Protein AF-A0A081AC03-F1 (afdb_monomer)

Secondary structure (DSSP, 8-state):
-PPPPPGGGSPPHHHHHHHHHHHHHHT--S---B-GGG--S---GGGTTSPPEEE--GGGGSTTS-PPPSSTT--PPPEEEEEEEEEEE-SSSEEEEEEEEEE--STT--EEETTSHHHHTT-HHHHHH--EEE-SS-EEEHHHHHHHHHHHHSTTHHHHHHHHHHHHHHHHHHHHHHHHHHHHHHHHHH-TT--PPPPPPHHHHHHHTPPPPHHHH-HHHHHHTT--BSSEEEEEEEHHHHTTEEB--TTS---B--TT-SEEEEEE-TT--EEEEEEESSS-HHHHHHHHHHHGGGB-S--TT--EEEEETTHHHHHHHHHHHH-TTEEEEE-HHHHHHHHHTTB--HHHHHHHHHHHHHHHB-TTSPBPPHHHHHHHHHHHHHTS-GGGBSS-HHHHHHHHHHHHHHHHHTTT--S--EE--TTPPPEESS-SSHHHHHHHHHHHHTSS-EEHHHHHHHHHTTT-

Sequence (468 aa):
MEPTPASEERLPQQEVKRLVQEAMATKGFPPVMRYPETVRSDYLLSTLFSRPILVWSSECLQPSKKPFCTISGCTYTPRVKEYKQRVVEEVDTQCHLLYVKYQCTGANKIFFSTVSSAYLQREVRLLVHFPYILTKKFGLSKEVMELVQEGMLSPHGLTSTVDNMKRRREKRYYKLLSLFADRVRQNQLGNPTYMAPNPPIIAQYCSKQNPIGPDTLSVCEVMMRRLQVKKVLRIDHSVKFCKRLKVWPGGTGKRESTKDAKMLLLFQNEIGQIIGRRLTRSENNEETRALFEHVKSVVHTDTGGEEQFVVSDNANAVWSMVSDVFGAGVGVRQDPFHVVQRFTEKVKDKTEKTLLAKRLHDSIYDVDGCLRSPAQMSKRIKEAVGSVSSRHLNCSDHEWMGTLNNNLEQVKRGDLYVENNTYKEGGGPAIRVLSTSQLEGFHSALKKLMARSVSAEVGLRILDVFIL

Radius of gyration: 30.28 Å; Cα contacts (8 Å, |Δi|>4): 685; chains: 1; bounding box: 78×55×85 Å

Organism: NCBI:txid1317066

Structure (mmCIF, N/CA/C/O backbone):
data_AF-A0A081AC03-F1
#
_entry.id   AF-A0A081AC03-F1
#
loop_
_atom_site.group_PDB
_atom_site.id
_atom_site.type_symbol
_atom_site.label_atom_id
_atom_site.label_alt_id
_atom_site.label_comp_id
_atom_site.label_asym_id
_atom_site.label_entity_id
_atom_site.label_seq_id
_atom_site.pdbx_PDB_ins_code
_atom_site.Cartn_x
_atom_site.Cartn_y
_atom_site.Cartn_z
_atom_site.occupancy
_atom_site.B_iso_or_equiv
_atom_site.auth_seq_id
_atom_site.auth_comp_id
_atom_site.auth_asym_id
_atom_site.auth_atom_id
_atom_site.pdbx_PDB_model_num
ATOM 1 N N . MET A 1 1 ? -5.061 13.317 -26.119 1.00 27.97 1 MET A N 1
ATOM 2 C CA . MET A 1 1 ? -4.080 12.628 -26.983 1.00 27.97 1 MET A CA 1
ATOM 3 C C . MET A 1 1 ? -2.730 12.736 -26.296 1.00 27.97 1 MET A C 1
ATOM 5 O O . MET A 1 1 ? -2.196 13.831 -26.224 1.00 27.97 1 MET A O 1
ATOM 9 N N . GLU A 1 2 ? -2.256 11.657 -25.670 1.00 31.64 2 GLU A N 1
ATOM 10 C CA . GLU A 1 2 ? -0.925 11.618 -25.038 1.00 31.64 2 GLU A CA 1
ATOM 11 C C . GLU A 1 2 ? 0.157 11.483 -26.132 1.00 31.64 2 GLU A C 1
ATOM 13 O O . GLU A 1 2 ? -0.097 10.821 -27.144 1.00 31.64 2 GLU A O 1
ATOM 18 N N . PRO A 1 3 ? 1.346 12.090 -25.965 1.00 29.17 3 PRO A N 1
ATOM 19 C CA . PRO A 1 3 ? 2.416 11.994 -26.945 1.00 29.17 3 PRO A CA 1
ATOM 20 C C . PRO A 1 3 ? 2.996 10.577 -26.940 1.00 29.17 3 PRO A C 1
ATOM 22 O O . PRO A 1 3 ? 3.492 10.079 -25.928 1.00 29.17 3 PRO A O 1
ATOM 25 N N . THR A 1 4 ? 2.930 9.917 -28.091 1.00 28.36 4 THR A N 1
ATOM 26 C CA . THR A 1 4 ? 3.704 8.711 -28.391 1.00 28.36 4 THR A CA 1
ATOM 27 C C . THR A 1 4 ? 5.187 9.015 -28.132 1.00 28.36 4 THR A C 1
ATOM 29 O O . THR A 1 4 ? 5.661 10.039 -28.626 1.00 28.36 4 THR A O 1
ATOM 32 N N . PRO A 1 5 ? 5.946 8.177 -27.397 1.00 34.00 5 PRO A N 1
ATOM 33 C CA . PRO A 1 5 ? 7.387 8.372 -27.282 1.00 34.00 5 PRO A CA 1
ATOM 34 C C . PRO A 1 5 ? 7.983 8.372 -28.689 1.00 34.00 5 PRO A C 1
ATOM 36 O O . PRO A 1 5 ? 7.613 7.520 -29.505 1.00 34.00 5 PRO A O 1
ATOM 39 N N . ALA A 1 6 ? 8.847 9.347 -28.970 1.00 33.97 6 ALA A N 1
ATOM 40 C CA . ALA A 1 6 ? 9.454 9.562 -30.276 1.00 33.97 6 ALA A CA 1
ATOM 41 C C . ALA A 1 6 ? 9.986 8.250 -30.886 1.00 33.97 6 ALA A C 1
ATOM 43 O O . ALA A 1 6 ? 10.535 7.386 -30.196 1.00 33.97 6 ALA A O 1
ATOM 44 N N . SER A 1 7 ? 9.811 8.105 -32.199 1.00 42.09 7 SER A N 1
ATOM 45 C CA . SER A 1 7 ? 10.115 6.912 -32.999 1.00 42.09 7 SER A CA 1
ATOM 46 C C . SER A 1 7 ? 11.569 6.421 -32.930 1.00 42.09 7 SER A C 1
ATOM 48 O O . SER A 1 7 ? 11.838 5.305 -33.361 1.00 42.09 7 SER A O 1
ATOM 50 N N . GLU A 1 8 ? 12.492 7.209 -32.378 1.00 48.72 8 GLU A N 1
ATOM 51 C CA . GLU A 1 8 ? 13.934 6.929 -32.347 1.00 48.72 8 GLU A CA 1
ATOM 52 C C . GLU A 1 8 ? 14.386 5.979 -31.222 1.00 48.72 8 GLU A C 1
ATOM 54 O O . GLU A 1 8 ? 15.503 5.473 -31.267 1.00 48.72 8 GLU A O 1
ATOM 59 N N . GLU A 1 9 ? 13.546 5.684 -30.222 1.00 69.19 9 GLU A N 1
ATOM 60 C CA . GLU A 1 9 ? 13.961 4.897 -29.041 1.00 69.19 9 GLU A CA 1
ATOM 61 C C . GLU A 1 9 ? 13.463 3.443 -29.007 1.00 69.19 9 GLU A C 1
ATOM 63 O O . GLU A 1 9 ? 13.633 2.742 -28.005 1.00 69.19 9 GLU A O 1
ATOM 68 N N . ARG A 1 10 ? 12.814 2.967 -30.071 1.00 82.56 10 ARG A N 1
ATOM 69 C CA . ARG A 1 10 ? 12.344 1.577 -30.159 1.00 82.56 10 ARG A CA 1
ATOM 70 C C . ARG A 1 10 ? 13.292 0.760 -31.016 1.00 82.56 10 ARG A C 1
ATOM 72 O O . ARG A 1 10 ? 13.697 1.194 -32.088 1.00 82.56 10 ARG A O 1
ATOM 79 N N . LEU A 1 11 ? 13.560 -0.471 -30.592 1.00 89.06 11 LEU A N 1
ATOM 80 C CA . LEU A 1 11 ? 14.279 -1.418 -31.436 1.00 89.06 11 LEU A CA 1
ATOM 81 C C . LEU A 1 11 ? 13.469 -1.686 -32.717 1.00 89.06 11 LEU A C 1
ATOM 83 O O . LEU A 1 11 ? 12.242 -1.834 -32.634 1.00 89.06 11 LEU A O 1
ATOM 87 N N . PRO A 1 12 ? 14.108 -1.794 -33.893 1.00 91.50 12 PRO A N 1
ATOM 88 C CA . PRO A 1 12 ? 13.423 -2.211 -35.108 1.00 91.50 12 PRO 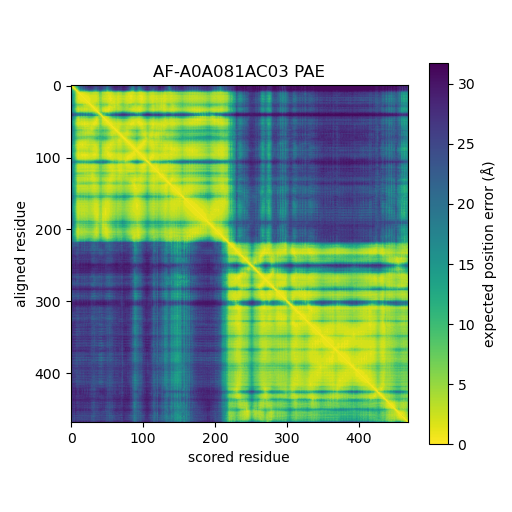A CA 1
ATOM 89 C C . PRO A 1 12 ? 12.703 -3.547 -34.897 1.00 91.50 12 PRO A C 1
ATOM 91 O O . PRO A 1 12 ? 13.228 -4.455 -34.256 1.00 91.50 12 PRO A O 1
ATOM 94 N N . GLN A 1 13 ? 11.500 -3.701 -35.452 1.00 92.25 13 GLN A N 1
ATOM 95 C CA . GLN A 1 13 ? 10.706 -4.927 -35.265 1.00 92.25 13 GLN A CA 1
ATOM 96 C C . GLN A 1 13 ? 11.431 -6.195 -35.738 1.00 92.25 13 GLN A C 1
ATOM 98 O O . GLN A 1 13 ? 11.288 -7.258 -35.133 1.00 92.25 13 GLN A O 1
ATOM 103 N N . GLN A 1 14 ? 12.245 -6.079 -36.789 1.00 93.19 14 GLN A N 1
ATOM 104 C CA . GLN A 1 14 ? 13.091 -7.172 -37.264 1.00 93.19 14 GLN A CA 1
ATOM 105 C C . GLN A 1 14 ? 14.120 -7.595 -36.208 1.00 93.19 14 GLN A C 1
ATOM 107 O O . GLN A 1 14 ? 14.307 -8.790 -35.993 1.00 93.19 14 GLN A O 1
ATOM 112 N N . GLU A 1 15 ? 14.708 -6.636 -35.490 1.00 92.62 15 GLU A N 1
ATOM 113 C CA . GLU A 1 15 ? 15.682 -6.904 -34.432 1.00 92.62 15 GLU A CA 1
ATOM 114 C C . GLU A 1 15 ? 15.024 -7.517 -33.192 1.00 92.62 15 GLU A C 1
ATOM 116 O O . GLU A 1 15 ? 15.523 -8.499 -32.645 1.00 92.62 15 GLU A O 1
ATOM 121 N N . VAL A 1 16 ? 13.841 -7.027 -32.797 1.00 95.00 16 VAL A N 1
ATOM 122 C CA . VAL A 1 16 ? 13.053 -7.646 -31.715 1.00 95.00 16 VAL A CA 1
ATOM 123 C C . VAL A 1 16 ? 12.751 -9.109 -32.043 1.00 95.00 16 VAL A C 1
ATOM 125 O O . VAL A 1 16 ? 12.949 -9.989 -31.205 1.00 95.00 16 VAL A O 1
ATOM 128 N N . LYS A 1 17 ? 12.299 -9.386 -33.273 1.00 95.81 17 LYS A N 1
ATOM 129 C CA . LYS A 1 17 ? 12.041 -10.751 -33.740 1.00 95.81 17 LYS A CA 1
ATOM 130 C C . LYS A 1 17 ? 13.311 -11.603 -33.701 1.00 95.81 17 LYS A C 1
ATOM 132 O O . LYS A 1 17 ? 13.254 -12.714 -33.177 1.00 95.81 17 LYS A O 1
ATOM 137 N N . ARG A 1 18 ? 14.435 -11.090 -34.217 1.00 95.62 18 ARG A N 1
ATOM 138 C CA . ARG A 1 18 ? 15.726 -11.794 -34.251 1.00 95.62 18 ARG A CA 1
ATOM 139 C C . ARG A 1 18 ? 16.177 -12.198 -32.846 1.00 95.62 18 ARG A C 1
ATOM 141 O O . ARG A 1 18 ? 16.438 -13.374 -32.616 1.00 95.62 18 ARG A O 1
ATOM 148 N N . LEU A 1 19 ? 16.185 -11.256 -31.901 1.00 94.06 19 LEU A N 1
ATOM 149 C CA . LEU A 1 19 ? 16.614 -11.484 -30.516 1.00 94.06 19 LEU A CA 1
ATOM 150 C C . LEU A 1 19 ? 15.720 -12.486 -29.774 1.00 94.06 19 LEU A C 1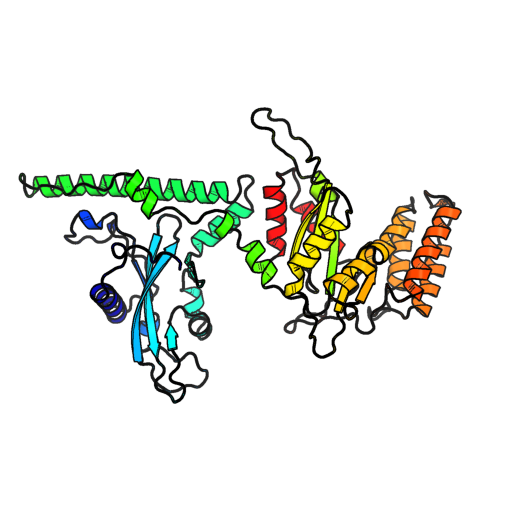
ATOM 152 O O . LEU A 1 19 ? 16.220 -13.354 -29.060 1.00 94.06 19 LEU A O 1
ATOM 156 N N . VAL A 1 20 ? 14.399 -12.408 -29.964 1.00 94.06 20 VAL A N 1
ATOM 157 C CA . VAL A 1 20 ? 13.463 -13.375 -29.368 1.00 94.06 20 VAL A CA 1
ATOM 158 C C . VAL A 1 20 ? 13.663 -14.773 -29.958 1.00 94.06 20 VAL A C 1
ATOM 160 O O . VAL A 1 20 ? 13.693 -15.758 -29.223 1.00 94.06 20 VAL A O 1
ATOM 163 N N . GLN A 1 21 ? 13.827 -14.888 -31.279 1.00 93.12 21 GLN A N 1
ATOM 164 C CA . GLN A 1 21 ? 14.074 -16.177 -31.931 1.00 93.12 21 GLN A CA 1
ATOM 165 C C . GLN A 1 21 ? 15.412 -16.794 -31.502 1.00 93.12 21 GLN A C 1
ATOM 167 O O . GLN A 1 21 ? 15.474 -17.997 -31.253 1.00 93.12 21 GLN A O 1
ATOM 172 N N . GLU A 1 22 ? 16.455 -15.979 -31.350 1.00 92.88 22 GLU A N 1
ATOM 173 C CA . GLU A 1 22 ? 17.763 -16.397 -30.838 1.00 92.88 22 GLU A CA 1
ATOM 174 C C . GLU A 1 22 ? 17.667 -16.930 -29.397 1.00 92.88 22 GLU A C 1
ATOM 176 O O . GLU A 1 22 ? 18.182 -18.011 -29.098 1.00 92.88 22 GLU A O 1
ATOM 181 N N . ALA A 1 23 ? 16.948 -16.232 -28.509 1.00 91.81 23 ALA A N 1
ATOM 182 C CA . ALA A 1 23 ? 16.721 -16.688 -27.134 1.00 91.81 23 ALA A CA 1
ATOM 183 C C . ALA A 1 23 ? 15.927 -18.007 -27.083 1.00 91.81 23 ALA A C 1
ATOM 185 O O . ALA A 1 23 ? 16.243 -18.908 -26.304 1.00 91.81 23 ALA A O 1
ATOM 186 N N . MET A 1 24 ? 14.935 -18.169 -27.963 1.00 90.31 24 MET A N 1
ATOM 187 C CA . MET A 1 24 ? 14.168 -19.412 -28.111 1.00 90.31 24 MET A CA 1
ATOM 188 C C . MET A 1 24 ? 15.006 -20.576 -28.671 1.00 90.31 24 MET A C 1
ATOM 190 O O . MET A 1 24 ? 14.782 -21.745 -28.327 1.00 90.31 24 MET A O 1
ATOM 194 N N . ALA A 1 25 ? 15.969 -20.289 -29.549 1.00 91.12 25 ALA A N 1
ATOM 195 C CA . ALA A 1 25 ? 16.876 -21.288 -30.104 1.00 91.12 25 ALA A CA 1
ATOM 196 C C . ALA A 1 25 ? 17.871 -21.784 -29.047 1.00 91.12 25 ALA A C 1
ATOM 198 O O . ALA A 1 25 ? 18.011 -22.994 -28.870 1.00 91.12 25 ALA A O 1
ATOM 199 N N . THR A 1 26 ? 18.469 -20.854 -28.299 1.00 90.12 26 THR A N 1
ATOM 200 C CA . THR A 1 26 ? 19.496 -21.119 -27.277 1.00 90.12 26 THR A CA 1
ATOM 201 C C . THR A 1 26 ? 18.938 -21.582 -25.930 1.00 90.12 26 THR A C 1
ATOM 203 O O . THR A 1 26 ? 19.715 -21.882 -25.030 1.00 90.12 26 THR A O 1
ATOM 206 N N . LYS A 1 27 ? 17.606 -21.681 -25.786 1.00 87.31 27 LYS A N 1
ATOM 207 C CA . LYS A 1 27 ? 16.922 -21.961 -24.510 1.00 87.31 27 LYS A CA 1
ATOM 208 C C . LYS A 1 27 ? 17.368 -20.990 -23.409 1.00 87.31 27 LYS A C 1
ATOM 210 O O . LYS A 1 27 ? 17.725 -21.410 -22.315 1.00 87.31 27 LYS A O 1
ATOM 215 N N . GLY A 1 28 ? 17.359 -19.692 -23.719 1.00 80.75 28 GLY A N 1
ATOM 216 C CA . GLY A 1 28 ? 17.788 -18.610 -22.828 1.00 80.75 28 GLY A CA 1
ATOM 217 C C . GLY A 1 28 ? 16.848 -18.374 -21.641 1.00 80.75 28 GLY A C 1
ATOM 218 O O . GLY A 1 28 ? 16.270 -17.296 -21.522 1.00 80.75 28 GLY A O 1
ATOM 219 N N . PHE A 1 29 ? 16.673 -19.386 -20.791 1.00 86.31 29 PHE A N 1
ATOM 220 C CA . PHE A 1 29 ? 15.920 -19.328 -19.545 1.00 86.31 29 PHE A CA 1
ATOM 221 C C . PHE A 1 29 ? 16.751 -19.940 -18.402 1.00 86.31 29 PHE A C 1
ATOM 223 O O . PHE A 1 29 ? 17.294 -21.031 -18.589 1.00 86.31 29 PHE A 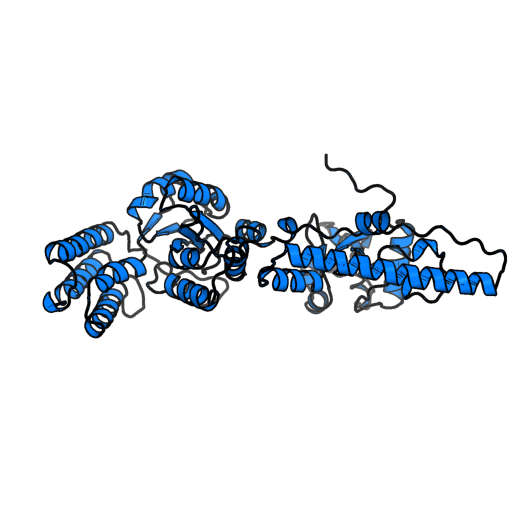O 1
ATOM 230 N N . PRO A 1 30 ? 16.833 -19.304 -17.216 1.00 87.25 30 PRO A N 1
ATOM 231 C CA . PRO A 1 30 ? 16.173 -18.054 -16.812 1.00 87.25 30 PRO A CA 1
ATOM 232 C C . PRO A 1 30 ? 16.635 -16.833 -17.628 1.00 87.25 30 PRO A C 1
ATOM 234 O O . PRO A 1 30 ? 17.727 -16.859 -18.198 1.00 87.25 30 PRO A O 1
ATOM 237 N N . PRO A 1 31 ? 15.797 -15.785 -17.755 1.00 90.44 31 PRO A N 1
ATOM 238 C CA . PRO A 1 31 ? 16.160 -14.607 -18.532 1.00 90.44 31 PRO A CA 1
ATOM 239 C C . PRO A 1 31 ? 17.334 -13.876 -17.871 1.00 90.44 31 PRO A C 1
ATOM 241 O O . PRO A 1 31 ? 17.329 -13.648 -16.663 1.00 90.44 31 PRO A O 1
ATOM 244 N N . VAL A 1 32 ? 18.318 -13.471 -18.673 1.00 90.31 32 VAL A N 1
ATOM 245 C CA . VAL A 1 32 ? 19.486 -12.706 -18.216 1.00 90.31 32 VAL A CA 1
ATOM 246 C C . VAL A 1 32 ? 19.516 -11.361 -18.932 1.00 90.31 32 VAL A C 1
ATOM 248 O O . VAL A 1 32 ? 19.309 -11.286 -20.146 1.00 90.31 32 VAL A O 1
ATOM 251 N N . MET A 1 33 ? 19.778 -10.300 -18.171 1.00 91.62 33 MET A N 1
ATOM 252 C CA . MET A 1 33 ? 19.956 -8.952 -18.701 1.00 91.62 33 MET A CA 1
ATOM 253 C C . MET A 1 33 ? 21.193 -8.892 -19.607 1.00 91.62 33 MET A C 1
ATOM 255 O O . MET A 1 33 ? 22.306 -9.185 -19.168 1.00 91.62 33 MET A O 1
ATOM 259 N N . ARG A 1 34 ? 21.013 -8.484 -20.866 1.00 91.75 34 ARG A N 1
ATOM 260 C CA . ARG A 1 34 ? 22.105 -8.268 -21.822 1.00 91.75 34 ARG A CA 1
ATOM 261 C C . ARG A 1 34 ? 22.491 -6.795 -21.832 1.00 91.75 34 ARG A C 1
ATOM 263 O O . ARG A 1 34 ? 21.779 -5.957 -22.385 1.00 91.75 34 ARG A O 1
ATOM 270 N N . TYR A 1 35 ? 23.626 -6.496 -21.216 1.00 91.12 35 TYR A N 1
ATOM 271 C CA . TYR A 1 35 ? 24.202 -5.157 -21.174 1.00 91.12 35 TYR A CA 1
ATOM 272 C C . TYR A 1 35 ? 25.069 -4.902 -22.416 1.00 91.12 35 TYR A C 1
ATOM 274 O O . TYR A 1 35 ? 25.870 -5.781 -22.755 1.00 91.12 35 TYR A O 1
ATOM 282 N N . PRO A 1 36 ? 24.985 -3.726 -23.069 1.00 88.62 36 PRO A N 1
ATOM 283 C CA . PRO A 1 36 ? 25.843 -3.395 -24.210 1.00 88.62 36 PRO A CA 1
ATOM 284 C C . PRO A 1 36 ? 27.335 -3.582 -23.916 1.00 88.62 36 PRO A C 1
ATOM 286 O O . PRO A 1 36 ? 28.074 -4.094 -24.747 1.00 88.62 36 PRO A O 1
ATOM 289 N N . GLU A 1 37 ? 27.762 -3.251 -22.697 1.00 88.12 37 GLU A N 1
ATOM 290 C CA . GLU A 1 37 ? 29.147 -3.371 -22.238 1.00 88.12 37 GLU A CA 1
ATOM 291 C C . GLU A 1 37 ? 29.633 -4.814 -21.997 1.00 88.12 37 GLU A C 1
ATOM 293 O O . GLU A 1 37 ? 30.825 -5.035 -21.803 1.00 88.12 37 GLU A O 1
ATOM 298 N N . THR A 1 38 ? 28.735 -5.806 -21.977 1.00 83.44 38 THR A N 1
ATOM 299 C CA . THR A 1 38 ? 29.094 -7.216 -21.708 1.00 83.44 38 THR A CA 1
ATOM 300 C C . THR A 1 38 ? 29.329 -8.042 -22.968 1.00 83.44 38 THR A C 1
ATOM 302 O O . THR A 1 38 ? 29.867 -9.148 -22.894 1.00 83.44 38 THR A O 1
ATOM 305 N N . VAL A 1 39 ? 28.945 -7.522 -24.133 1.00 70.25 39 VAL A N 1
ATOM 306 C CA . VAL A 1 39 ? 29.059 -8.237 -25.403 1.00 70.25 39 VAL A CA 1
ATOM 307 C C . VAL A 1 39 ? 30.462 -8.011 -25.970 1.00 70.25 39 VAL A C 1
ATOM 309 O O . VAL A 1 39 ? 30.829 -6.894 -26.309 1.00 70.25 39 VAL A O 1
ATOM 312 N N . ARG A 1 40 ? 31.271 -9.078 -26.028 1.00 56.59 40 ARG A N 1
ATOM 313 C CA . ARG A 1 40 ? 32.712 -9.027 -26.358 1.00 56.59 40 ARG A CA 1
ATOM 314 C C . ARG A 1 40 ? 33.049 -8.918 -27.858 1.00 56.59 40 ARG A C 1
ATOM 316 O O . ARG A 1 40 ? 34.231 -8.857 -28.179 1.00 56.59 40 ARG A O 1
ATOM 323 N N . SER A 1 41 ? 32.072 -8.936 -28.769 1.00 56.00 41 SER A N 1
ATOM 324 C CA . SER A 1 41 ? 32.311 -8.879 -30.224 1.00 56.00 41 SER A CA 1
ATOM 325 C C . SER A 1 41 ? 32.285 -7.451 -30.785 1.00 56.00 41 SER A C 1
ATOM 327 O O . SER A 1 41 ? 31.853 -6.527 -30.101 1.00 56.00 41 SER A O 1
ATOM 329 N N . ASP A 1 42 ? 32.769 -7.284 -32.023 1.00 53.09 42 ASP A N 1
ATOM 330 C CA . ASP A 1 42 ? 33.015 -6.029 -32.760 1.00 53.09 42 ASP A CA 1
ATOM 331 C C . ASP A 1 42 ? 31.784 -5.124 -32.973 1.00 53.09 42 ASP A C 1
ATOM 333 O O . ASP A 1 42 ? 31.326 -4.889 -34.091 1.00 53.09 42 ASP A O 1
ATOM 337 N N . TYR A 1 43 ? 31.225 -4.590 -31.891 1.00 62.03 43 TYR A N 1
ATOM 338 C CA . TYR A 1 43 ? 30.113 -3.654 -31.955 1.00 62.03 43 TYR A CA 1
ATOM 339 C C . TYR A 1 43 ? 30.571 -2.228 -32.258 1.00 62.03 43 TYR A C 1
ATOM 341 O O . TYR A 1 43 ? 31.630 -1.759 -31.832 1.00 62.03 43 TYR A O 1
ATOM 349 N N . LEU A 1 44 ? 29.693 -1.516 -32.964 1.00 72.62 44 LEU A N 1
ATOM 350 C CA . LEU A 1 44 ? 29.774 -0.078 -33.156 1.00 72.62 44 LEU A CA 1
ATOM 351 C C . LEU A 1 44 ? 29.793 0.609 -31.786 1.00 72.62 44 LEU A C 1
ATOM 353 O O . LEU A 1 44 ? 28.864 0.462 -30.996 1.00 72.62 44 LEU A O 1
ATOM 357 N N . LEU A 1 45 ? 30.819 1.420 -31.525 1.00 82.81 45 LEU A N 1
ATOM 358 C CA . LEU A 1 45 ? 30.941 2.205 -30.290 1.00 82.81 45 LEU A CA 1
ATOM 359 C C . LEU A 1 45 ? 29.696 3.058 -29.974 1.00 82.81 45 LEU A C 1
ATOM 361 O O . LEU A 1 45 ? 29.437 3.375 -28.813 1.00 82.81 45 LEU A O 1
ATOM 365 N N . SER A 1 46 ? 28.896 3.389 -30.990 1.00 77.25 46 SER A N 1
ATOM 366 C CA . SER A 1 46 ? 27.627 4.106 -30.855 1.00 77.25 46 SER A CA 1
ATOM 367 C C . SER A 1 46 ? 26.557 3.345 -30.059 1.00 77.25 46 SER A C 1
ATOM 369 O O . SER A 1 46 ? 25.669 3.981 -29.493 1.00 77.25 46 SER A O 1
ATOM 371 N N . THR A 1 47 ? 26.623 2.011 -29.955 1.00 84.81 47 THR A N 1
ATOM 372 C CA . THR A 1 47 ? 25.618 1.213 -29.230 1.00 84.81 47 THR A CA 1
ATOM 373 C C . THR A 1 47 ? 25.934 1.031 -27.748 1.00 84.81 47 THR A C 1
ATOM 375 O O . THR A 1 47 ? 25.070 0.569 -27.004 1.00 84.81 47 THR A O 1
ATOM 378 N N . LEU A 1 48 ? 27.130 1.410 -27.283 1.00 89.12 48 LEU A N 1
ATOM 379 C CA . LEU A 1 48 ? 27.559 1.203 -25.893 1.00 89.12 48 LEU A CA 1
ATOM 380 C C . LEU A 1 48 ? 26.649 1.911 -24.872 1.00 89.12 48 LEU A C 1
ATOM 382 O O . LEU A 1 48 ? 26.434 1.411 -23.773 1.00 89.12 48 LEU A O 1
ATOM 386 N N . PHE A 1 49 ? 26.066 3.048 -25.257 1.00 90.06 49 PHE A N 1
ATOM 387 C CA . PHE A 1 49 ? 25.164 3.843 -24.415 1.00 90.06 49 PHE A CA 1
ATOM 388 C C . PHE A 1 49 ? 23.678 3.490 -24.597 1.00 90.06 49 PHE A C 1
ATOM 390 O O . PHE A 1 49 ? 22.806 4.202 -24.094 1.00 90.06 49 PHE A O 1
ATOM 397 N N . SER A 1 50 ? 23.368 2.418 -25.332 1.00 89.31 50 SER A N 1
ATOM 398 C CA . SER A 1 50 ? 21.989 1.960 -25.528 1.00 89.31 50 SER A CA 1
ATOM 399 C C . SER A 1 50 ? 21.403 1.308 -24.265 1.00 89.31 50 SER A C 1
ATOM 401 O O . SER A 1 50 ? 22.109 0.966 -23.310 1.00 89.31 50 SER A O 1
ATOM 403 N N . ARG A 1 51 ? 20.073 1.167 -24.230 1.00 91.56 51 ARG A N 1
ATOM 404 C CA . ARG A 1 51 ? 19.377 0.477 -23.136 1.00 91.56 51 ARG A CA 1
ATOM 405 C C . ARG A 1 51 ? 19.728 -1.018 -23.160 1.00 91.56 51 ARG A C 1
ATOM 407 O O . ARG A 1 51 ? 19.678 -1.619 -24.235 1.00 91.56 51 ARG A O 1
ATOM 414 N N . PRO A 1 52 ? 20.012 -1.640 -22.003 1.00 93.69 52 PRO A N 1
ATOM 415 C CA . PRO A 1 52 ? 20.103 -3.092 -21.903 1.00 93.69 52 PRO A CA 1
ATOM 416 C C . PRO A 1 52 ? 18.824 -3.785 -22.363 1.00 93.69 52 PRO A C 1
ATOM 418 O O . PRO A 1 52 ? 17.746 -3.184 -22.401 1.00 93.69 52 PRO A O 1
ATOM 421 N N . ILE A 1 53 ? 18.955 -5.060 -22.714 1.00 94.75 53 ILE A N 1
ATOM 422 C CA . ILE A 1 53 ? 17.862 -5.857 -23.266 1.00 94.75 53 ILE A CA 1
ATOM 423 C C . ILE A 1 53 ? 17.652 -7.093 -22.400 1.00 94.75 53 ILE A C 1
ATOM 425 O O . ILE A 1 53 ? 18.581 -7.865 -22.169 1.00 94.75 53 ILE A O 1
ATOM 429 N N . LEU A 1 54 ? 16.407 -7.328 -21.995 1.00 95.44 54 LEU A N 1
ATOM 430 C CA . LEU A 1 54 ? 15.975 -8.578 -21.389 1.00 95.44 54 LEU A CA 1
ATOM 431 C C . LEU A 1 54 ? 14.951 -9.255 -22.298 1.00 95.44 54 LEU A C 1
ATOM 433 O O . LEU A 1 54 ? 13.902 -8.696 -22.622 1.00 95.44 54 LEU A O 1
ATOM 437 N N . VAL A 1 55 ? 15.256 -10.483 -22.709 1.00 96.19 55 VAL A N 1
ATOM 438 C CA . VAL A 1 55 ? 14.384 -11.275 -23.580 1.00 96.19 55 VAL A CA 1
ATOM 439 C C . VAL A 1 55 ? 13.592 -12.267 -22.736 1.00 96.19 55 VAL A C 1
ATOM 441 O O . VAL A 1 55 ? 14.153 -13.197 -22.165 1.00 96.19 55 VAL A O 1
ATOM 444 N N . TRP A 1 56 ? 12.276 -12.075 -22.655 1.00 95.44 56 TRP A N 1
ATOM 445 C CA . TRP A 1 56 ? 11.364 -13.012 -22.009 1.00 95.44 56 TRP A CA 1
ATOM 446 C C . TRP A 1 56 ? 10.867 -14.040 -23.025 1.00 95.44 56 TRP A C 1
ATOM 448 O O . TRP A 1 56 ? 10.133 -13.723 -23.963 1.00 95.44 56 TRP A O 1
ATOM 458 N N . SER A 1 57 ? 11.297 -15.286 -22.846 1.00 92.44 57 SER A N 1
ATOM 459 C CA . SER A 1 57 ? 11.011 -16.405 -23.751 1.00 92.44 57 SER A CA 1
ATOM 460 C C . SER A 1 57 ? 10.724 -17.681 -22.959 1.00 92.44 57 SER A C 1
ATOM 462 O O . SER A 1 57 ? 11.358 -18.714 -23.150 1.00 92.44 57 SER A O 1
ATOM 464 N N . SER A 1 58 ? 9.759 -17.596 -22.039 1.00 90.62 58 SER A N 1
ATOM 465 C CA . SER A 1 58 ? 9.271 -18.711 -21.206 1.00 90.62 58 SER A CA 1
ATOM 466 C C . SER A 1 58 ? 8.924 -19.983 -21.988 1.00 90.62 58 SER A C 1
ATOM 468 O O . SER A 1 58 ? 9.015 -21.094 -21.479 1.00 90.62 58 SER A O 1
ATOM 470 N N . GLU A 1 59 ? 8.542 -19.828 -23.249 1.00 90.00 59 GLU A N 1
ATOM 471 C CA . GLU A 1 59 ? 8.091 -20.882 -24.146 1.00 90.00 59 GLU A CA 1
ATOM 472 C C . GLU A 1 59 ? 9.211 -21.868 -24.486 1.00 90.00 59 GLU A C 1
ATOM 474 O O . GLU A 1 59 ? 8.923 -23.000 -24.863 1.00 90.00 59 GLU A O 1
ATOM 479 N N . CYS A 1 60 ? 10.482 -21.482 -24.319 1.00 88.62 60 CYS A N 1
ATOM 480 C CA . CYS A 1 60 ? 11.611 -22.392 -24.510 1.00 88.62 60 CYS A CA 1
ATOM 481 C C . CYS A 1 60 ? 11.672 -23.518 -23.463 1.00 88.62 60 CYS A C 1
ATOM 483 O O . CYS A 1 60 ? 12.350 -24.519 -23.697 1.00 88.62 60 CYS A O 1
ATOM 485 N N . LEU A 1 61 ? 10.937 -23.380 -22.351 1.00 86.12 61 LEU A N 1
ATOM 486 C CA . LEU A 1 61 ? 10.756 -24.429 -21.345 1.00 86.12 61 LEU A CA 1
ATOM 487 C C . LEU A 1 61 ? 9.824 -25.548 -21.822 1.00 86.12 61 LEU A C 1
ATOM 489 O O . LEU A 1 61 ? 9.856 -26.648 -21.277 1.00 86.12 61 LEU A O 1
ATOM 493 N N . GLN A 1 62 ? 8.989 -25.279 -22.827 1.00 85.31 62 GLN A N 1
ATOM 494 C CA . GLN A 1 62 ? 8.059 -26.262 -23.369 1.00 85.31 62 GLN A CA 1
ATOM 495 C C . GLN A 1 62 ? 8.760 -27.107 -24.444 1.00 85.31 62 GLN A C 1
ATOM 497 O O . GLN A 1 62 ? 9.418 -26.536 -25.319 1.00 85.31 62 GLN A O 1
ATOM 502 N N . PRO A 1 63 ? 8.580 -28.444 -24.471 1.00 83.62 63 PRO A N 1
ATOM 503 C CA . PRO A 1 63 ? 9.171 -29.302 -25.505 1.00 83.62 63 PRO A CA 1
ATOM 504 C C . PRO A 1 63 ? 8.806 -28.869 -26.930 1.00 83.62 63 PRO A C 1
ATOM 506 O O . PRO A 1 63 ? 9.632 -28.909 -27.837 1.00 83.62 63 PRO A O 1
ATOM 509 N N . SER A 1 64 ? 7.575 -28.384 -27.115 1.00 84.19 64 SER A N 1
ATOM 510 C CA . SER A 1 64 ? 7.069 -27.881 -28.395 1.00 84.19 64 SER A CA 1
ATOM 511 C C . SER A 1 64 ? 7.618 -26.503 -28.781 1.00 84.19 64 SER A C 1
ATOM 513 O O . SER A 1 64 ? 7.364 -26.050 -29.897 1.00 84.19 64 SER A O 1
ATOM 515 N N . LYS A 1 65 ? 8.326 -25.816 -27.871 1.00 85.38 65 LYS A N 1
ATOM 516 C CA . LYS A 1 65 ? 8.725 -24.402 -27.973 1.00 85.38 65 LYS A CA 1
ATOM 517 C C . LYS A 1 65 ? 7.555 -23.454 -28.261 1.00 85.38 65 LYS A C 1
ATOM 519 O O . LYS A 1 65 ? 7.727 -22.408 -28.889 1.00 85.38 65 LYS A O 1
ATOM 524 N N . LYS A 1 66 ? 6.349 -23.830 -27.832 1.00 87.44 66 LYS A N 1
ATOM 525 C CA . LYS A 1 66 ? 5.121 -23.047 -27.991 1.00 87.44 66 LYS A CA 1
ATOM 526 C C . LYS A 1 66 ? 4.502 -22.771 -26.621 1.00 87.44 66 LYS A C 1
ATOM 528 O O . LYS A 1 66 ? 4.609 -23.614 -25.733 1.00 87.44 66 LYS A O 1
ATOM 533 N N . PRO A 1 67 ? 3.851 -21.613 -26.433 1.00 90.19 67 PRO A N 1
ATOM 534 C CA . PRO A 1 67 ? 3.192 -21.291 -25.172 1.00 90.19 67 PRO A CA 1
ATOM 535 C C . PRO A 1 67 ? 1.931 -22.136 -24.982 1.00 90.19 67 PRO A C 1
ATOM 537 O O . PRO A 1 67 ? 1.305 -22.574 -25.949 1.00 90.19 67 PRO A O 1
ATOM 540 N N . PHE A 1 68 ? 1.489 -22.272 -23.737 1.00 89.06 68 PHE A N 1
ATOM 541 C CA . PHE A 1 68 ? 0.133 -22.729 -23.439 1.00 89.06 68 PHE A CA 1
ATOM 542 C C . PHE A 1 68 ? -0.882 -21.581 -23.581 1.00 89.06 68 PHE A C 1
ATOM 544 O O . PHE A 1 68 ? -0.549 -20.402 -23.473 1.00 89.06 68 PHE A O 1
ATOM 551 N N . CYS A 1 69 ? -2.149 -21.909 -23.829 1.00 88.25 69 CYS A N 1
ATOM 552 C CA . CYS A 1 69 ? -3.226 -20.915 -23.841 1.00 88.25 69 CYS A CA 1
ATOM 553 C C . CYS A 1 69 ? -3.554 -20.443 -22.412 1.00 88.25 69 CYS A C 1
ATOM 555 O O . CYS A 1 69 ? -3.445 -21.217 -21.468 1.00 88.25 69 CYS A O 1
ATOM 557 N N . THR A 1 70 ? -4.005 -19.203 -22.217 1.00 86.00 70 THR A N 1
ATOM 558 C CA . THR A 1 70 ? -4.448 -18.730 -20.889 1.00 86.00 70 THR A CA 1
ATOM 559 C C . THR A 1 70 ? -5.808 -19.291 -20.460 1.00 86.00 70 THR A C 1
ATOM 561 O O . THR A 1 70 ? -6.128 -19.246 -19.279 1.00 86.00 70 THR A O 1
ATOM 564 N N . ILE A 1 71 ? -6.606 -19.835 -21.386 1.00 84.12 71 ILE A N 1
ATOM 565 C CA . ILE A 1 71 ? -7.879 -20.501 -21.066 1.00 84.12 71 ILE A CA 1
ATOM 566 C C . ILE A 1 71 ? -7.586 -21.882 -20.470 1.00 84.12 71 ILE A C 1
ATOM 568 O O . ILE A 1 71 ? -6.897 -22.697 -21.090 1.00 84.12 71 ILE A O 1
ATOM 572 N N . SER A 1 72 ? -8.129 -22.145 -19.280 1.00 81.44 72 SER A N 1
ATOM 573 C CA . SER A 1 72 ? -8.027 -23.453 -18.628 1.00 81.44 72 SER A CA 1
ATOM 574 C C . SER A 1 72 ? -8.648 -24.551 -19.499 1.00 81.44 72 SER A C 1
ATOM 576 O O . SER A 1 72 ? -9.693 -24.342 -20.109 1.00 81.44 72 SER A O 1
ATOM 578 N N . GLY A 1 73 ? -7.981 -25.702 -19.611 1.00 82.00 73 GLY A N 1
ATOM 579 C CA . GLY A 1 73 ? -8.441 -26.831 -20.434 1.00 82.00 73 GLY A CA 1
ATOM 580 C C . GLY A 1 73 ? -8.318 -26.648 -21.955 1.00 82.00 73 GLY A C 1
ATOM 581 O O . GLY A 1 73 ? -8.655 -27.555 -22.708 1.00 82.00 73 GLY A O 1
ATOM 582 N N . CYS A 1 74 ? -7.815 -25.511 -22.445 1.00 85.44 74 CYS A N 1
ATOM 583 C CA . CYS A 1 74 ? -7.646 -25.294 -23.881 1.00 85.44 74 CYS A CA 1
ATOM 584 C C . CYS A 1 74 ? -6.496 -26.140 -24.457 1.00 85.44 74 CYS A C 1
ATOM 586 O O . CYS A 1 74 ? -5.337 -25.945 -24.092 1.00 85.44 74 CYS A O 1
ATOM 588 N N . THR A 1 75 ? -6.808 -27.002 -25.429 1.00 85.62 75 THR A N 1
ATOM 589 C CA . THR A 1 75 ? -5.848 -27.878 -26.136 1.00 85.62 75 THR A CA 1
ATOM 590 C C . THR A 1 75 ? -5.265 -27.257 -27.409 1.00 85.62 75 THR A C 1
ATOM 592 O O . THR A 1 75 ? -4.314 -27.777 -27.992 1.00 85.62 75 THR A O 1
ATOM 595 N N . TYR A 1 76 ? -5.809 -26.119 -27.847 1.00 87.56 76 TYR A N 1
ATOM 596 C CA . TYR A 1 76 ? -5.356 -25.427 -29.048 1.00 87.56 76 TYR A CA 1
ATOM 597 C C . TYR A 1 76 ? -3.965 -24.822 -28.874 1.00 87.56 76 TYR A C 1
ATOM 599 O O . TYR A 1 76 ? -3.667 -24.162 -27.877 1.00 87.56 76 TYR A O 1
ATOM 607 N N . THR A 1 77 ? -3.137 -24.984 -29.905 1.00 87.56 77 THR A N 1
ATOM 608 C CA . THR A 1 77 ? -1.788 -24.419 -29.955 1.00 87.56 77 THR A CA 1
ATOM 609 C C . THR A 1 77 ? -1.841 -22.943 -30.370 1.00 87.5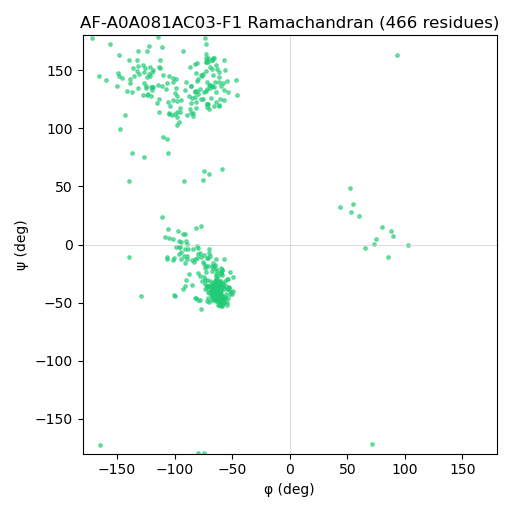6 77 THR A C 1
ATOM 611 O O . THR A 1 77 ? -2.271 -22.644 -31.493 1.00 87.56 77 THR A O 1
ATOM 614 N N . PRO A 1 78 ? -1.400 -21.999 -29.519 1.00 91.88 78 PRO A N 1
ATOM 615 C CA . PRO A 1 78 ? -1.387 -20.582 -29.857 1.00 91.88 78 PRO A CA 1
ATOM 616 C C . PRO A 1 78 ? -0.389 -20.267 -30.978 1.00 91.88 78 PRO A C 1
ATOM 618 O O . PRO A 1 78 ? 0.693 -20.852 -31.056 1.00 91.88 78 PRO A O 1
ATOM 621 N N . ARG A 1 79 ? -0.735 -19.297 -31.830 1.00 92.12 79 ARG A N 1
ATOM 622 C CA . ARG A 1 79 ? 0.139 -18.786 -32.898 1.00 92.12 79 ARG A CA 1
ATOM 623 C C . ARG A 1 79 ? 0.715 -17.425 -32.535 1.00 92.12 79 ARG A C 1
ATOM 625 O O . ARG A 1 79 ? 0.033 -16.614 -31.903 1.00 92.12 79 ARG A O 1
ATOM 632 N N . VAL A 1 80 ? 1.952 -17.166 -32.954 1.00 94.19 80 VAL A N 1
ATOM 633 C CA . VAL A 1 80 ? 2.582 -15.849 -32.792 1.00 94.19 80 VAL A CA 1
ATOM 634 C C . VAL A 1 80 ? 1.744 -14.819 -33.541 1.00 94.19 80 VAL A C 1
ATOM 636 O O . VAL A 1 80 ? 1.472 -14.980 -34.730 1.00 94.19 80 VAL A O 1
ATOM 639 N N . LYS A 1 81 ? 1.320 -13.765 -32.841 1.00 94.44 81 LYS A N 1
ATOM 640 C CA . LYS A 1 81 ? 0.640 -12.623 -33.456 1.00 94.44 81 LYS A CA 1
ATOM 641 C C . LYS A 1 81 ? 1.600 -11.465 -33.670 1.00 94.44 81 LYS A C 1
ATOM 643 O O . LYS A 1 81 ? 1.549 -10.831 -34.717 1.00 94.44 81 LYS A O 1
ATOM 648 N N . GLU A 1 82 ? 2.428 -11.170 -32.673 1.00 94.31 82 GLU A N 1
ATOM 649 C CA . GLU A 1 82 ? 3.325 -10.019 -32.712 1.00 94.31 82 GLU A CA 1
ATOM 650 C C . GLU A 1 82 ? 4.486 -10.191 -31.730 1.00 94.31 82 GLU A C 1
ATOM 652 O O . GLU A 1 82 ? 4.287 -10.650 -30.603 1.00 94.31 82 GLU A O 1
ATOM 657 N N . TYR A 1 83 ? 5.680 -9.766 -32.137 1.00 95.56 83 TYR A N 1
ATOM 658 C CA . TYR A 1 83 ? 6.809 -9.581 -31.234 1.00 95.56 83 TYR A CA 1
ATOM 659 C C . TYR A 1 83 ? 6.706 -8.192 -30.600 1.00 95.56 83 TYR A C 1
ATOM 661 O O . TYR A 1 83 ? 6.537 -7.177 -31.279 1.00 95.56 83 TYR A O 1
ATOM 669 N N . LYS A 1 84 ? 6.730 -8.144 -29.272 1.00 93.88 84 LYS A N 1
ATOM 670 C CA . LYS A 1 84 ? 6.518 -6.932 -28.489 1.00 93.88 84 LYS A CA 1
ATOM 671 C C . LYS A 1 84 ? 7.798 -6.541 -27.771 1.00 93.88 84 LYS A C 1
ATOM 673 O O . LYS A 1 84 ? 8.621 -7.370 -27.401 1.00 93.88 84 LYS A O 1
ATOM 678 N N . GLN A 1 85 ? 7.912 -5.243 -27.543 1.00 94.00 85 GLN A N 1
ATOM 679 C CA . GLN A 1 85 ? 8.938 -4.651 -26.704 1.00 94.00 85 GLN A CA 1
ATOM 680 C C . GLN A 1 85 ? 8.294 -3.599 -25.813 1.00 94.00 85 GLN A C 1
ATOM 682 O O . GLN A 1 85 ? 7.297 -2.975 -26.203 1.00 94.00 85 GLN A O 1
ATOM 687 N N . ARG A 1 86 ? 8.885 -3.377 -24.646 1.00 91.25 86 ARG A N 1
ATOM 688 C CA . ARG A 1 86 ? 8.509 -2.304 -23.734 1.00 91.25 86 ARG A CA 1
ATOM 689 C C . ARG A 1 86 ? 9.723 -1.837 -22.942 1.00 91.25 86 ARG A C 1
ATOM 691 O O . ARG A 1 86 ? 10.579 -2.651 -22.630 1.00 91.25 86 ARG A O 1
ATOM 698 N N . VAL A 1 87 ? 9.766 -0.553 -22.601 1.00 91.12 87 VAL A N 1
ATOM 699 C CA . VAL A 1 87 ? 10.749 -0.017 -21.655 1.00 91.12 87 VAL A CA 1
ATOM 700 C C . VAL A 1 87 ? 10.274 -0.255 -20.219 1.00 91.12 87 VAL A C 1
ATOM 702 O O . VAL A 1 87 ? 9.111 0.008 -19.900 1.00 91.12 87 VAL A O 1
ATOM 705 N N . VAL A 1 88 ? 11.159 -0.784 -19.380 1.00 90.25 88 VAL A N 1
ATOM 706 C CA . VAL A 1 88 ? 10.942 -1.052 -17.952 1.00 90.25 88 VAL A CA 1
ATOM 707 C C . VAL A 1 88 ? 12.055 -0.412 -17.122 1.00 90.25 88 VAL A C 1
ATOM 709 O O . VAL A 1 88 ? 13.156 -0.180 -17.626 1.00 90.25 88 VAL A O 1
ATOM 712 N N . GLU A 1 89 ? 11.757 -0.103 -15.864 1.00 90.00 89 GLU A N 1
ATOM 713 C CA . GLU A 1 89 ? 12.699 0.520 -14.938 1.00 90.00 89 GLU A CA 1
ATOM 714 C C . GLU A 1 89 ? 13.534 -0.524 -14.204 1.00 90.00 89 GLU A C 1
ATOM 716 O O . GLU A 1 89 ? 12.989 -1.422 -13.561 1.00 90.00 89 GLU A O 1
ATOM 721 N N . GLU A 1 90 ? 14.850 -0.330 -14.258 1.00 93.19 90 GLU A N 1
ATOM 722 C CA . GLU A 1 90 ? 15.828 -0.963 -13.382 1.00 93.19 90 GLU A CA 1
ATOM 723 C C . GLU A 1 90 ? 16.449 0.078 -12.451 1.00 93.19 90 GLU A C 1
ATOM 725 O O . GLU A 1 90 ? 16.295 1.290 -12.629 1.00 93.19 90 GLU A O 1
ATOM 730 N N . VAL A 1 91 ? 17.197 -0.382 -11.456 1.00 91.38 91 VAL A N 1
ATOM 731 C CA . VAL A 1 91 ? 17.881 0.514 -10.520 1.00 91.38 91 VAL A CA 1
ATOM 732 C C . VAL A 1 91 ? 18.890 1.408 -11.252 1.00 91.38 91 VAL A C 1
ATOM 734 O O . VAL A 1 91 ? 18.827 2.638 -11.174 1.00 91.38 91 VAL A O 1
ATOM 737 N N . ASP A 1 92 ? 19.772 0.786 -12.034 1.00 92.56 92 ASP A N 1
ATOM 738 C CA . ASP A 1 92 ? 20.933 1.445 -12.640 1.00 92.56 92 ASP A CA 1
ATOM 739 C C . ASP A 1 92 ? 20.690 1.918 -14.082 1.00 92.56 92 ASP A C 1
ATOM 741 O O . ASP A 1 92 ? 21.587 2.500 -14.702 1.00 92.56 92 ASP A O 1
ATOM 745 N N . THR A 1 93 ? 19.504 1.662 -14.653 1.00 92.94 93 THR A N 1
ATOM 746 C CA . THR A 1 93 ? 19.162 2.002 -16.046 1.00 92.94 93 THR A CA 1
ATOM 747 C C . THR A 1 93 ? 17.673 1.781 -16.357 1.00 92.94 93 THR A C 1
ATOM 749 O O . THR A 1 93 ? 16.909 1.309 -15.526 1.00 92.94 93 THR A O 1
ATOM 752 N N . GLN A 1 94 ? 17.247 2.106 -17.572 1.00 93.38 94 GLN A N 1
ATOM 753 C CA . GLN A 1 94 ? 16.045 1.584 -18.206 1.00 93.38 94 GLN A CA 1
ATOM 754 C C . GLN A 1 94 ? 16.406 0.446 -19.163 1.00 93.38 94 GLN A C 1
ATOM 756 O O . GLN A 1 94 ? 17.397 0.531 -19.890 1.00 93.38 94 GLN A O 1
ATOM 761 N N . CYS A 1 95 ? 15.564 -0.582 -19.218 1.00 92.81 95 CYS A N 1
ATOM 762 C CA . CYS A 1 95 ? 15.774 -1.784 -20.023 1.00 92.81 95 CYS A CA 1
ATOM 763 C C . CYS A 1 95 ? 14.655 -1.980 -21.059 1.00 92.81 95 CYS A C 1
ATOM 765 O O . CYS A 1 95 ? 13.498 -1.637 -20.815 1.00 92.81 95 CYS A O 1
ATOM 767 N N . HIS A 1 96 ? 14.983 -2.570 -22.211 1.00 95.00 96 HIS A N 1
ATOM 768 C CA . HIS A 1 96 ? 14.001 -3.143 -23.128 1.00 95.00 96 HIS A CA 1
ATOM 769 C C . HIS A 1 96 ? 13.620 -4.571 -22.718 1.00 95.00 96 HIS A C 1
ATOM 771 O O . HIS A 1 96 ? 14.388 -5.510 -22.912 1.00 95.00 96 HIS A O 1
ATOM 777 N N . LEU A 1 97 ? 12.383 -4.748 -22.258 1.00 95.44 97 LEU A N 1
ATOM 778 C CA . LEU A 1 97 ? 11.747 -6.052 -22.095 1.00 95.44 97 LEU A CA 1
ATOM 779 C C . LEU A 1 97 ? 11.129 -6.499 -23.426 1.00 95.44 97 LEU A C 1
ATOM 781 O O . LEU A 1 97 ? 10.152 -5.902 -23.893 1.00 95.44 97 LEU A O 1
ATOM 785 N N . LEU A 1 98 ? 11.670 -7.563 -24.018 1.00 96.69 98 LEU A N 1
ATOM 786 C CA . LEU A 1 98 ? 11.154 -8.184 -25.241 1.00 96.69 98 LEU A CA 1
ATOM 787 C C . LEU A 1 98 ? 10.312 -9.408 -24.890 1.00 96.69 98 LEU A C 1
ATOM 789 O O . LEU A 1 98 ? 10.714 -10.218 -24.063 1.00 96.69 98 LEU A O 1
ATOM 793 N N . TYR A 1 99 ? 9.142 -9.550 -25.505 1.00 95.00 99 TYR A N 1
ATOM 794 C CA . TYR A 1 99 ? 8.216 -10.653 -25.239 1.00 95.00 99 TYR A CA 1
ATOM 795 C C . TYR A 1 99 ? 7.295 -10.896 -26.435 1.00 95.00 99 TYR A C 1
ATOM 797 O O . TYR A 1 99 ? 7.272 -10.120 -27.390 1.00 95.00 99 TYR A O 1
ATOM 805 N N . VAL A 1 100 ? 6.501 -11.965 -26.396 1.00 95.00 100 VAL A N 1
ATOM 806 C CA . VAL A 1 100 ? 5.643 -12.352 -27.522 1.00 95.00 100 VAL A CA 1
ATOM 807 C C . VAL A 1 100 ? 4.166 -12.235 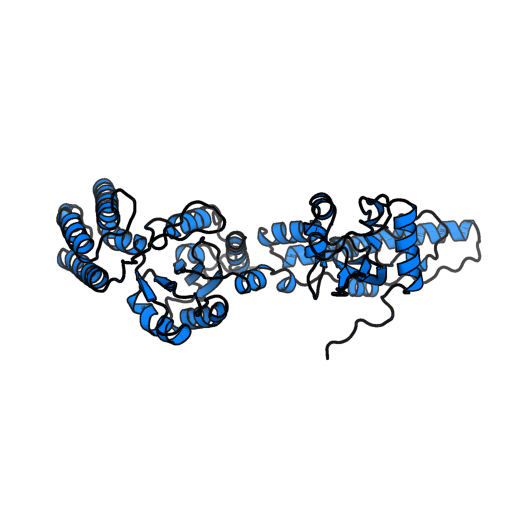-27.158 1.00 95.00 100 VAL A C 1
ATOM 809 O O . VAL A 1 100 ? 3.731 -12.606 -26.064 1.00 95.00 100 VAL A O 1
ATOM 812 N N . LYS A 1 101 ? 3.386 -11.701 -28.102 1.00 94.19 101 LYS A N 1
ATOM 813 C CA . LYS A 1 101 ? 1.924 -11.725 -28.086 1.00 94.19 101 LYS A CA 1
ATOM 814 C C . LYS A 1 101 ? 1.437 -12.872 -28.964 1.00 94.19 101 LYS A C 1
ATOM 816 O O . LYS A 1 101 ? 1.783 -12.955 -30.146 1.00 94.19 101 LYS A O 1
ATOM 821 N N . TYR A 1 102 ? 0.574 -13.704 -28.403 1.00 93.44 102 TYR A N 1
ATOM 822 C CA . TYR A 1 102 ? -0.018 -14.861 -29.057 1.00 93.44 102 TYR A CA 1
ATOM 823 C C . TYR A 1 102 ? -1.514 -14.683 -29.280 1.00 93.44 102 TYR A C 1
ATOM 825 O O . TYR A 1 102 ? -2.186 -13.886 -28.620 1.00 93.44 102 TYR A O 1
ATOM 833 N N . GLN A 1 103 ? -2.025 -15.458 -30.230 1.00 93.19 103 GLN A N 1
ATOM 834 C CA . GLN A 1 103 ? -3.445 -15.647 -30.460 1.00 93.19 103 GLN A CA 1
ATOM 835 C C . GLN A 1 103 ? -3.783 -17.131 -30.314 1.00 93.19 103 GLN A C 1
ATOM 837 O O . GLN A 1 103 ? -3.159 -17.974 -30.962 1.00 93.19 103 GLN A O 1
ATOM 842 N N . CYS A 1 104 ? -4.779 -17.449 -29.487 1.00 90.69 104 CYS A N 1
ATOM 843 C CA . CYS A 1 104 ? -5.342 -18.795 -29.432 1.00 90.69 104 CYS A CA 1
ATOM 844 C C . CYS A 1 104 ? -6.014 -19.138 -30.772 1.00 90.69 104 CYS A C 1
ATOM 846 O O . CYS A 1 104 ? -6.674 -18.292 -31.375 1.00 90.69 104 CYS A O 1
ATOM 848 N N . THR A 1 105 ? -5.847 -20.375 -31.238 1.00 85.75 105 THR A N 1
ATOM 849 C CA . THR A 1 105 ? -6.431 -20.868 -32.497 1.00 85.75 105 THR A CA 1
ATOM 850 C C . THR A 1 105 ? -7.812 -21.508 -32.321 1.00 85.75 105 THR A C 1
ATOM 852 O O . THR A 1 105 ? -8.442 -21.845 -33.317 1.00 85.75 105 THR A O 1
ATOM 855 N N . GLY A 1 106 ? -8.308 -21.621 -31.083 1.00 79.50 106 GLY A N 1
ATOM 856 C CA . GLY A 1 106 ? -9.666 -22.085 -30.785 1.00 79.50 106 GLY A CA 1
ATOM 857 C C . GLY A 1 106 ? -10.756 -21.054 -31.112 1.00 79.50 106 GLY A C 1
ATOM 858 O O . GLY A 1 106 ? -10.464 -19.916 -31.488 1.00 79.50 106 GLY A O 1
ATOM 859 N N . ALA A 1 107 ? -12.021 -21.441 -30.911 1.00 72.19 107 ALA A N 1
ATOM 860 C CA . ALA A 1 107 ? -13.208 -20.670 -31.310 1.00 72.19 107 ALA A CA 1
ATOM 861 C C . ALA A 1 107 ? -13.197 -19.203 -30.835 1.00 72.19 107 ALA A C 1
ATOM 863 O O . ALA A 1 107 ? -13.486 -18.296 -31.611 1.00 72.19 107 ALA A O 1
ATOM 864 N N . ASN A 1 108 ? -12.755 -18.955 -29.597 1.00 71.19 108 ASN A N 1
ATOM 865 C CA . ASN A 1 108 ? -12.782 -17.620 -28.990 1.00 71.19 108 ASN A CA 1
ATOM 866 C C . ASN A 1 108 ? -11.655 -16.684 -29.476 1.00 71.19 108 ASN A C 1
ATOM 868 O O . ASN A 1 108 ? -11.652 -15.511 -29.111 1.00 71.19 108 ASN A O 1
ATOM 872 N N . LYS A 1 109 ? -10.677 -17.178 -30.260 1.00 81.50 109 LYS A N 1
ATOM 873 C CA . LYS A 1 109 ? -9.573 -16.407 -30.883 1.00 81.50 109 LYS A CA 1
ATOM 874 C C . LYS A 1 109 ? -8.883 -15.366 -29.979 1.00 81.50 109 LYS A C 1
ATOM 876 O O . LYS A 1 109 ? -8.400 -14.341 -30.468 1.00 81.50 109 LYS A O 1
ATOM 881 N N . ILE A 1 110 ? -8.810 -15.632 -28.673 1.00 86.19 110 ILE A N 1
ATOM 882 C CA . ILE A 1 110 ? -8.320 -14.678 -27.671 1.00 86.19 110 ILE A CA 1
ATOM 883 C C . ILE A 1 110 ? -6.846 -14.311 -27.878 1.00 86.19 110 ILE A C 1
ATOM 885 O O . ILE A 1 110 ? -6.048 -15.121 -28.359 1.00 86.19 110 ILE A O 1
ATOM 889 N N . PHE A 1 111 ? -6.472 -13.101 -27.461 1.00 90.25 111 PHE A N 1
ATOM 890 C CA . PHE A 1 111 ? -5.089 -12.632 -27.469 1.00 90.25 111 PHE A CA 1
ATOM 891 C C . PHE A 1 111 ? -4.522 -12.582 -26.056 1.00 90.25 111 PHE A C 1
ATOM 893 O O . PHE A 1 111 ? -5.182 -12.099 -25.140 1.00 90.25 111 PHE A O 1
ATOM 900 N N . PHE A 1 112 ? -3.269 -12.992 -25.899 1.00 89.06 112 PHE A N 1
ATOM 901 C CA . PHE A 1 112 ? -2.550 -12.868 -24.635 1.00 89.06 112 PHE A CA 1
ATOM 902 C C . PHE A 1 112 ? -1.055 -12.661 -24.881 1.00 89.06 112 PHE A C 1
ATOM 904 O O . PHE A 1 112 ? -0.551 -12.910 -25.976 1.00 89.06 112 PHE A O 1
ATOM 911 N N . SER A 1 113 ? -0.348 -12.196 -23.857 1.00 89.94 113 SER A N 1
ATOM 912 C CA . SER A 1 113 ? 1.110 -12.055 -23.873 1.00 89.94 113 SER A CA 1
ATOM 913 C C . SER A 1 113 ? 1.714 -12.920 -22.779 1.00 89.94 113 SER A C 1
ATOM 915 O O . SER A 1 113 ? 1.103 -13.093 -21.722 1.00 89.94 113 SER A O 1
ATOM 917 N N . THR A 1 114 ? 2.935 -13.400 -22.985 1.00 90.44 114 THR A N 1
ATOM 918 C CA . THR A 1 114 ? 3.622 -14.268 -22.010 1.00 90.44 114 THR A CA 1
ATOM 919 C C . THR A 1 114 ? 4.059 -13.556 -20.731 1.00 90.44 114 THR A C 1
ATOM 921 O O . THR A 1 114 ? 4.470 -14.201 -19.776 1.00 90.44 114 THR A O 1
ATOM 924 N N . VAL A 1 115 ? 3.915 -12.231 -20.687 1.00 87.88 115 VAL A N 1
ATOM 925 C CA . VAL A 1 115 ? 4.126 -11.382 -19.501 1.00 87.88 115 VAL A CA 1
ATOM 926 C C . VAL A 1 115 ? 2.815 -10.969 -18.818 1.00 87.88 115 VAL A C 1
ATOM 928 O O . VAL A 1 115 ? 2.810 -10.128 -17.924 1.00 87.88 115 VAL A O 1
ATOM 931 N N . SER A 1 116 ? 1.671 -11.486 -19.281 1.00 83.94 116 SER A N 1
ATOM 932 C CA . SER A 1 116 ? 0.372 -11.182 -18.674 1.00 83.94 116 SER A CA 1
ATOM 933 C C . SER A 1 116 ? 0.181 -11.966 -17.378 1.00 83.94 116 SER A C 1
ATOM 935 O O . SER A 1 116 ? 0.601 -13.117 -17.281 1.00 83.94 116 SER A O 1
ATOM 937 N N . SER A 1 117 ? -0.510 -11.365 -16.406 1.00 80.00 117 SER A N 1
ATOM 938 C CA . SER A 1 117 ? -0.823 -12.012 -15.123 1.00 80.00 117 SER A CA 1
ATOM 939 C C . SER A 1 117 ? -1.508 -13.372 -15.313 1.00 80.00 117 SER A C 1
ATOM 941 O O . SER A 1 117 ? -1.044 -14.356 -14.748 1.00 80.00 117 SER A O 1
ATOM 943 N N . ALA A 1 118 ? -2.503 -13.461 -16.202 1.00 80.88 118 ALA A N 1
ATOM 944 C CA . ALA A 1 118 ? -3.200 -14.713 -16.507 1.00 80.88 118 ALA A CA 1
ATOM 945 C C . ALA A 1 118 ? -2.277 -15.814 -17.062 1.00 80.88 118 ALA A C 1
ATOM 947 O O . ALA A 1 118 ? -2.525 -16.993 -16.838 1.00 80.88 118 ALA A O 1
ATOM 948 N N . TYR A 1 119 ? -1.216 -15.452 -17.791 1.00 86.31 119 TYR A N 1
ATOM 949 C CA . TYR A 1 119 ? -0.241 -16.421 -18.294 1.00 86.31 119 TYR A CA 1
ATOM 950 C C . TYR A 1 119 ? 0.760 -16.832 -17.210 1.00 86.31 119 TYR A C 1
ATOM 952 O O . TYR A 1 119 ? 0.982 -18.021 -17.002 1.00 86.31 119 TYR A O 1
ATOM 960 N N . LEU A 1 120 ? 1.327 -15.861 -16.487 1.00 84.00 120 LEU A N 1
ATOM 961 C CA . LEU A 1 120 ? 2.321 -16.110 -15.437 1.00 84.00 120 LEU A CA 1
ATOM 962 C C . LEU A 1 120 ? 1.746 -16.921 -14.266 1.00 84.00 120 LEU A C 1
ATOM 964 O O . LEU A 1 120 ? 2.442 -17.758 -13.707 1.00 84.00 120 LEU A O 1
ATOM 968 N N . GLN A 1 121 ? 0.472 -16.714 -13.915 1.00 82.88 121 GLN A N 1
ATOM 969 C CA . GLN A 1 121 ? -0.193 -17.428 -12.818 1.00 82.88 121 GLN A CA 1
ATOM 970 C C . GLN A 1 121 ? -0.509 -18.894 -13.133 1.00 82.88 121 GLN A C 1
ATOM 972 O O . GLN A 1 121 ? -0.718 -19.674 -12.208 1.00 82.88 121 GLN A O 1
ATOM 977 N N . ARG A 1 122 ? -0.527 -19.299 -14.411 1.00 80.69 122 ARG A N 1
ATOM 978 C CA . ARG A 1 122 ? -0.756 -20.706 -14.775 1.00 80.69 122 ARG A CA 1
ATOM 979 C C . ARG A 1 122 ? 0.384 -21.626 -14.346 1.00 80.69 122 ARG A C 1
ATOM 981 O O . ARG A 1 122 ? 0.158 -22.825 -14.222 1.00 80.69 122 ARG A O 1
ATOM 988 N N . GLU A 1 123 ? 1.585 -21.089 -14.149 1.00 80.62 123 GLU A N 1
ATOM 989 C CA . GLU A 1 123 ? 2.750 -21.872 -13.760 1.00 80.62 123 GLU A CA 1
ATOM 990 C C . GLU A 1 123 ? 3.629 -21.094 -12.775 1.00 80.62 123 GLU A C 1
ATOM 992 O O . GLU A 1 123 ? 4.302 -20.132 -13.139 1.00 80.62 123 GLU A O 1
ATOM 997 N N . VAL A 1 124 ? 3.677 -21.563 -11.525 1.00 76.62 124 VAL A N 1
ATOM 998 C CA . VAL A 1 124 ? 4.403 -20.915 -10.415 1.00 76.62 124 VAL A CA 1
ATOM 999 C C . VAL A 1 124 ? 5.870 -20.629 -10.759 1.00 76.62 124 VAL A C 1
ATOM 1001 O O . VAL A 1 124 ? 6.389 -19.570 -10.412 1.00 76.62 124 VAL A O 1
ATOM 1004 N N . ARG A 1 125 ? 6.532 -21.522 -11.508 1.00 81.88 125 ARG A N 1
ATOM 1005 C CA . ARG A 1 125 ? 7.928 -21.337 -11.947 1.00 81.88 125 ARG A CA 1
ATOM 1006 C C . ARG A 1 125 ? 8.121 -20.056 -12.763 1.00 81.88 125 ARG A C 1
ATOM 1008 O O . ARG A 1 125 ? 9.134 -19.379 -12.608 1.00 81.88 125 ARG A O 1
ATOM 1015 N N . LEU A 1 126 ? 7.147 -19.689 -13.597 1.00 82.88 126 LEU A N 1
ATOM 1016 C CA . LEU A 1 126 ? 7.216 -18.463 -14.392 1.00 82.88 126 LEU A CA 1
ATOM 1017 C C . LEU A 1 126 ? 7.124 -17.218 -13.510 1.00 82.88 126 LEU A C 1
ATOM 1019 O O . LEU A 1 126 ? 7.850 -16.258 -13.745 1.00 82.88 126 LEU A O 1
ATOM 1023 N N . LEU A 1 127 ? 6.280 -17.247 -12.477 1.00 79.31 127 LEU A N 1
ATOM 1024 C CA . LEU A 1 127 ? 6.128 -16.143 -11.529 1.00 79.31 127 LEU A CA 1
ATOM 1025 C C . LEU A 1 127 ? 7.423 -15.875 -10.740 1.00 79.31 127 LEU A C 1
ATOM 1027 O O . LEU A 1 127 ? 7.799 -14.720 -10.525 1.00 79.31 127 LEU A O 1
ATOM 1031 N N . VAL A 1 128 ? 8.120 -16.942 -10.341 1.00 79.94 128 VAL A N 1
ATOM 1032 C CA . VAL A 1 128 ? 9.394 -16.851 -9.611 1.00 79.94 128 VAL A CA 1
ATOM 1033 C C . VAL A 1 128 ? 10.455 -16.157 -10.467 1.00 79.94 128 VAL A C 1
ATOM 1035 O O . VAL A 1 128 ? 11.075 -15.194 -10.017 1.00 79.94 128 VAL A O 1
ATOM 1038 N N . HIS A 1 129 ? 10.610 -16.591 -11.719 1.00 85.06 129 HIS A N 1
ATOM 1039 C CA . HIS A 1 129 ? 11.653 -16.088 -12.616 1.00 85.06 129 HIS A CA 1
ATOM 1040 C C . HIS A 1 129 ? 11.306 -14.787 -13.340 1.00 85.06 129 HIS A C 1
ATOM 1042 O O . HIS A 1 129 ? 12.202 -14.161 -13.900 1.00 85.06 129 HIS A O 1
ATOM 1048 N N . PHE A 1 130 ? 10.039 -14.369 -13.368 1.00 87.38 130 PHE A N 1
ATOM 1049 C CA . PHE A 1 130 ? 9.674 -13.096 -13.977 1.00 87.38 130 PHE A CA 1
ATOM 1050 C C . PHE A 1 130 ? 10.160 -11.933 -13.089 1.00 87.38 130 PHE A C 1
ATOM 1052 O O . PHE A 1 130 ? 9.727 -11.834 -11.937 1.00 87.38 130 PHE A O 1
ATOM 1059 N N . PRO A 1 131 ? 11.055 -11.049 -13.576 1.00 87.44 131 PRO A N 1
ATOM 1060 C CA . PRO A 1 131 ? 11.739 -10.084 -12.712 1.00 87.44 131 PRO A CA 1
ATOM 1061 C C . PRO A 1 131 ? 10.987 -8.755 -12.548 1.00 87.44 131 PRO A C 1
ATOM 1063 O O . PRO A 1 131 ? 11.455 -7.878 -11.827 1.00 87.44 131 PRO A O 1
ATOM 1066 N N . TYR A 1 132 ? 9.819 -8.599 -13.181 1.00 85.19 132 TYR A N 1
ATOM 1067 C CA . TYR A 1 132 ? 9.103 -7.324 -13.246 1.00 85.19 132 TYR A CA 1
ATOM 1068 C C . TYR A 1 132 ? 7.695 -7.375 -12.651 1.00 85.19 132 TYR A C 1
ATOM 1070 O O . TYR A 1 132 ? 6.992 -8.379 -12.731 1.00 85.19 132 TYR A O 1
ATOM 1078 N N . ILE A 1 133 ? 7.234 -6.226 -12.166 1.00 79.44 133 ILE A N 1
ATOM 1079 C CA . ILE A 1 133 ? 5.823 -5.913 -11.947 1.00 79.44 133 ILE A CA 1
ATOM 1080 C C . ILE A 1 133 ? 5.381 -4.979 -13.073 1.00 79.44 133 ILE A C 1
ATOM 1082 O O . ILE A 1 133 ? 5.919 -3.884 -13.239 1.00 79.44 133 ILE A O 1
ATOM 1086 N N . LEU A 1 134 ? 4.403 -5.409 -13.873 1.00 74.50 134 LEU A N 1
ATOM 1087 C CA . LEU A 1 134 ? 3.926 -4.652 -15.032 1.00 74.50 134 LEU A CA 1
ATOM 1088 C C . LEU A 1 134 ? 2.540 -4.049 -14.790 1.00 74.50 134 LEU A C 1
ATOM 1090 O O . LEU A 1 134 ? 1.602 -4.736 -14.395 1.00 74.50 134 LEU A O 1
ATOM 1094 N N . THR A 1 135 ? 2.378 -2.776 -15.144 1.00 67.94 135 THR A N 1
ATOM 1095 C CA . THR A 1 135 ? 1.080 -2.088 -15.245 1.00 67.94 135 THR A CA 1
ATOM 1096 C C . THR A 1 135 ? 0.794 -1.697 -16.695 1.00 67.94 135 THR A C 1
ATOM 1098 O O . THR A 1 135 ? 1.626 -1.909 -17.576 1.00 67.94 135 THR A O 1
ATOM 1101 N N . LYS A 1 136 ? -0.356 -1.076 -16.992 1.00 64.50 136 LYS A N 1
ATOM 1102 C CA . LYS A 1 136 ? -0.617 -0.538 -18.343 1.00 64.50 136 LYS A CA 1
ATOM 1103 C C . LYS A 1 136 ? 0.379 0.560 -18.747 1.00 64.50 136 LYS A C 1
ATOM 1105 O O . LYS A 1 136 ? 0.719 0.635 -19.921 1.00 64.50 136 LYS A O 1
ATOM 1110 N N . LYS A 1 137 ? 0.865 1.365 -17.789 1.00 64.81 137 LYS A N 1
ATOM 1111 C CA . LYS A 1 137 ? 1.733 2.532 -18.048 1.00 64.81 137 LYS A CA 1
ATOM 1112 C C . LYS A 1 137 ? 3.218 2.253 -17.798 1.00 64.81 137 LYS A C 1
ATOM 1114 O O . LYS A 1 137 ? 4.024 2.472 -18.693 1.00 64.81 137 LYS A O 1
ATOM 1119 N N . PHE A 1 138 ? 3.564 1.570 -16.707 1.00 73.31 138 PHE A N 1
ATOM 1120 C CA . PHE A 1 138 ? 4.960 1.309 -16.310 1.00 73.31 138 PHE A CA 1
ATOM 1121 C C . PHE A 1 138 ? 5.290 -0.178 -16.117 1.00 73.31 138 PHE A C 1
ATOM 1123 O O . PHE A 1 138 ? 4.388 -1.016 -16.038 1.00 73.31 138 PHE A O 1
ATOM 1130 N N . GLY A 1 139 ? 6.580 -0.495 -16.029 1.00 79.81 139 GLY A N 1
ATOM 1131 C CA . GLY A 1 139 ? 7.087 -1.770 -15.526 1.00 79.81 139 GLY A CA 1
ATOM 1132 C C . GLY A 1 139 ? 8.271 -1.516 -14.602 1.00 79.81 139 GLY A C 1
ATOM 1133 O O . GLY A 1 139 ? 9.143 -0.736 -14.972 1.00 79.81 139 GLY A O 1
ATOM 1134 N N . LEU A 1 140 ? 8.270 -2.126 -13.420 1.00 83.88 140 LEU A N 1
ATOM 1135 C CA . LEU A 1 140 ? 9.285 -1.940 -12.379 1.00 83.88 140 LEU A CA 1
ATOM 1136 C C . LEU A 1 140 ? 9.948 -3.281 -12.087 1.00 83.88 140 LEU A C 1
ATOM 1138 O O . LEU A 1 140 ? 9.234 -4.282 -11.983 1.00 83.88 140 LEU A O 1
ATOM 1142 N N . SER A 1 141 ? 11.271 -3.329 -11.961 1.00 88.50 141 SER A N 1
ATOM 1143 C CA . SER A 1 141 ? 11.930 -4.545 -11.484 1.00 88.50 141 SER A CA 1
ATOM 1144 C C . SER A 1 141 ? 11.666 -4.785 -10.000 1.00 88.50 141 SER A C 1
ATOM 1146 O O . SER A 1 141 ? 11.329 -3.864 -9.250 1.00 88.50 141 SER A O 1
ATOM 1148 N N . LYS A 1 142 ? 11.796 -6.042 -9.569 1.00 82.94 142 LYS A N 1
ATOM 1149 C CA . LYS A 1 142 ? 11.697 -6.413 -8.149 1.00 82.94 142 LYS A CA 1
ATOM 1150 C C . LYS A 1 142 ? 12.716 -5.642 -7.299 1.00 82.94 142 LYS A C 1
ATOM 1152 O O . LYS A 1 142 ? 12.355 -5.145 -6.245 1.00 82.94 142 LYS A O 1
ATOM 1157 N N . GLU A 1 143 ? 13.921 -5.424 -7.816 1.00 86.69 143 GLU A N 1
ATOM 1158 C CA . GLU A 1 143 ? 14.983 -4.646 -7.158 1.00 86.69 143 GLU A CA 1
ATOM 1159 C C . GLU A 1 143 ? 14.606 -3.163 -6.996 1.00 86.69 143 GLU A C 1
ATOM 1161 O O . GLU A 1 143 ? 14.867 -2.550 -5.961 1.00 86.69 143 GLU A O 1
ATOM 1166 N N . VAL A 1 144 ? 13.932 -2.569 -7.992 1.00 84.50 144 VAL A N 1
ATOM 1167 C CA . VAL A 1 144 ? 13.360 -1.221 -7.843 1.00 84.50 144 VAL A CA 1
ATOM 1168 C C . VAL A 1 144 ? 12.293 -1.213 -6.751 1.00 84.50 144 VAL A C 1
ATOM 1170 O O . VAL A 1 144 ? 12.257 -0.281 -5.955 1.00 84.50 144 VAL A O 1
ATOM 1173 N N . MET A 1 145 ? 11.447 -2.242 -6.671 1.00 77.94 145 MET A N 1
ATOM 1174 C CA . MET A 1 145 ? 10.427 -2.342 -5.621 1.00 77.94 145 MET A CA 1
ATOM 1175 C C . MET A 1 145 ? 11.031 -2.503 -4.223 1.00 77.94 145 MET A C 1
ATOM 1177 O O . MET A 1 145 ? 10.529 -1.893 -3.284 1.00 77.94 145 MET A O 1
ATOM 1181 N N . GLU A 1 146 ? 12.121 -3.254 -4.088 1.00 81.19 146 GLU A N 1
ATOM 1182 C CA . GLU A 1 146 ? 12.878 -3.373 -2.837 1.00 81.19 146 GLU A CA 1
ATOM 1183 C C . GLU A 1 146 ? 13.450 -2.013 -2.413 1.00 81.19 146 GLU A C 1
ATOM 1185 O O . GLU A 1 146 ? 13.246 -1.580 -1.282 1.00 81.19 146 GLU A O 1
ATOM 1190 N N . LEU A 1 147 ? 14.055 -1.262 -3.340 1.00 79.94 147 LEU A N 1
ATOM 1191 C CA . LEU A 1 147 ? 14.542 0.097 -3.067 1.00 79.94 147 LEU A CA 1
ATOM 1192 C C . LEU A 1 147 ? 13.427 1.101 -2.757 1.00 79.94 147 LEU A C 1
ATOM 1194 O O . LEU A 1 147 ? 13.628 2.038 -1.978 1.00 79.94 147 LEU A O 1
ATOM 1198 N N . VAL A 1 148 ? 12.259 0.944 -3.380 1.00 72.75 148 VAL A N 1
ATOM 1199 C CA . VAL A 1 148 ? 11.061 1.728 -3.059 1.00 72.75 148 VAL A CA 1
ATOM 1200 C C . VAL A 1 148 ? 10.618 1.408 -1.639 1.00 72.75 148 VAL A C 1
ATOM 1202 O O . VAL A 1 148 ? 10.407 2.334 -0.864 1.00 72.75 148 VAL A O 1
ATOM 1205 N N . GLN A 1 149 ? 10.556 0.130 -1.266 1.00 68.25 149 GLN A N 1
ATOM 1206 C CA . GLN A 1 149 ? 10.216 -0.301 0.086 1.00 68.25 149 GLN A CA 1
ATOM 1207 C C . GLN A 1 149 ? 11.217 0.242 1.120 1.00 68.25 149 GLN A C 1
ATOM 1209 O O . GLN A 1 149 ? 10.805 0.835 2.115 1.00 68.25 149 GLN A O 1
ATOM 1214 N N . GLU A 1 150 ? 12.523 0.127 0.878 1.00 66.06 150 GLU A N 1
ATOM 1215 C CA . GLU A 1 150 ? 13.558 0.715 1.741 1.00 66.06 150 GLU A CA 1
ATOM 1216 C C . GLU A 1 150 ? 13.429 2.242 1.832 1.00 66.06 150 GLU A C 1
ATOM 1218 O O . GLU A 1 150 ? 13.507 2.828 2.913 1.00 66.06 150 GLU A O 1
ATOM 1223 N N . GLY A 1 151 ? 13.171 2.896 0.699 1.00 62.47 151 GLY A N 1
ATOM 1224 C CA . GLY A 1 151 ? 12.921 4.331 0.607 1.00 62.47 151 GLY A CA 1
ATOM 1225 C C . GLY A 1 151 ? 11.703 4.793 1.390 1.00 62.47 151 GLY A C 1
ATOM 1226 O O . GLY A 1 151 ? 11.737 5.846 2.026 1.00 62.47 151 GLY A O 1
ATOM 1227 N N . MET A 1 152 ? 10.632 4.000 1.373 1.00 56.19 152 MET A N 1
ATOM 1228 C CA . MET A 1 152 ? 9.422 4.252 2.153 1.00 56.19 152 MET A CA 1
ATOM 1229 C C . MET A 1 152 ? 9.692 4.187 3.656 1.00 56.19 152 MET A C 1
ATOM 1231 O O . MET A 1 152 ? 9.103 4.958 4.411 1.00 56.19 152 MET A O 1
ATOM 1235 N N . LEU A 1 153 ? 10.605 3.312 4.083 1.00 52.41 153 LEU A N 1
ATOM 1236 C CA . LEU A 1 153 ? 11.007 3.151 5.482 1.00 52.41 153 LEU A CA 1
ATOM 1237 C C . LEU A 1 153 ? 12.106 4.145 5.917 1.00 52.41 153 LEU A C 1
ATOM 1239 O O . LEU A 1 153 ? 12.359 4.307 7.112 1.00 52.41 153 LEU A O 1
ATOM 1243 N N . SER A 1 154 ? 12.759 4.826 4.970 1.00 51.81 154 SER A N 1
ATOM 1244 C CA . SER A 1 154 ? 13.864 5.759 5.216 1.00 51.81 154 SER A CA 1
ATOM 1245 C C . SER A 1 154 ? 13.388 7.146 5.691 1.00 51.81 154 SER A C 1
ATOM 1247 O O . SER A 1 154 ? 12.428 7.693 5.140 1.00 51.81 154 SER A O 1
ATOM 1249 N N . PRO A 1 155 ? 14.108 7.814 6.622 1.00 43.31 155 PRO A N 1
ATOM 1250 C CA . PRO A 1 155 ? 13.831 9.198 7.029 1.00 43.31 155 PRO A CA 1
ATOM 1251 C C . PRO A 1 155 ? 13.896 10.225 5.888 1.00 43.31 155 PRO A C 1
ATOM 1253 O O . PRO A 1 155 ? 13.337 11.314 6.009 1.00 43.31 155 PRO A O 1
ATOM 1256 N N . HIS A 1 156 ? 14.607 9.899 4.806 1.00 52.66 156 HIS A N 1
ATOM 1257 C CA . HIS A 1 156 ? 14.776 10.758 3.630 1.00 52.66 156 HIS A CA 1
ATOM 1258 C C . HIS A 1 156 ? 13.837 10.388 2.476 1.00 52.66 156 HIS A C 1
ATOM 1260 O O . HIS A 1 156 ? 13.820 11.067 1.446 1.00 52.66 156 HIS A O 1
ATOM 1266 N N . GLY A 1 157 ? 13.039 9.331 2.649 1.00 57.06 157 GLY A N 1
ATOM 1267 C CA . GLY A 1 157 ? 11.914 9.059 1.780 1.00 57.06 157 GLY A CA 1
ATOM 1268 C C . GLY A 1 157 ? 12.238 8.574 0.370 1.00 57.06 157 GLY A C 1
ATOM 1269 O O . GLY A 1 157 ? 13.395 8.355 0.005 1.00 57.06 157 GLY A O 1
ATOM 1270 N N . LEU A 1 158 ? 11.194 8.496 -0.463 1.00 66.00 158 LEU A N 1
ATOM 1271 C CA . LEU A 1 158 ? 11.305 8.124 -1.878 1.00 66.00 158 LEU A CA 1
ATOM 1272 C C . LEU A 1 158 ? 12.113 9.132 -2.698 1.00 66.00 158 LEU A C 1
ATOM 1274 O O . LEU A 1 158 ? 12.737 8.739 -3.677 1.00 66.00 158 LEU A O 1
ATOM 1278 N N . THR A 1 159 ? 12.163 10.404 -2.292 1.00 72.00 159 THR A N 1
ATOM 1279 C CA . THR A 1 159 ? 13.038 11.404 -2.924 1.00 72.00 159 THR A CA 1
ATOM 1280 C C . THR A 1 159 ? 14.493 10.954 -2.867 1.00 72.00 159 THR A C 1
ATOM 1282 O O . THR A 1 159 ? 15.174 10.951 -3.888 1.00 72.00 159 THR A O 1
ATOM 1285 N N . SER A 1 160 ? 14.946 10.461 -1.709 1.00 71.81 160 SER A N 1
ATOM 1286 C CA . SER A 1 160 ? 16.301 9.921 -1.575 1.00 71.81 160 SER A CA 1
ATOM 1287 C C . SER A 1 160 ? 16.527 8.650 -2.393 1.00 71.81 160 SER A C 1
ATOM 1289 O O . SER A 1 160 ? 17.618 8.472 -2.930 1.00 71.81 160 SER A O 1
ATOM 1291 N N . THR A 1 161 ? 15.507 7.801 -2.552 1.00 78.31 161 THR A N 1
ATOM 1292 C CA . THR A 1 161 ? 15.565 6.622 -3.432 1.00 78.31 161 THR A CA 1
ATOM 1293 C C . THR A 1 161 ? 15.708 7.028 -4.892 1.00 78.31 161 THR A C 1
ATOM 1295 O O . THR A 1 161 ? 16.579 6.513 -5.589 1.00 78.31 161 THR A O 1
ATOM 1298 N N . VAL A 1 162 ? 14.908 7.991 -5.348 1.00 84.50 162 VAL A N 1
ATOM 1299 C CA . VAL A 1 162 ? 14.976 8.522 -6.713 1.00 84.50 162 VAL A CA 1
ATOM 1300 C C . VAL A 1 162 ? 16.329 9.192 -6.960 1.00 84.50 162 VAL A C 1
ATOM 1302 O O . VAL A 1 162 ? 16.949 8.949 -7.994 1.00 84.50 162 VAL A O 1
ATOM 1305 N N . ASP A 1 163 ? 16.840 9.969 -6.005 1.00 84.12 163 ASP A N 1
ATOM 1306 C CA . ASP A 1 163 ? 18.170 10.577 -6.099 1.00 84.12 163 ASP A CA 1
ATOM 1307 C C . ASP A 1 163 ? 19.287 9.528 -6.090 1.00 84.12 163 ASP A C 1
ATOM 1309 O O . ASP A 1 163 ? 20.266 9.662 -6.823 1.00 84.12 163 ASP A O 1
ATOM 1313 N N . ASN A 1 164 ? 19.141 8.452 -5.313 1.00 88.12 164 ASN A N 1
ATOM 1314 C CA . ASN A 1 164 ? 20.059 7.316 -5.330 1.00 88.12 164 ASN A CA 1
ATOM 1315 C C . ASN A 1 164 ? 20.070 6.651 -6.714 1.00 88.12 164 ASN A C 1
ATOM 1317 O O . ASN A 1 164 ? 21.139 6.485 -7.296 1.00 88.12 164 ASN A O 1
ATOM 1321 N N . MET A 1 165 ? 18.899 6.372 -7.294 1.00 92.50 165 MET A N 1
ATOM 1322 C CA . MET A 1 165 ? 18.790 5.837 -8.656 1.00 92.50 165 MET A CA 1
ATOM 1323 C C . MET A 1 165 ? 19.421 6.778 -9.689 1.00 92.50 165 MET A C 1
ATOM 1325 O O . MET A 1 165 ? 20.200 6.322 -10.524 1.00 92.50 165 MET A O 1
ATOM 1329 N N . LYS A 1 166 ? 19.169 8.094 -9.613 1.00 92.88 166 LYS A N 1
ATOM 1330 C CA . LYS A 1 166 ? 19.819 9.088 -10.490 1.00 92.88 166 LYS A CA 1
ATOM 1331 C C . LYS A 1 166 ? 21.341 9.017 -10.384 1.00 92.88 166 LYS A C 1
ATOM 1333 O O . LYS A 1 166 ? 22.011 8.888 -11.406 1.00 92.88 166 LYS A O 1
ATOM 1338 N N . ARG A 1 167 ? 21.885 9.014 -9.161 1.00 93.31 167 ARG A N 1
ATOM 1339 C CA . ARG A 1 167 ? 23.334 8.902 -8.918 1.00 93.31 167 ARG A CA 1
ATOM 1340 C C . ARG A 1 167 ? 23.908 7.586 -9.435 1.00 93.31 167 ARG A C 1
ATOM 1342 O O . ARG A 1 167 ? 25.006 7.577 -9.982 1.00 93.31 167 ARG A O 1
ATOM 1349 N N . ARG A 1 168 ? 23.194 6.467 -9.287 1.00 94.56 168 ARG A N 1
ATOM 1350 C CA . ARG A 1 168 ? 23.631 5.165 -9.818 1.00 94.56 168 ARG A CA 1
ATOM 1351 C C . ARG A 1 168 ? 23.651 5.148 -11.346 1.00 94.56 168 ARG A C 1
ATOM 1353 O O . ARG A 1 168 ? 24.633 4.699 -11.935 1.00 94.56 168 ARG A O 1
ATOM 1360 N N . ARG A 1 169 ? 22.624 5.710 -11.989 1.00 94.62 169 ARG A N 1
ATOM 1361 C CA . ARG A 1 169 ? 22.548 5.861 -13.452 1.00 94.62 169 ARG A CA 1
ATOM 1362 C C . ARG A 1 169 ? 23.656 6.769 -13.987 1.00 94.62 169 ARG A C 1
ATOM 1364 O O . ARG A 1 169 ? 24.305 6.423 -14.972 1.00 94.62 169 ARG A O 1
ATOM 1371 N N . GLU A 1 170 ? 23.936 7.869 -13.297 1.00 95.06 170 GLU A N 1
ATOM 1372 C CA . GLU A 1 170 ? 25.068 8.753 -13.586 1.00 95.06 170 GLU A CA 1
ATOM 1373 C C . GLU A 1 170 ? 26.417 8.033 -13.414 1.00 95.06 170 GLU A C 1
ATOM 1375 O O . GLU A 1 170 ? 27.284 8.084 -14.286 1.00 95.06 170 GLU A O 1
ATOM 1380 N N . LYS A 1 171 ? 26.592 7.271 -12.331 1.00 95.50 171 LYS A N 1
ATOM 1381 C CA . LYS A 1 171 ? 27.794 6.455 -12.120 1.00 95.50 171 LYS A CA 1
ATOM 1382 C C . LYS A 1 171 ? 27.987 5.428 -13.240 1.00 95.50 171 LYS A C 1
ATOM 1384 O O . LYS A 1 171 ? 29.118 5.211 -13.681 1.00 95.50 171 LYS A O 1
ATOM 1389 N N . ARG A 1 172 ? 26.903 4.816 -13.735 1.00 94.12 172 ARG A N 1
ATOM 1390 C CA . ARG A 1 172 ? 26.953 3.917 -14.898 1.00 94.12 172 ARG A CA 1
ATOM 1391 C C . ARG A 1 172 ? 27.412 4.655 -16.156 1.00 94.12 172 ARG A C 1
ATOM 1393 O O . ARG A 1 172 ? 28.252 4.112 -16.863 1.00 94.12 172 ARG A O 1
ATOM 1400 N N . TYR A 1 173 ? 26.947 5.882 -16.405 1.00 94.94 173 TYR A N 1
ATOM 1401 C CA . TYR A 1 173 ? 27.426 6.695 -17.531 1.00 94.94 173 TYR A CA 1
ATOM 1402 C C . TYR A 1 173 ? 28.950 6.849 -17.523 1.00 94.94 173 TYR A C 1
ATOM 1404 O O . TYR A 1 173 ? 29.593 6.552 -18.527 1.00 94.94 173 TYR A O 1
ATOM 1412 N N . TYR A 1 174 ? 29.544 7.228 -16.388 1.00 95.44 174 TYR A N 1
ATOM 1413 C CA . TYR A 1 174 ? 31.001 7.371 -16.303 1.00 95.44 174 TYR A CA 1
ATOM 1414 C C . TYR A 1 174 ? 31.736 6.042 -16.504 1.00 95.44 174 TYR A C 1
ATOM 1416 O O . TYR A 1 174 ? 32.776 6.010 -17.156 1.00 95.44 174 TYR A O 1
ATOM 1424 N N . LYS A 1 175 ? 31.175 4.925 -16.022 1.00 94.12 175 LYS A N 1
ATOM 1425 C CA . LYS A 1 175 ? 31.721 3.589 -16.306 1.00 94.12 175 LYS A CA 1
ATOM 1426 C C . LYS A 1 175 ? 31.706 3.278 -17.809 1.00 94.12 175 LYS A C 1
ATOM 1428 O O . LYS A 1 175 ? 32.705 2.791 -18.332 1.00 94.12 175 LYS A O 1
ATOM 1433 N N . LEU A 1 176 ? 30.602 3.572 -18.499 1.00 92.81 176 LEU A N 1
ATOM 1434 C CA . LEU A 1 176 ? 30.486 3.389 -19.949 1.00 92.81 176 LEU A CA 1
ATOM 1435 C C . LEU A 1 176 ? 31.442 4.308 -20.715 1.00 92.81 176 LEU A C 1
ATOM 1437 O O . LEU A 1 176 ? 32.057 3.869 -21.679 1.00 92.81 176 LEU A O 1
ATOM 1441 N N . LEU A 1 177 ? 31.621 5.550 -20.262 1.00 93.38 177 LEU A N 1
ATOM 1442 C CA . LEU A 1 177 ? 32.551 6.499 -20.870 1.00 93.38 177 LEU A CA 1
ATOM 1443 C C . LEU A 1 177 ? 34.010 6.033 -20.754 1.00 93.38 177 LEU A C 1
ATOM 1445 O O . LEU A 1 177 ? 34.765 6.146 -21.717 1.00 93.38 177 LEU A O 1
ATOM 1449 N N . SER A 1 178 ? 34.398 5.444 -19.620 1.00 93.00 178 SER A N 1
ATOM 1450 C CA . SER A 1 178 ? 35.727 4.842 -19.466 1.00 93.00 178 SER A CA 1
ATOM 1451 C C . SER A 1 178 ? 35.939 3.660 -20.416 1.00 93.00 178 SER A C 1
ATOM 1453 O O . SER A 1 178 ? 36.987 3.570 -21.051 1.00 93.00 178 SER A O 1
ATOM 1455 N N . LEU A 1 179 ? 34.938 2.782 -20.560 1.00 91.50 179 LEU A N 1
ATOM 1456 C CA . LEU A 1 179 ? 34.988 1.666 -21.515 1.00 91.50 179 LEU A CA 1
ATOM 1457 C C . LEU A 1 179 ? 35.045 2.156 -22.967 1.00 91.50 179 LEU A C 1
ATOM 1459 O O . LEU A 1 179 ? 35.779 1.601 -23.781 1.00 91.50 179 LEU A O 1
ATOM 1463 N N . PHE A 1 180 ? 34.302 3.218 -23.281 1.00 91.44 180 PHE A N 1
ATOM 1464 C CA . PHE A 1 180 ? 34.343 3.874 -24.580 1.00 91.44 180 PHE A CA 1
ATOM 1465 C C . PHE A 1 180 ? 35.759 4.365 -24.897 1.00 91.44 180 PHE A C 1
ATOM 1467 O O . PHE A 1 180 ? 36.304 4.034 -25.946 1.00 91.44 180 PHE A O 1
ATOM 1474 N N . ALA A 1 181 ? 36.374 5.111 -23.974 1.00 91.31 181 ALA A N 1
ATOM 1475 C CA . ALA A 1 181 ? 37.716 5.657 -24.148 1.00 91.31 181 ALA A CA 1
ATOM 1476 C C . ALA A 1 181 ? 38.781 4.560 -24.312 1.00 91.31 181 ALA A C 1
ATOM 1478 O O . ALA A 1 181 ? 39.649 4.674 -25.179 1.00 91.31 181 ALA A O 1
ATOM 1479 N N . ASP A 1 182 ? 38.697 3.484 -23.523 1.00 90.25 182 ASP A N 1
ATOM 1480 C CA . ASP A 1 182 ? 39.595 2.331 -23.649 1.00 90.25 182 ASP A CA 1
ATOM 1481 C C . ASP A 1 182 ? 39.467 1.663 -25.026 1.00 90.25 182 ASP A C 1
ATOM 1483 O O . ASP A 1 182 ? 40.465 1.417 -25.705 1.00 90.25 182 ASP A O 1
ATOM 1487 N N . ARG A 1 183 ? 38.237 1.458 -25.508 1.00 88.69 183 ARG A N 1
ATOM 1488 C CA . ARG A 1 183 ? 38.006 0.835 -26.816 1.00 88.69 183 ARG A CA 1
ATOM 1489 C C . ARG A 1 183 ? 38.418 1.734 -27.985 1.00 88.69 183 ARG A C 1
ATOM 1491 O O . ARG A 1 183 ? 38.961 1.225 -28.962 1.00 88.69 183 ARG A O 1
ATOM 1498 N N . VAL A 1 184 ? 38.232 3.054 -27.887 1.00 89.88 184 VAL A N 1
ATOM 1499 C CA . VAL A 1 184 ? 38.778 4.011 -28.870 1.00 89.88 184 VAL A CA 1
ATOM 1500 C C . VAL A 1 184 ? 40.297 3.891 -28.945 1.00 89.88 184 VAL A C 1
ATOM 1502 O O . VAL A 1 184 ? 40.838 3.771 -30.042 1.00 89.88 184 VAL A O 1
ATOM 1505 N N . ARG A 1 185 ? 40.976 3.852 -27.791 1.00 90.12 185 ARG A N 1
ATOM 1506 C CA . ARG A 1 185 ? 42.432 3.687 -27.726 1.00 90.12 185 ARG A CA 1
ATOM 1507 C C . ARG A 1 185 ? 42.877 2.381 -28.384 1.00 90.12 185 ARG A C 1
ATOM 1509 O O . ARG A 1 185 ? 43.791 2.399 -29.200 1.00 90.12 185 ARG A O 1
ATOM 1516 N N . GLN A 1 186 ? 42.222 1.261 -28.074 1.00 89.19 186 GLN A N 1
ATOM 1517 C CA . GLN A 1 186 ? 42.525 -0.037 -28.692 1.00 89.19 186 GLN A CA 1
ATOM 1518 C C . GLN A 1 186 ? 42.340 -0.012 -30.216 1.00 89.19 186 GLN A C 1
ATOM 1520 O O . GLN A 1 186 ? 43.202 -0.494 -30.949 1.00 89.19 186 GLN A O 1
ATOM 1525 N N . ASN A 1 187 ? 41.254 0.593 -30.703 1.00 88.75 187 ASN A N 1
ATOM 1526 C CA . ASN A 1 187 ? 40.996 0.712 -32.138 1.00 88.75 187 ASN A CA 1
ATOM 1527 C C . ASN A 1 187 ? 42.039 1.595 -32.836 1.00 88.75 187 ASN A C 1
ATOM 1529 O O . ASN A 1 187 ? 42.445 1.277 -33.948 1.00 88.75 187 ASN A O 1
ATOM 1533 N N . GLN A 1 188 ? 42.506 2.663 -32.183 1.00 90.56 188 GLN A N 1
ATOM 1534 C CA . GLN A 1 188 ? 43.567 3.529 -32.707 1.00 90.56 188 GLN A CA 1
ATOM 1535 C C . GLN A 1 188 ? 44.937 2.842 -32.744 1.00 90.56 188 GLN A C 1
ATOM 1537 O O . GLN A 1 188 ? 45.720 3.106 -33.651 1.00 90.56 188 GLN A O 1
ATOM 1542 N N . LEU A 1 189 ? 45.218 1.927 -31.807 1.00 91.19 189 LEU A N 1
ATOM 1543 C CA . LEU A 1 189 ? 46.427 1.095 -31.856 1.00 91.19 189 LEU A CA 1
ATOM 1544 C C . LEU A 1 189 ? 46.411 0.138 -33.058 1.00 91.19 189 LEU A C 1
ATOM 1546 O O . LEU A 1 189 ? 47.443 -0.053 -33.693 1.00 91.19 189 LEU A O 1
ATOM 1550 N N . GLY A 1 190 ? 45.252 -0.449 -33.378 1.00 88.50 190 GLY A N 1
ATOM 1551 C CA . GLY A 1 190 ? 45.086 -1.313 -34.555 1.00 88.50 190 GLY A CA 1
ATOM 1552 C C . GLY A 1 190 ? 44.942 -0.550 -35.879 1.00 88.50 190 GLY A C 1
ATOM 1553 O O . GLY A 1 190 ? 45.293 -1.074 -36.933 1.00 88.50 190 GLY A O 1
ATOM 1554 N N . ASN A 1 191 ? 44.432 0.683 -35.836 1.00 90.38 191 ASN A N 1
ATOM 1555 C CA . ASN A 1 191 ? 44.255 1.572 -36.980 1.00 90.38 191 ASN A CA 1
ATOM 1556 C C . ASN A 1 191 ? 44.441 3.046 -36.549 1.00 90.38 191 ASN A C 1
ATOM 1558 O O . ASN A 1 191 ? 43.481 3.665 -36.083 1.00 90.38 191 ASN A O 1
ATOM 1562 N N . PRO A 1 192 ? 45.622 3.653 -36.776 1.00 90.88 192 PRO A N 1
ATOM 1563 C CA . PRO A 1 192 ? 45.910 5.037 -36.375 1.00 90.88 192 PRO A CA 1
ATOM 1564 C C . PRO A 1 192 ? 44.982 6.096 -36.983 1.00 90.88 192 PRO A C 1
ATOM 1566 O O . PRO A 1 192 ? 44.862 7.193 -36.445 1.00 90.88 192 PRO A O 1
ATOM 1569 N N . THR A 1 193 ? 44.305 5.780 -38.092 1.00 91.69 193 THR A N 1
ATOM 1570 C CA . THR A 1 193 ? 43.354 6.688 -38.759 1.00 91.69 193 THR A CA 1
ATOM 1571 C C . THR A 1 193 ? 41.917 6.544 -38.247 1.00 91.69 193 THR A C 1
ATOM 1573 O O . THR A 1 193 ? 41.008 7.198 -38.756 1.00 91.69 193 THR A O 1
ATOM 1576 N N . TYR A 1 194 ? 41.685 5.696 -37.239 1.00 89.06 194 TYR A N 1
ATOM 1577 C CA . TYR A 1 194 ? 40.360 5.462 -36.679 1.00 89.06 194 TYR A CA 1
ATOM 1578 C C . TYR A 1 194 ? 39.754 6.738 -36.077 1.00 89.06 194 TYR A C 1
ATOM 1580 O O . TYR A 1 194 ? 40.262 7.294 -35.100 1.00 89.06 194 TYR A O 1
ATOM 1588 N N . MET A 1 195 ? 38.613 7.152 -36.631 1.00 86.94 195 MET A N 1
ATOM 1589 C CA . MET A 1 195 ? 37.797 8.250 -36.118 1.00 86.94 195 MET A CA 1
ATOM 1590 C C . MET A 1 195 ? 36.656 7.692 -35.267 1.00 86.94 195 MET A C 1
ATOM 1592 O O . MET A 1 195 ? 35.766 6.999 -35.765 1.00 86.94 195 MET A O 1
ATOM 1596 N N . ALA A 1 196 ? 36.687 7.988 -33.970 1.00 86.56 196 ALA A N 1
ATOM 1597 C CA . ALA A 1 196 ? 35.649 7.563 -33.042 1.00 86.56 196 ALA A CA 1
ATOM 1598 C C . ALA A 1 196 ? 34.369 8.407 -33.203 1.00 86.56 196 ALA A C 1
ATOM 1600 O O . ALA A 1 196 ? 34.457 9.607 -33.471 1.00 86.56 196 ALA A O 1
ATOM 1601 N N . PRO A 1 197 ? 33.173 7.824 -32.994 1.00 89.00 197 PRO A N 1
ATOM 1602 C CA . PRO A 1 197 ? 31.950 8.611 -32.874 1.00 89.00 197 PRO A CA 1
ATOM 1603 C C . PRO A 1 197 ? 31.989 9.492 -31.615 1.00 89.00 197 PRO A C 1
ATOM 1605 O O . PRO A 1 197 ? 32.712 9.204 -30.666 1.00 89.00 197 PRO A O 1
ATOM 1608 N N . ASN A 1 198 ? 31.165 10.539 -31.559 1.00 88.81 198 ASN A N 1
ATOM 1609 C CA . ASN A 1 198 ? 31.024 11.323 -30.332 1.00 88.81 198 ASN A CA 1
ATOM 1610 C C . ASN A 1 198 ? 30.143 10.567 -29.321 1.00 88.81 198 ASN A C 1
ATOM 1612 O O . ASN A 1 198 ? 29.009 10.215 -29.665 1.00 88.81 198 ASN A O 1
ATOM 1616 N N . PRO A 1 199 ? 30.615 10.316 -28.084 1.00 90.12 199 PRO A N 1
ATOM 1617 C CA . PRO A 1 199 ? 29.753 9.777 -27.044 1.00 90.12 199 PRO A CA 1
ATOM 1618 C C . PRO A 1 199 ? 28.692 10.822 -26.647 1.00 90.12 199 PRO A C 1
ATOM 1620 O O . PRO A 1 199 ? 28.947 12.027 -26.740 1.00 90.12 199 PRO A O 1
ATOM 1623 N N . PRO A 1 200 ? 27.501 10.396 -26.190 1.00 90.88 200 PRO A N 1
ATOM 1624 C CA . PRO A 1 200 ? 26.511 11.321 -25.655 1.00 90.88 200 PRO A CA 1
ATOM 1625 C C . PRO A 1 200 ? 27.081 12.034 -24.429 1.00 90.88 200 PRO A C 1
ATOM 1627 O O . PRO A 1 200 ? 27.775 11.420 -23.623 1.00 90.88 200 PRO A O 1
ATOM 1630 N N . ILE A 1 201 ? 26.747 13.310 -24.247 1.00 92.88 201 ILE A N 1
ATOM 1631 C CA . ILE A 1 201 ? 27.099 14.019 -23.011 1.00 92.88 201 ILE A CA 1
ATOM 1632 C C . ILE A 1 201 ? 26.225 13.532 -21.847 1.00 92.88 201 ILE A C 1
ATOM 1634 O O . ILE A 1 201 ? 25.097 13.074 -22.050 1.00 92.88 201 ILE A O 1
ATOM 1638 N N . ILE A 1 202 ? 26.700 13.706 -20.610 1.00 92.75 202 ILE A N 1
ATOM 1639 C CA . ILE A 1 202 ? 25.992 13.271 -19.394 1.00 92.75 202 ILE A CA 1
ATOM 1640 C C . ILE A 1 202 ? 24.533 13.745 -19.348 1.00 92.75 202 ILE A C 1
ATOM 1642 O O . ILE A 1 202 ? 23.643 12.958 -19.046 1.00 92.75 202 ILE A O 1
ATOM 1646 N N . ALA A 1 203 ? 24.262 14.999 -19.724 1.00 91.31 203 ALA A N 1
ATOM 1647 C CA . ALA A 1 203 ? 22.908 15.547 -19.731 1.00 91.31 203 ALA A CA 1
ATOM 1648 C C . ALA A 1 203 ? 21.978 14.806 -20.711 1.00 91.31 203 ALA A C 1
ATOM 1650 O O . ALA A 1 203 ? 20.824 14.540 -20.381 1.00 91.31 203 ALA A O 1
ATOM 1651 N N . GLN A 1 204 ? 22.487 14.422 -21.888 1.00 90.50 204 GLN A N 1
ATOM 1652 C CA . GLN A 1 204 ? 21.737 13.655 -22.889 1.00 90.50 204 GLN A CA 1
ATOM 1653 C C . GLN A 1 204 ? 21.510 12.205 -22.450 1.00 90.50 204 GLN A C 1
ATOM 1655 O O . GLN A 1 204 ? 20.461 11.632 -22.735 1.00 90.50 204 GLN A O 1
ATOM 1660 N N . TYR A 1 205 ? 22.479 11.597 -21.764 1.00 90.62 205 TYR A N 1
ATOM 1661 C CA . TYR A 1 205 ? 22.314 10.249 -21.226 1.00 90.62 205 TYR A CA 1
ATOM 1662 C C . TYR A 1 205 ? 21.317 10.234 -20.059 1.00 90.62 205 TYR A C 1
ATOM 1664 O O . TYR A 1 205 ? 20.374 9.443 -20.054 1.00 90.62 205 TYR A O 1
ATOM 1672 N N . CYS A 1 206 ? 21.484 11.136 -19.088 1.00 88.75 206 CYS A N 1
ATOM 1673 C CA . CYS A 1 206 ? 20.640 11.208 -17.898 1.00 88.75 206 CYS A CA 1
ATOM 1674 C C . CYS A 1 206 ? 19.193 11.600 -18.222 1.00 88.75 206 CYS A C 1
ATOM 1676 O O . CYS A 1 206 ? 18.287 11.100 -17.561 1.00 88.75 206 CYS A O 1
ATOM 1678 N N . SER A 1 207 ? 18.943 12.421 -19.249 1.00 89.06 207 SER A N 1
ATOM 1679 C CA . SER A 1 207 ? 17.571 12.730 -19.677 1.00 89.06 207 SER A CA 1
ATOM 1680 C C . SER A 1 207 ? 16.838 11.492 -20.208 1.00 89.06 207 SER A C 1
ATOM 1682 O O . SER A 1 207 ? 15.680 11.270 -19.856 1.00 89.06 207 SER A O 1
ATOM 1684 N N . LYS A 1 208 ? 17.528 10.634 -20.972 1.00 86.75 208 LYS A N 1
ATOM 1685 C CA . LYS A 1 208 ? 16.994 9.355 -21.482 1.00 86.75 208 LYS A CA 1
ATOM 1686 C C . LYS A 1 208 ? 16.853 8.280 -20.412 1.00 86.75 208 LYS A C 1
ATOM 1688 O O . LYS A 1 208 ? 16.093 7.336 -20.590 1.00 86.75 208 LYS A O 1
ATOM 1693 N N . GLN A 1 209 ? 17.619 8.397 -19.334 1.00 89.06 209 GLN A N 1
ATOM 1694 C CA . GLN A 1 209 ? 17.687 7.438 -18.236 1.00 89.06 209 GLN A CA 1
ATOM 1695 C C . GLN A 1 209 ? 17.082 8.025 -16.957 1.00 89.06 209 GLN A C 1
ATOM 1697 O O . GLN A 1 209 ? 17.429 7.596 -15.862 1.00 89.06 209 GLN A O 1
ATOM 1702 N N . ASN A 1 210 ? 16.189 9.009 -17.041 1.00 87.38 210 ASN A N 1
ATOM 1703 C CA . ASN A 1 210 ? 15.612 9.603 -15.840 1.00 87.38 210 ASN A CA 1
ATOM 1704 C C . ASN A 1 210 ? 14.691 8.578 -15.142 1.00 87.38 210 ASN A C 1
ATOM 1706 O O . ASN A 1 210 ? 13.827 8.004 -15.810 1.00 87.38 210 ASN A O 1
ATOM 1710 N N . PRO A 1 211 ? 14.876 8.284 -13.842 1.00 86.25 211 PRO A N 1
ATOM 1711 C CA . PRO A 1 211 ? 13.995 7.361 -13.137 1.00 86.25 211 PRO A CA 1
ATOM 1712 C C . PRO A 1 211 ? 12.591 7.939 -12.975 1.00 86.25 211 PRO A C 1
ATOM 1714 O O . PRO A 1 211 ? 12.376 9.154 -13.014 1.00 86.25 211 PRO A O 1
ATOM 1717 N N . ILE A 1 212 ? 11.634 7.042 -12.751 1.00 81.00 212 ILE A N 1
ATOM 1718 C CA . ILE A 1 212 ? 10.266 7.405 -12.390 1.00 81.00 212 ILE A CA 1
ATOM 1719 C C . ILE A 1 212 ? 10.271 8.252 -11.104 1.00 81.00 212 ILE A C 1
ATOM 1721 O O . ILE A 1 212 ? 11.016 7.981 -10.163 1.00 81.00 212 ILE A O 1
ATOM 1725 N N . GLY A 1 213 ? 9.437 9.295 -11.081 1.00 77.12 213 GLY A N 1
ATOM 1726 C CA . GLY A 1 213 ? 9.348 10.232 -9.962 1.00 77.12 213 GLY A CA 1
ATOM 1727 C C . GLY A 1 213 ? 8.691 9.642 -8.703 1.00 77.12 213 GLY A C 1
ATOM 1728 O O . GLY A 1 213 ? 7.941 8.664 -8.795 1.00 77.12 213 GLY A O 1
ATOM 1729 N N . PRO A 1 214 ? 8.914 10.264 -7.530 1.00 64.94 214 PRO A N 1
ATOM 1730 C CA . PRO A 1 214 ? 8.439 9.755 -6.240 1.00 64.94 214 PRO A CA 1
ATOM 1731 C C . PRO A 1 214 ? 6.911 9.606 -6.180 1.00 64.94 214 PRO A C 1
ATOM 1733 O O . PRO A 1 214 ? 6.424 8.638 -5.605 1.00 64.94 214 PRO A O 1
ATOM 1736 N N . ASP A 1 215 ? 6.156 10.483 -6.846 1.00 63.53 215 ASP A N 1
ATOM 1737 C CA . ASP A 1 215 ? 4.687 10.423 -6.872 1.00 63.53 215 ASP A CA 1
ATOM 1738 C C . ASP A 1 215 ? 4.162 9.168 -7.576 1.00 63.53 215 ASP A C 1
ATOM 1740 O O . ASP A 1 215 ? 3.168 8.577 -7.169 1.00 63.53 215 ASP A O 1
ATOM 1744 N N . THR A 1 216 ? 4.853 8.717 -8.624 1.00 62.44 216 THR A N 1
ATOM 1745 C CA . THR A 1 216 ? 4.479 7.494 -9.352 1.00 62.44 216 THR A CA 1
ATOM 1746 C C . THR A 1 216 ? 4.940 6.234 -8.610 1.00 62.44 216 THR A C 1
ATOM 1748 O O . THR A 1 216 ? 4.335 5.175 -8.770 1.00 62.44 216 THR A O 1
ATOM 1751 N N . LEU A 1 217 ? 5.978 6.348 -7.773 1.00 60.84 217 LEU A N 1
ATOM 1752 C CA . LEU A 1 217 ? 6.429 5.293 -6.860 1.00 60.84 217 LEU A CA 1
ATOM 1753 C C . LEU A 1 217 ? 5.583 5.218 -5.574 1.00 60.84 217 LEU A C 1
ATOM 1755 O O . LEU A 1 217 ? 5.669 4.225 -4.855 1.00 60.84 217 LEU A O 1
ATOM 1759 N N . SER A 1 218 ? 4.725 6.211 -5.307 1.00 60.91 218 SER A N 1
ATOM 1760 C CA . SER A 1 218 ? 3.714 6.192 -4.239 1.00 60.91 218 SER A CA 1
ATOM 1761 C C . SER A 1 218 ? 2.540 5.272 -4.610 1.00 60.91 218 SER A C 1
ATOM 1763 O O . SER A 1 218 ? 1.395 5.684 -4.799 1.00 60.91 218 SER A O 1
ATOM 1765 N N . VAL A 1 219 ? 2.837 3.979 -4.756 1.00 57.50 219 VAL A N 1
ATOM 1766 C CA . VAL A 1 219 ? 1.888 2.916 -5.133 1.00 57.50 219 VAL A CA 1
ATOM 1767 C C . VAL A 1 219 ? 0.723 2.810 -4.130 1.00 57.50 219 VAL A C 1
ATOM 1769 O O . VAL A 1 219 ? -0.367 2.362 -4.483 1.00 57.50 219 VAL A O 1
ATOM 1772 N N . CYS A 1 220 ? 0.919 3.299 -2.908 1.00 63.41 220 CYS A N 1
ATOM 1773 C CA . CYS A 1 220 ? 0.016 3.200 -1.767 1.00 63.41 220 CYS A CA 1
ATOM 1774 C C . CYS A 1 220 ? -1.352 3.848 -1.992 1.00 63.41 220 CYS A C 1
ATOM 1776 O O . CYS A 1 220 ? -2.366 3.203 -1.747 1.00 63.41 220 CYS A O 1
ATOM 1778 N N . GLU A 1 221 ? -1.425 5.073 -2.523 1.00 62.78 221 GLU A N 1
ATOM 1779 C CA . GLU A 1 221 ? -2.724 5.713 -2.803 1.00 62.78 221 GLU A CA 1
ATOM 1780 C C . GLU A 1 221 ? -3.489 4.998 -3.925 1.00 62.78 221 GLU A C 1
ATOM 1782 O O . GLU A 1 221 ? -4.713 4.869 -3.885 1.00 62.78 221 GLU A O 1
ATOM 1787 N N . VAL A 1 222 ? -2.769 4.482 -4.925 1.00 64.94 222 VAL A N 1
ATOM 1788 C CA . VAL A 1 222 ? -3.368 3.696 -6.012 1.00 64.94 222 VAL A CA 1
ATOM 1789 C C . VAL A 1 222 ? -3.863 2.342 -5.500 1.00 64.94 222 VAL A C 1
ATOM 1791 O O . VAL A 1 222 ? -4.899 1.868 -5.969 1.00 64.94 222 VAL A O 1
ATOM 1794 N N . MET A 1 223 ? -3.157 1.725 -4.547 1.00 66.38 223 MET A N 1
ATOM 1795 C CA . MET A 1 223 ? -3.592 0.495 -3.883 1.00 66.38 223 MET A CA 1
ATOM 1796 C C . MET A 1 223 ? -4.823 0.734 -3.016 1.00 66.38 223 MET A C 1
ATOM 1798 O O . MET A 1 223 ? -5.796 0.010 -3.190 1.00 66.38 223 MET A O 1
ATOM 1802 N N . MET A 1 224 ? -4.831 1.784 -2.186 1.00 74.88 224 MET A N 1
ATOM 1803 C CA . MET A 1 224 ? -5.982 2.163 -1.355 1.00 74.88 224 MET A CA 1
ATOM 1804 C C . MET A 1 224 ? -7.273 2.283 -2.178 1.00 74.88 224 MET A C 1
ATOM 1806 O O . MET A 1 224 ? -8.297 1.727 -1.798 1.00 74.88 224 MET A O 1
ATOM 1810 N N . ARG A 1 225 ? -7.212 2.892 -3.373 1.00 73.31 225 ARG A N 1
ATOM 1811 C CA . ARG A 1 225 ? -8.363 3.019 -4.296 1.00 73.31 225 ARG A CA 1
ATOM 1812 C C . ARG A 1 225 ? -8.840 1.712 -4.938 1.00 73.31 225 ARG A C 1
ATOM 1814 O O . ARG A 1 225 ? -9.841 1.716 -5.649 1.00 73.31 225 ARG A O 1
ATOM 1821 N N . ARG A 1 226 ? -8.090 0.622 -4.788 1.00 76.31 226 ARG A N 1
ATOM 1822 C CA . ARG A 1 226 ? -8.454 -0.712 -5.290 1.00 76.31 226 ARG A CA 1
ATOM 1823 C C . ARG A 1 226 ? -8.883 -1.666 -4.188 1.00 76.31 226 ARG A C 1
ATOM 1825 O O . ARG A 1 226 ? -9.360 -2.752 -4.510 1.00 76.31 226 ARG A O 1
ATOM 1832 N N . LEU A 1 227 ? -8.682 -1.287 -2.929 1.00 79.69 227 LEU A N 1
ATOM 1833 C CA . LEU A 1 227 ? -9.238 -2.017 -1.802 1.00 79.69 227 LEU A CA 1
ATOM 1834 C C . LEU A 1 227 ? -10.760 -1.893 -1.827 1.00 79.69 227 LEU A C 1
ATOM 1836 O O . LEU A 1 227 ? -11.314 -1.023 -2.495 1.00 79.69 227 LEU A O 1
ATOM 1840 N N . GLN A 1 228 ? -11.429 -2.802 -1.132 1.00 83.81 228 GLN A N 1
ATOM 1841 C CA . GLN A 1 228 ? -12.880 -2.809 -1.016 1.00 83.81 228 GLN A CA 1
ATOM 1842 C C . GLN A 1 228 ? -13.266 -2.838 0.455 1.00 83.81 228 GLN A C 1
ATOM 1844 O O . GLN A 1 228 ? -12.561 -3.420 1.285 1.00 83.81 228 GLN A O 1
ATOM 1849 N N . VAL A 1 229 ? -14.399 -2.210 0.742 1.00 87.81 229 VAL A N 1
ATOM 1850 C CA . VAL A 1 229 ? -15.161 -2.399 1.970 1.00 87.81 229 VAL A CA 1
ATOM 1851 C C . VAL A 1 229 ? -16.369 -3.233 1.602 1.00 87.81 229 VAL A C 1
ATOM 1853 O O . VAL A 1 229 ? -17.229 -2.777 0.845 1.00 87.81 229 VAL A O 1
ATOM 1856 N N . LYS A 1 230 ? -16.423 -4.461 2.114 1.00 86.69 230 LYS A N 1
ATOM 1857 C CA . LYS A 1 230 ? -17.575 -5.337 1.894 1.00 86.69 230 LYS A CA 1
ATOM 1858 C C . LYS A 1 230 ? -18.587 -5.204 3.013 1.00 86.69 230 LYS A C 1
ATOM 1860 O O . LYS A 1 230 ? -19.780 -5.188 2.732 1.00 86.69 230 LYS A O 1
ATOM 1865 N N . LYS A 1 231 ? -18.113 -5.064 4.257 1.00 88.50 231 LYS A N 1
ATOM 1866 C CA . LYS A 1 231 ? -18.979 -5.081 5.440 1.00 88.50 231 LYS A CA 1
ATOM 1867 C C . LYS A 1 231 ? -18.759 -3.902 6.374 1.00 88.50 231 LYS A C 1
ATOM 1869 O O . LYS A 1 231 ? -19.741 -3.333 6.844 1.00 88.50 231 LYS A O 1
ATOM 1874 N N . VAL A 1 232 ? -17.509 -3.524 6.667 1.00 90.25 232 VAL A N 1
ATOM 1875 C CA . VAL A 1 232 ? -17.262 -2.447 7.636 1.00 90.25 232 VAL A CA 1
ATOM 1876 C C . VAL A 1 232 ? -16.122 -1.518 7.283 1.00 90.25 232 VAL A C 1
ATOM 1878 O O . VAL A 1 232 ? -14.996 -1.938 7.035 1.00 90.25 232 VAL A O 1
ATOM 1881 N N . LEU A 1 233 ? -16.432 -0.228 7.386 1.00 92.25 233 LEU A N 1
ATOM 1882 C CA . LEU A 1 233 ? -15.490 0.874 7.367 1.00 92.25 233 LEU A CA 1
ATOM 1883 C C . LEU A 1 233 ? -15.272 1.379 8.796 1.00 92.25 233 LEU A C 1
ATOM 1885 O O . LEU A 1 233 ? -16.165 1.967 9.399 1.00 92.25 233 LEU A O 1
ATOM 1889 N N . ARG A 1 234 ? -14.084 1.173 9.355 1.00 90.38 234 ARG A N 1
ATOM 1890 C CA . ARG A 1 234 ? -13.711 1.717 10.667 1.00 90.38 234 ARG A CA 1
ATOM 1891 C C . ARG A 1 234 ? -13.051 3.067 10.489 1.00 90.38 234 ARG A C 1
ATOM 1893 O O . ARG A 1 234 ? -12.157 3.190 9.652 1.00 90.38 234 ARG A O 1
ATOM 1900 N N . ILE A 1 235 ? -13.470 4.042 11.283 1.00 90.38 235 ILE A N 1
ATOM 1901 C CA . ILE A 1 235 ? -12.894 5.382 11.298 1.00 90.38 235 ILE A CA 1
ATOM 1902 C C . ILE A 1 235 ? -12.342 5.686 12.684 1.00 90.38 235 ILE A C 1
ATOM 1904 O O . ILE A 1 235 ? -13.005 5.444 13.692 1.00 90.38 235 ILE A O 1
ATOM 1908 N N . ASP A 1 236 ? -11.126 6.214 12.725 1.00 84.94 236 ASP A N 1
ATOM 1909 C CA . ASP A 1 236 ? -10.453 6.534 13.979 1.00 84.94 236 ASP A CA 1
ATOM 1910 C C . ASP A 1 236 ? -9.583 7.784 13.847 1.00 84.94 236 ASP A C 1
ATOM 1912 O O . ASP A 1 236 ? -8.939 8.007 12.815 1.00 84.94 236 ASP A O 1
ATOM 1916 N N . HIS A 1 237 ? -9.551 8.583 14.913 1.00 82.19 237 HIS A N 1
ATOM 1917 C CA . HIS A 1 237 ? -8.690 9.752 15.027 1.00 82.19 237 HIS A CA 1
ATOM 1918 C C . HIS A 1 237 ? -7.509 9.468 15.967 1.00 82.19 237 HIS A C 1
ATOM 1920 O O . HIS A 1 237 ? -7.642 9.387 17.188 1.00 82.19 237 HIS A O 1
ATOM 1926 N N . SER A 1 238 ? -6.292 9.424 15.420 1.00 77.00 238 SER A N 1
ATOM 1927 C CA . SER A 1 238 ? -5.067 9.263 16.205 1.00 77.00 238 SER A CA 1
ATOM 1928 C C . SER A 1 238 ? -4.377 10.599 16.482 1.00 77.00 238 SER A C 1
ATOM 1930 O O . SER A 1 238 ? -3.632 11.135 15.658 1.00 77.00 238 SER A O 1
ATOM 1932 N N . VAL A 1 239 ? -4.531 11.116 17.703 1.00 77.56 239 VAL A N 1
ATOM 1933 C CA . VAL A 1 239 ? -3.734 12.258 18.203 1.00 77.56 239 VAL A CA 1
ATOM 1934 C C . VAL A 1 239 ? -2.286 11.833 18.493 1.00 77.56 239 VAL A C 1
ATOM 1936 O O . VAL A 1 239 ? -1.330 12.597 18.326 1.00 77.56 239 VAL A O 1
ATOM 1939 N N . LYS A 1 240 ? -2.100 10.597 18.979 1.00 76.06 240 LYS A N 1
ATOM 1940 C CA . LYS A 1 240 ? -0.802 10.088 19.461 1.00 76.06 240 LYS A CA 1
ATOM 1941 C C . LYS A 1 240 ? 0.233 10.021 18.341 1.00 76.06 240 LYS A C 1
ATOM 1943 O O . LYS A 1 240 ? 1.396 10.342 18.585 1.00 76.06 240 LYS A O 1
ATOM 1948 N N . PHE A 1 241 ? -0.203 9.655 17.138 1.00 75.75 241 PHE A N 1
ATOM 1949 C CA . PHE A 1 241 ? 0.619 9.669 15.935 1.00 75.75 241 PHE A CA 1
ATOM 1950 C C . PHE A 1 241 ? 1.145 11.077 15.631 1.00 75.75 241 PHE A C 1
ATOM 1952 O O . PHE A 1 241 ? 2.354 11.298 15.571 1.00 75.75 241 PHE A O 1
ATOM 1959 N N . CYS A 1 242 ? 0.249 12.064 15.560 1.00 79.19 242 CYS A N 1
ATOM 1960 C CA . CYS A 1 242 ? 0.600 13.441 15.217 1.00 79.19 242 CYS A CA 1
ATOM 1961 C C . CYS A 1 242 ? 1.536 14.113 16.226 1.00 79.19 242 CYS A C 1
ATOM 1963 O O . CYS A 1 242 ? 2.407 14.884 15.834 1.00 79.19 242 CYS A O 1
ATOM 1965 N N . LYS A 1 243 ? 1.471 13.749 17.516 1.00 81.44 243 LYS A N 1
ATOM 1966 C CA . LYS A 1 243 ? 2.445 14.214 18.527 1.00 81.44 243 LYS A CA 1
ATOM 1967 C C . LYS A 1 243 ? 3.897 13.838 18.195 1.00 81.44 243 LYS A C 1
ATOM 1969 O O . LYS A 1 243 ? 4.827 14.512 18.653 1.00 81.44 243 LYS A O 1
ATOM 1974 N N . ARG A 1 244 ? 4.103 12.757 17.435 1.00 7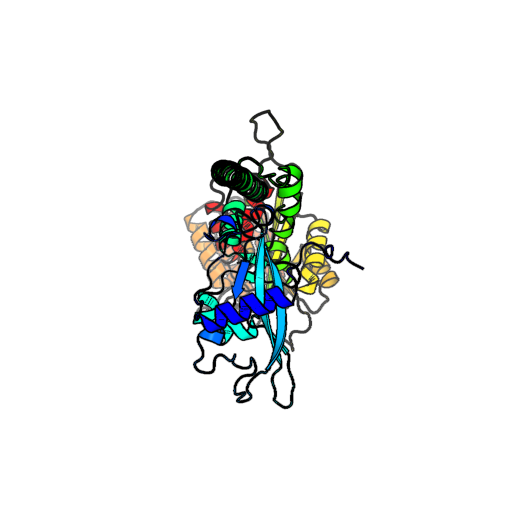8.12 244 ARG A N 1
ATOM 1975 C CA . ARG A 1 244 ? 5.421 12.291 16.979 1.00 78.12 244 ARG A CA 1
ATOM 1976 C C . ARG A 1 244 ? 5.841 12.913 15.648 1.00 78.12 244 ARG A C 1
ATOM 1978 O O . ARG A 1 244 ? 7.022 12.831 15.318 1.00 78.12 244 ARG A O 1
ATOM 1985 N N . LEU A 1 245 ? 4.932 13.567 14.930 1.00 77.56 245 LEU A N 1
ATOM 1986 C CA . LEU A 1 245 ? 5.267 14.292 13.711 1.00 77.56 245 LEU A CA 1
ATOM 1987 C C . LEU A 1 245 ? 5.911 15.634 14.056 1.00 77.56 245 LEU A C 1
ATOM 1989 O O . LEU A 1 245 ? 5.451 16.360 14.943 1.00 77.56 245 LEU A O 1
ATOM 1993 N N . LYS A 1 246 ? 7.009 15.949 13.373 1.00 77.69 246 LYS A N 1
ATOM 1994 C CA . LYS A 1 246 ? 7.741 17.204 13.530 1.00 77.69 246 LYS A CA 1
ATOM 1995 C C . LYS A 1 246 ? 8.034 17.838 12.177 1.00 77.69 246 LYS A C 1
ATOM 1997 O O . LYS A 1 246 ? 8.140 17.156 11.161 1.00 77.69 246 LYS A O 1
ATOM 2002 N N . VAL A 1 247 ? 8.172 19.154 12.183 1.00 71.81 247 VAL A N 1
ATOM 2003 C CA . VAL A 1 247 ? 8.689 19.944 11.069 1.00 71.81 247 VAL A CA 1
ATOM 2004 C C . VAL A 1 247 ? 10.140 20.289 11.381 1.00 71.81 247 VAL A C 1
ATOM 2006 O O . VAL A 1 247 ? 10.495 20.523 12.540 1.00 71.81 247 VAL A O 1
ATOM 2009 N N . TRP A 1 248 ? 10.970 20.294 10.341 1.00 69.75 248 TRP A N 1
ATOM 2010 C CA . TRP A 1 248 ? 12.350 20.766 10.383 1.00 69.75 248 TRP A CA 1
ATOM 2011 C C . TRP A 1 248 ? 12.425 22.060 9.573 1.00 69.75 248 TRP A C 1
ATOM 2013 O O . TRP A 1 248 ? 12.596 21.995 8.354 1.00 69.75 248 TRP A O 1
ATOM 2023 N N . PRO A 1 249 ? 12.266 23.233 10.210 1.00 58.16 249 PRO A N 1
ATOM 2024 C CA . PRO A 1 249 ? 12.498 24.504 9.543 1.00 58.16 249 PRO A CA 1
ATOM 2025 C C . PRO A 1 249 ? 13.967 24.541 9.117 1.00 58.16 249 PRO A C 1
ATOM 2027 O O . PRO A 1 249 ? 14.863 24.380 9.957 1.00 58.16 249 PRO A O 1
ATOM 2030 N N . GLY A 1 250 ? 14.205 24.673 7.810 1.00 48.84 250 GLY A N 1
ATOM 2031 C CA . GLY A 1 250 ? 15.529 24.541 7.203 1.00 48.84 250 GLY A CA 1
ATOM 2032 C C . GLY A 1 250 ? 16.617 25.297 7.973 1.00 48.84 250 GLY A C 1
ATOM 2033 O O . GLY A 1 250 ? 16.465 26.473 8.287 1.00 48.84 250 GLY A O 1
ATOM 2034 N N . GLY A 1 251 ? 17.709 24.600 8.300 1.00 52.06 251 GLY A N 1
ATOM 2035 C CA . GLY A 1 251 ? 18.938 25.192 8.845 1.00 52.06 251 GLY A CA 1
ATOM 2036 C C . GLY A 1 251 ? 19.002 25.418 10.361 1.00 52.06 251 GLY A C 1
ATOM 2037 O O . GLY A 1 251 ? 20.086 25.675 10.871 1.00 52.06 251 GLY A O 1
ATOM 2038 N N . THR A 1 252 ? 17.907 25.282 11.116 1.00 57.66 252 THR A N 1
ATOM 2039 C CA . THR A 1 252 ? 17.912 25.619 12.561 1.00 57.66 252 THR A CA 1
ATOM 2040 C C . THR A 1 252 ? 18.259 24.452 13.492 1.00 57.66 252 THR A C 1
ATOM 2042 O O . THR A 1 252 ? 18.509 24.659 14.679 1.00 57.66 252 THR A O 1
ATOM 2045 N N . GLY A 1 253 ? 18.200 23.208 12.996 1.00 57.94 253 GLY A N 1
ATOM 2046 C CA . GLY A 1 253 ? 18.357 21.989 13.804 1.00 57.94 253 GLY A CA 1
ATOM 2047 C C . GLY A 1 253 ? 17.246 21.753 14.844 1.00 57.94 253 GLY A C 1
ATOM 2048 O O . GLY A 1 253 ? 17.243 20.716 15.511 1.00 57.94 253 GLY A O 1
ATOM 2049 N N . LYS A 1 254 ? 16.283 22.676 14.980 1.00 58.69 254 LYS A N 1
ATOM 2050 C CA . LYS A 1 254 ? 15.182 22.598 15.945 1.00 58.69 254 LYS A CA 1
ATOM 2051 C C . LYS A 1 254 ? 13.978 21.882 15.338 1.00 58.69 254 LYS A C 1
ATOM 2053 O O . LYS A 1 254 ? 13.644 22.057 14.171 1.00 58.69 254 LYS A O 1
ATOM 2058 N N . ARG A 1 255 ? 13.337 21.041 16.153 1.00 71.56 255 ARG A N 1
ATOM 2059 C CA . ARG A 1 255 ? 12.142 20.273 15.780 1.00 71.56 255 ARG A CA 1
ATOM 2060 C C . ARG A 1 255 ? 10.907 20.990 16.293 1.00 71.56 255 ARG A C 1
ATOM 2062 O O . ARG A 1 255 ? 10.772 21.172 17.502 1.00 71.56 255 ARG A O 1
ATOM 2069 N N . GLU A 1 256 ? 9.981 21.301 15.402 1.00 75.38 256 GLU A N 1
ATOM 2070 C CA . GLU A 1 256 ? 8.733 21.978 15.756 1.00 75.38 256 GLU A CA 1
ATOM 2071 C C . GLU A 1 256 ? 7.530 21.062 15.538 1.00 75.38 256 GLU A C 1
ATOM 2073 O O . GLU A 1 256 ? 7.580 20.134 14.734 1.00 75.38 256 GLU A O 1
ATOM 2078 N N . SER A 1 257 ? 6.446 21.267 16.287 1.00 73.38 257 SER A N 1
ATOM 2079 C CA . SER A 1 257 ? 5.187 20.547 16.049 1.00 73.38 257 SER A CA 1
ATOM 2080 C C . SER A 1 257 ? 4.423 21.192 14.895 1.00 73.38 257 SER A C 1
ATOM 2082 O O . SER A 1 257 ? 4.339 22.417 14.817 1.00 73.38 257 SER A O 1
ATOM 2084 N N . THR A 1 258 ? 3.803 20.380 14.042 1.00 70.44 258 THR A N 1
ATOM 2085 C CA . THR A 1 258 ? 2.969 20.875 12.943 1.00 70.44 258 THR A CA 1
ATOM 2086 C C . THR A 1 258 ? 1.683 21.496 13.492 1.00 70.44 258 THR A C 1
ATOM 2088 O O . THR A 1 258 ? 0.867 20.797 14.092 1.00 70.44 258 THR A O 1
ATOM 2091 N N . LYS A 1 259 ? 1.476 22.803 13.287 1.00 69.44 259 LYS A N 1
ATOM 2092 C CA . LYS A 1 259 ? 0.258 23.501 13.746 1.00 69.44 259 LYS A CA 1
ATOM 2093 C C . LYS A 1 259 ? -1.010 22.980 13.057 1.00 69.44 259 LYS A C 1
ATOM 2095 O O . LYS A 1 259 ? -2.066 22.950 13.686 1.00 69.44 259 LYS A O 1
ATOM 2100 N N . ASP A 1 260 ? -0.868 22.523 11.813 1.00 70.12 260 ASP A N 1
ATOM 2101 C CA . ASP A 1 260 ? -1.968 22.089 10.948 1.00 70.12 260 ASP A CA 1
ATOM 2102 C C . ASP A 1 260 ? -2.262 20.579 10.966 1.00 70.12 260 ASP A C 1
ATOM 2104 O O . ASP A 1 260 ? -3.246 20.145 10.382 1.00 70.12 260 ASP A O 1
ATOM 2108 N N . ALA A 1 261 ? -1.438 19.768 11.634 1.00 73.62 261 ALA A N 1
ATOM 2109 C CA . ALA A 1 261 ? -1.593 18.313 11.678 1.00 73.62 261 ALA A CA 1
ATOM 2110 C C . ALA A 1 261 ? -1.625 17.839 13.131 1.00 73.62 261 ALA A C 1
ATOM 2112 O O . ALA A 1 261 ? -0.636 17.328 13.660 1.00 73.62 261 ALA A O 1
ATOM 2113 N N . LYS A 1 262 ? -2.760 18.063 13.800 1.00 82.25 262 LYS A N 1
ATOM 2114 C CA . LYS A 1 262 ? -2.943 17.696 15.212 1.00 82.25 262 LYS A CA 1
ATOM 2115 C C . LYS A 1 262 ? -3.447 16.271 15.381 1.00 82.25 262 LYS A C 1
ATOM 2117 O O . LYS A 1 262 ? -3.179 15.668 16.420 1.00 82.25 262 LYS A O 1
ATOM 2122 N N . MET A 1 263 ? -4.133 15.730 14.377 1.00 85.19 263 MET A N 1
ATOM 2123 C CA . MET A 1 263 ? -4.662 14.369 14.389 1.00 85.19 263 MET A CA 1
ATOM 2124 C C . MET A 1 263 ? -4.497 13.691 13.038 1.00 85.19 263 MET A C 1
ATOM 2126 O O . MET A 1 263 ? -4.277 14.343 12.020 1.00 85.19 263 MET A O 1
ATOM 2130 N N . LEU A 1 264 ? -4.529 12.368 13.063 1.00 85.19 264 LEU A N 1
ATOM 2131 C CA . LEU A 1 264 ? -4.538 11.524 11.885 1.00 85.19 264 LEU A CA 1
ATOM 2132 C C . LEU A 1 264 ? -5.884 10.811 11.848 1.00 85.19 264 LEU A C 1
ATOM 2134 O O . LEU A 1 264 ? -6.145 9.979 12.709 1.00 85.19 264 LEU A O 1
ATOM 2138 N N . LEU A 1 265 ? -6.699 11.124 10.851 1.00 87.25 265 LEU A N 1
ATOM 2139 C CA . LEU A 1 265 ? -7.902 10.377 10.529 1.00 87.25 265 LEU A CA 1
ATOM 2140 C C . LEU A 1 265 ? -7.527 9.161 9.676 1.00 87.25 265 LEU A C 1
ATOM 2142 O O . LEU A 1 265 ? -6.857 9.307 8.648 1.00 87.25 265 LEU A O 1
ATOM 2146 N N . LEU A 1 266 ? -7.954 7.977 10.105 1.00 87.38 266 LEU A N 1
ATOM 2147 C CA . LEU A 1 266 ? -7.690 6.698 9.450 1.00 87.38 266 LEU A CA 1
ATOM 2148 C C . LEU A 1 266 ? -8.971 5.952 9.151 1.00 87.38 266 LEU A C 1
ATOM 2150 O O . LEU A 1 266 ? -9.821 5.817 10.026 1.00 87.38 266 LEU A O 1
ATOM 2154 N N . PHE A 1 267 ? -9.048 5.422 7.935 1.00 89.12 267 PHE A N 1
ATOM 2155 C CA . PHE A 1 267 ? -10.121 4.566 7.460 1.00 89.12 267 PHE A CA 1
ATOM 2156 C C . PHE A 1 267 ? -9.573 3.166 7.198 1.00 89.12 267 PHE A C 1
ATOM 2158 O O . PHE A 1 267 ? -8.622 3.007 6.428 1.00 89.12 267 PHE A O 1
ATOM 2165 N N . GLN A 1 268 ? -10.180 2.157 7.820 1.00 86.19 268 GLN A N 1
ATOM 2166 C CA . GLN A 1 268 ? -9.810 0.752 7.653 1.00 86.19 268 GLN A CA 1
ATOM 2167 C C . GLN A 1 268 ? -11.002 -0.092 7.207 1.00 86.19 268 GLN A C 1
ATOM 2169 O O . GLN A 1 268 ? -12.119 0.136 7.666 1.00 86.19 268 GLN A O 1
ATOM 2174 N N . ASN A 1 269 ? -10.769 -1.092 6.358 1.00 85.75 269 ASN A N 1
ATOM 2175 C CA . ASN A 1 269 ? -11.803 -2.072 6.010 1.00 85.75 269 ASN A CA 1
ATOM 2176 C C . ASN A 1 269 ? -11.973 -3.148 7.102 1.00 85.75 269 ASN A C 1
ATOM 2178 O O . ASN A 1 269 ? -11.286 -3.143 8.133 1.00 85.75 269 ASN A O 1
ATOM 2182 N N . GLU A 1 270 ? -12.881 -4.099 6.874 1.00 83.94 270 GLU A N 1
ATOM 2183 C CA . GLU A 1 270 ? -13.207 -5.169 7.818 1.00 83.94 270 GLU A CA 1
ATOM 2184 C C . GLU A 1 270 ? -11.998 -5.997 8.279 1.00 83.94 270 GLU A C 1
ATOM 2186 O O . GLU A 1 270 ? -11.990 -6.415 9.441 1.00 83.94 270 GLU A O 1
ATOM 2191 N N . ILE A 1 271 ? -10.963 -6.146 7.444 1.00 78.38 271 ILE A N 1
ATOM 2192 C CA . ILE A 1 271 ? -9.740 -6.906 7.749 1.00 78.38 271 ILE A CA 1
ATOM 2193 C C . ILE A 1 271 ? -8.574 -6.052 8.271 1.00 78.38 271 ILE A C 1
ATOM 2195 O O . ILE A 1 271 ? -7.501 -6.580 8.549 1.00 78.38 271 ILE A O 1
ATOM 2199 N N . GLY A 1 272 ? -8.782 -4.745 8.453 1.00 76.88 272 GLY A N 1
ATOM 2200 C CA . GLY A 1 272 ? -7.801 -3.841 9.058 1.00 76.88 272 GLY A CA 1
ATOM 2201 C C . GLY A 1 272 ? -6.820 -3.187 8.082 1.00 76.88 272 GLY A C 1
ATOM 2202 O O . GLY A 1 272 ? -5.914 -2.485 8.536 1.00 76.88 272 GLY A O 1
ATOM 2203 N N . GLN A 1 273 ? -7.002 -3.355 6.769 1.00 77.94 273 GLN A N 1
ATOM 2204 C CA . GLN A 1 273 ? -6.208 -2.634 5.772 1.00 77.94 273 GLN A CA 1
ATOM 2205 C C . GLN A 1 273 ? -6.592 -1.159 5.761 1.00 77.94 273 GLN A C 1
ATOM 2207 O O . GLN A 1 273 ? -7.779 -0.827 5.788 1.00 77.94 273 GLN A O 1
ATOM 2212 N N . ILE A 1 274 ? -5.600 -0.273 5.675 1.00 82.69 274 ILE A N 1
ATOM 2213 C CA . ILE A 1 274 ? -5.853 1.162 5.509 1.00 82.69 274 ILE A CA 1
ATOM 2214 C C . ILE A 1 274 ? -6.357 1.417 4.086 1.00 82.69 274 ILE A C 1
ATOM 2216 O O . ILE A 1 274 ? -5.649 1.153 3.119 1.00 82.69 274 ILE A O 1
ATOM 2220 N N . ILE A 1 275 ? -7.561 1.975 3.968 1.00 84.00 275 ILE A N 1
ATOM 2221 C CA . ILE A 1 275 ? -8.175 2.364 2.687 1.00 84.00 275 ILE A CA 1
ATOM 2222 C C . ILE A 1 275 ? -8.184 3.882 2.472 1.00 84.00 275 ILE A C 1
ATOM 2224 O O . ILE A 1 275 ? -8.473 4.363 1.379 1.00 84.00 275 ILE A O 1
ATOM 2228 N N . GLY A 1 276 ? -7.896 4.650 3.522 1.00 86.19 276 GLY A N 1
ATOM 2229 C CA . GLY A 1 276 ? -7.846 6.103 3.477 1.00 86.19 276 GLY A CA 1
ATOM 2230 C C . GLY A 1 276 ? -7.165 6.669 4.715 1.00 86.19 276 GLY A C 1
ATOM 2231 O O . GLY A 1 276 ? -7.287 6.129 5.815 1.00 86.19 276 GLY A O 1
ATOM 2232 N N . ARG A 1 277 ? -6.428 7.767 4.541 1.00 86.69 277 ARG A N 1
ATOM 2233 C CA . ARG A 1 277 ? -5.769 8.477 5.641 1.00 86.69 277 ARG A CA 1
ATOM 2234 C C . ARG A 1 277 ? -5.687 9.971 5.369 1.00 86.69 277 ARG A C 1
ATOM 2236 O O . ARG A 1 277 ? -5.464 10.377 4.230 1.00 86.69 277 ARG A O 1
ATOM 2243 N N . ARG A 1 278 ? -5.810 10.794 6.412 1.00 84.62 278 ARG A N 1
ATOM 2244 C CA . ARG A 1 278 ? -5.685 12.255 6.309 1.00 84.62 278 ARG A CA 1
ATOM 2245 C C . ARG A 1 278 ? -5.147 12.862 7.603 1.00 84.62 278 ARG A C 1
ATOM 2247 O O . ARG A 1 278 ? -5.583 12.490 8.685 1.00 84.62 278 ARG A O 1
ATOM 2254 N N . LEU A 1 279 ? -4.210 13.805 7.501 1.00 84.06 279 LEU A N 1
ATOM 2255 C CA . LEU A 1 279 ? -3.837 14.653 8.638 1.00 84.06 279 LEU A CA 1
ATOM 2256 C C . LEU A 1 279 ? -4.868 15.772 8.776 1.00 84.06 279 LEU A C 1
ATOM 2258 O O . LEU A 1 279 ? -5.187 16.417 7.781 1.00 84.06 279 LEU A O 1
ATOM 2262 N N . THR A 1 280 ? -5.361 15.986 9.990 1.00 82.06 280 THR A N 1
ATOM 2263 C CA . THR A 1 280 ? -6.419 16.952 10.291 1.00 82.06 280 THR A CA 1
ATOM 2264 C C . THR A 1 280 ? -5.996 17.920 11.391 1.00 82.06 280 THR A C 1
ATOM 2266 O O . THR A 1 280 ? -5.164 17.616 12.263 1.00 82.06 280 THR A O 1
ATOM 2269 N N . ARG A 1 281 ? -6.569 19.125 11.351 1.00 81.06 281 ARG A N 1
ATOM 2270 C CA . ARG A 1 281 ? -6.320 20.181 12.350 1.00 81.06 281 ARG A CA 1
ATOM 2271 C C . ARG A 1 281 ? -7.052 19.919 13.660 1.00 81.06 281 ARG A C 1
ATOM 2273 O O . ARG A 1 281 ? -6.583 20.326 14.723 1.00 81.06 281 ARG A O 1
ATOM 2280 N N . SER A 1 282 ? -8.203 19.271 13.569 1.00 77.44 282 SER A N 1
ATOM 2281 C CA . SER A 1 282 ? -9.106 18.922 14.664 1.00 77.44 282 SER A CA 1
ATOM 2282 C C . SER A 1 282 ? -10.107 17.876 14.164 1.00 77.44 282 SER A C 1
ATOM 2284 O O . SER A 1 282 ? -9.966 17.372 13.051 1.00 77.44 282 SER A O 1
ATOM 2286 N N . GLU A 1 283 ? -11.111 17.534 14.976 1.00 72.75 283 GLU A N 1
ATOM 2287 C CA . GLU A 1 283 ? -12.242 16.683 14.582 1.00 72.75 283 GLU A CA 1
ATOM 2288 C C . GLU A 1 283 ? -13.178 17.530 13.699 1.00 72.75 283 GLU A C 1
ATOM 2290 O O . GLU A 1 283 ? -14.326 17.791 14.037 1.00 72.75 283 GLU A O 1
ATOM 2295 N N . ASN A 1 284 ? -12.633 18.108 12.622 1.00 70.81 284 ASN A N 1
ATOM 2296 C CA . ASN A 1 284 ? -13.369 18.974 11.714 1.00 70.81 284 ASN A CA 1
ATOM 2297 C C . ASN A 1 284 ? -14.163 18.113 10.729 1.00 70.81 284 ASN A C 1
ATOM 2299 O O . ASN A 1 284 ? -13.592 17.338 9.956 1.00 70.81 284 ASN A O 1
ATOM 2303 N N . ASN A 1 285 ? -15.476 18.322 10.717 1.00 75.69 285 ASN A N 1
ATOM 2304 C CA . ASN A 1 285 ? -16.410 17.629 9.844 1.00 75.69 285 ASN A CA 1
ATOM 2305 C C . ASN A 1 285 ? -16.073 17.774 8.350 1.00 75.69 285 ASN A C 1
ATOM 2307 O O . ASN A 1 285 ? -16.310 16.841 7.588 1.00 75.69 285 ASN A O 1
ATOM 2311 N N . GLU A 1 286 ? -15.483 18.889 7.914 1.00 85.50 286 GLU A N 1
ATOM 2312 C CA . GLU A 1 286 ? -15.119 19.083 6.503 1.00 85.50 286 GLU A CA 1
ATOM 2313 C C . GLU A 1 286 ? -13.999 18.138 6.046 1.00 85.50 286 GLU A C 1
ATOM 2315 O O . GLU A 1 286 ? -14.067 17.564 4.958 1.00 85.50 286 GLU A O 1
ATOM 2320 N N . GLU A 1 287 ? -12.972 17.935 6.878 1.00 85.88 287 GLU A N 1
ATOM 2321 C CA . GLU A 1 287 ? -11.833 17.071 6.543 1.00 85.88 287 GLU A CA 1
ATOM 2322 C C . GLU A 1 287 ? -12.239 15.592 6.554 1.00 85.88 287 GLU A C 1
ATOM 2324 O O . GLU A 1 287 ? -11.813 14.828 5.681 1.00 85.88 287 GLU A O 1
ATOM 2329 N N . THR A 1 288 ? -13.111 15.214 7.494 1.00 88.25 288 THR A N 1
ATOM 2330 C CA . THR A 1 288 ? -13.737 13.889 7.554 1.00 88.25 288 THR A CA 1
ATOM 2331 C C . THR A 1 288 ? 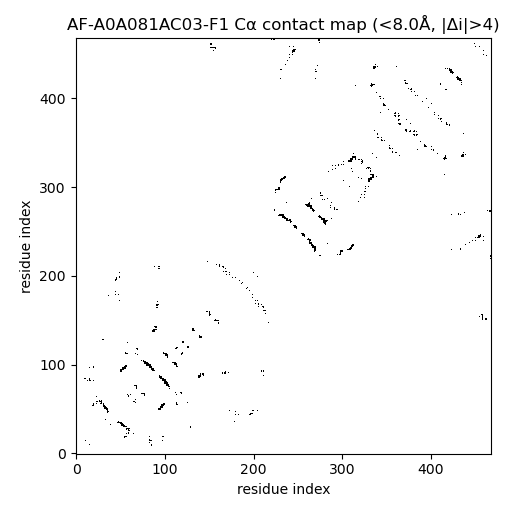-14.615 13.641 6.331 1.00 88.25 288 THR A C 1
ATOM 2333 O O . THR A 1 288 ? -14.472 12.606 5.675 1.00 88.25 288 THR A O 1
ATOM 2336 N N . ARG A 1 289 ? -15.449 14.618 5.946 1.00 90.81 289 ARG A N 1
ATOM 2337 C CA . ARG A 1 289 ? -16.299 14.530 4.750 1.00 90.81 289 ARG A CA 1
ATOM 2338 C C . ARG A 1 289 ? -15.470 14.372 3.485 1.00 90.81 289 ARG A C 1
ATOM 2340 O O . ARG A 1 289 ? -15.761 13.504 2.669 1.00 90.81 289 ARG A O 1
ATOM 2347 N N . ALA A 1 290 ? -14.407 15.162 3.340 1.00 90.12 290 ALA A N 1
ATOM 2348 C CA . ALA A 1 290 ? -13.518 15.072 2.189 1.00 90.12 290 ALA A CA 1
ATOM 2349 C C . ALA A 1 290 ? -12.876 13.681 2.056 1.00 90.12 290 ALA A C 1
ATOM 2351 O O . ALA A 1 290 ? -12.686 13.201 0.938 1.00 90.12 290 ALA A O 1
ATOM 2352 N N . LEU A 1 291 ? -12.545 13.022 3.175 1.00 90.06 291 LEU A N 1
ATOM 2353 C CA . LEU A 1 291 ? -12.023 11.657 3.136 1.00 90.06 291 LEU A CA 1
ATOM 2354 C C . LEU A 1 291 ? -13.117 10.628 2.812 1.00 90.06 291 LEU A C 1
ATOM 2356 O O . LEU A 1 291 ? -12.846 9.719 2.032 1.00 90.06 291 LEU A O 1
ATOM 2360 N N . PHE A 1 292 ? -14.344 10.783 3.325 1.00 91.94 292 PHE A N 1
ATOM 2361 C CA . PHE A 1 292 ? -15.476 9.932 2.929 1.00 91.94 292 PHE A CA 1
ATOM 2362 C C . PHE A 1 292 ? -15.753 9.999 1.426 1.00 91.94 292 PHE A C 1
ATOM 2364 O O . PHE A 1 292 ? -15.831 8.956 0.781 1.00 91.94 292 PHE A O 1
ATOM 2371 N N . GLU A 1 293 ? -15.810 11.200 0.849 1.00 91.69 293 GLU A N 1
ATOM 2372 C CA . GLU A 1 293 ? -15.989 11.375 -0.599 1.00 91.69 293 GLU A CA 1
ATOM 2373 C C . GLU A 1 293 ? -14.843 10.727 -1.392 1.00 91.69 293 GLU A C 1
ATOM 2375 O O . GLU A 1 293 ? -15.064 10.126 -2.443 1.00 91.69 293 GLU A O 1
ATOM 2380 N N . HIS A 1 294 ? -13.614 10.781 -0.866 1.00 87.75 294 HIS A N 1
ATOM 2381 C CA . HIS A 1 294 ? -12.458 10.150 -1.502 1.00 87.75 294 HIS A CA 1
ATOM 2382 C C . HIS A 1 294 ? -12.560 8.620 -1.562 1.00 87.75 294 HIS A C 1
ATOM 2384 O O . HIS A 1 294 ? -12.148 8.021 -2.555 1.00 87.75 294 HIS A O 1
ATOM 2390 N N . VAL A 1 295 ? -13.092 7.988 -0.511 1.00 89.31 295 VAL A N 1
ATOM 2391 C CA . VAL A 1 295 ? -13.221 6.522 -0.422 1.00 89.31 295 VAL A CA 1
ATOM 2392 C C . VAL A 1 295 ? -14.583 6.007 -0.891 1.00 89.31 295 VAL A C 1
ATOM 2394 O O . VAL A 1 295 ? -14.835 4.807 -0.859 1.00 89.31 295 VAL A O 1
ATOM 2397 N N . LYS A 1 296 ? -15.477 6.883 -1.355 1.00 89.56 296 LYS A N 1
ATOM 2398 C CA . LYS A 1 296 ? -16.834 6.507 -1.766 1.00 89.56 296 LYS A CA 1
ATOM 2399 C C . LYS A 1 296 ? -16.865 5.374 -2.789 1.00 89.56 296 LYS A C 1
ATOM 2401 O O . LYS A 1 296 ? -17.714 4.500 -2.706 1.00 89.56 296 LYS A O 1
ATOM 2406 N N . SER A 1 297 ? -15.918 5.353 -3.724 1.00 85.88 297 SER A N 1
ATOM 2407 C CA . SER A 1 297 ? -15.847 4.325 -4.769 1.00 85.88 297 SER A CA 1
ATOM 2408 C C . SER A 1 297 ? -15.433 2.936 -4.272 1.00 85.88 297 SER A C 1
ATOM 2410 O O . SER A 1 297 ? -15.663 1.963 -4.989 1.00 85.88 297 SER A O 1
ATOM 2412 N N . VAL A 1 298 ? -14.823 2.834 -3.085 1.00 85.06 298 VAL A N 1
ATOM 2413 C CA . VAL A 1 298 ? -14.396 1.554 -2.494 1.00 85.06 298 VAL A CA 1
ATOM 2414 C C . VAL A 1 298 ? -15.417 0.978 -1.511 1.00 85.06 298 VAL A C 1
ATOM 2416 O O . VAL A 1 298 ? -15.270 -0.165 -1.081 1.00 85.06 298 VAL A O 1
ATOM 2419 N N . VAL A 1 299 ? -16.459 1.745 -1.175 1.00 84.31 299 VAL A N 1
ATOM 2420 C CA . VAL A 1 299 ? -17.602 1.304 -0.367 1.00 84.31 299 VAL A CA 1
ATOM 2421 C C . VAL A 1 299 ? -18.739 0.934 -1.317 1.00 84.31 299 VAL A C 1
ATOM 2423 O O . VAL A 1 299 ? -19.306 1.793 -1.990 1.00 84.31 299 VAL A O 1
ATOM 2426 N N . HIS A 1 300 ? -19.044 -0.357 -1.429 1.00 70.75 300 HIS A N 1
ATOM 2427 C CA . HIS A 1 300 ? -20.063 -0.838 -2.363 1.00 70.75 300 HIS A CA 1
ATOM 2428 C C . HIS A 1 300 ? -21.453 -0.794 -1.744 1.00 70.75 300 HIS A C 1
ATOM 2430 O O . HIS A 1 300 ? -21.720 -1.567 -0.844 1.00 70.75 300 HIS A O 1
ATOM 2436 N N . THR A 1 301 ? -22.370 0.006 -2.281 1.00 60.66 301 THR A N 1
ATOM 2437 C CA . THR A 1 301 ? -23.775 0.009 -1.834 1.00 60.66 301 THR A CA 1
ATOM 2438 C C . THR A 1 301 ? -24.615 -1.137 -2.415 1.00 60.66 301 THR A C 1
ATOM 2440 O O . THR A 1 301 ? -25.750 -1.327 -1.991 1.00 60.66 301 THR A O 1
ATOM 2443 N N . ASP A 1 302 ? -24.078 -1.903 -3.372 1.00 59.34 302 ASP A N 1
ATOM 2444 C CA . ASP A 1 302 ? -24.730 -3.068 -3.983 1.00 59.34 302 ASP A CA 1
ATOM 2445 C C . ASP A 1 302 ? -24.093 -4.363 -3.459 1.00 59.34 302 ASP A C 1
ATOM 2447 O O . ASP A 1 302 ? -23.198 -4.950 -4.069 1.00 59.34 302 ASP A O 1
ATOM 2451 N N . THR A 1 303 ? -24.483 -4.754 -2.248 1.00 59.44 303 THR A N 1
ATOM 2452 C CA . THR A 1 303 ? -23.917 -5.893 -1.505 1.00 59.44 303 THR A CA 1
ATOM 2453 C C . THR A 1 303 ? -24.725 -7.182 -1.640 1.00 59.44 303 THR A C 1
ATOM 2455 O O . THR A 1 303 ? -24.508 -8.123 -0.878 1.00 59.44 303 THR A O 1
ATOM 2458 N N . GLY A 1 304 ? -25.694 -7.254 -2.559 1.00 58.22 304 GLY A N 1
ATOM 2459 C CA . GLY A 1 304 ? -26.574 -8.425 -2.659 1.00 58.22 304 GLY A CA 1
ATOM 2460 C C . GLY A 1 304 ? -27.383 -8.698 -1.380 1.00 58.22 304 GLY A C 1
ATOM 2461 O O . GLY A 1 304 ? -27.777 -9.838 -1.145 1.00 58.22 304 GLY A O 1
ATOM 2462 N N . GLY A 1 305 ? -27.612 -7.668 -0.554 1.00 63.75 305 GLY A N 1
ATOM 2463 C CA . GLY A 1 305 ? -28.390 -7.743 0.685 1.00 63.75 305 GLY A CA 1
ATOM 2464 C C . GLY A 1 305 ? -27.579 -7.776 1.985 1.00 63.75 305 GLY A C 1
ATOM 2465 O O . GLY A 1 305 ? -28.189 -7.819 3.050 1.00 63.75 305 GLY A O 1
ATOM 2466 N N . GLU A 1 306 ? -26.240 -7.737 1.950 1.00 71.88 306 GLU A N 1
ATOM 2467 C CA . GLU A 1 306 ? -25.446 -7.635 3.187 1.00 71.88 306 GLU A CA 1
ATOM 2468 C C . GLU A 1 306 ? -25.394 -6.198 3.732 1.00 71.88 306 GLU A C 1
ATOM 2470 O O . GLU A 1 306 ? -25.044 -5.255 3.021 1.00 71.88 306 GLU A O 1
ATOM 2475 N N . GLU A 1 307 ? -25.701 -6.023 5.019 1.00 83.38 307 GLU A N 1
ATOM 2476 C CA . GLU A 1 307 ? -25.620 -4.719 5.682 1.00 83.38 307 GLU A CA 1
ATOM 2477 C C . GLU A 1 307 ? -24.169 -4.224 5.802 1.00 83.38 307 GLU A C 1
ATOM 2479 O O . GLU A 1 307 ? -23.266 -4.968 6.202 1.00 83.38 307 GLU A O 1
ATOM 2484 N N . GLN A 1 308 ? -23.965 -2.936 5.516 1.00 90.25 308 GLN A N 1
ATOM 2485 C CA . GLN A 1 308 ? -22.687 -2.251 5.690 1.00 90.25 308 GLN A CA 1
ATOM 2486 C C . GLN A 1 308 ? -22.738 -1.243 6.820 1.00 90.25 308 GLN A C 1
ATOM 2488 O O . GLN A 1 308 ? -23.750 -0.566 7.017 1.00 90.25 308 GLN A O 1
ATOM 2493 N N . PHE A 1 309 ? -21.612 -1.091 7.519 1.00 91.62 309 PHE A N 1
ATOM 2494 C CA . PHE A 1 309 ? -21.526 -0.146 8.625 1.00 91.62 309 PHE A CA 1
ATOM 2495 C C . PHE A 1 309 ? -20.258 0.698 8.610 1.00 91.62 309 PHE A C 1
ATOM 2497 O O . PHE A 1 309 ? -19.162 0.220 8.311 1.00 91.62 309 PHE A O 1
ATOM 2504 N N . VAL A 1 310 ? -20.407 1.946 9.043 1.00 93.44 310 VAL A N 1
ATOM 2505 C CA . VAL A 1 310 ? -19.305 2.789 9.496 1.00 93.44 310 VAL A CA 1
ATOM 2506 C C . VAL A 1 310 ? -19.192 2.674 11.012 1.00 93.44 310 VAL A C 1
ATOM 2508 O O . VAL A 1 310 ? -20.159 2.929 11.726 1.00 93.44 310 VAL A O 1
ATOM 2511 N N . VAL A 1 311 ? -18.018 2.304 11.519 1.00 93.00 311 VAL A N 1
ATOM 2512 C CA . VAL A 1 311 ? -17.745 2.190 12.959 1.00 93.00 311 VAL A CA 1
ATOM 2513 C C . VAL A 1 311 ? -16.883 3.363 13.396 1.00 93.00 311 VAL A C 1
ATOM 2515 O O . VAL A 1 311 ? -15.791 3.538 12.863 1.00 93.00 311 VAL A O 1
ATOM 2518 N N . SER A 1 312 ? -17.362 4.145 14.364 1.00 91.31 312 SER A N 1
ATOM 2519 C CA . SER A 1 312 ? -16.701 5.362 14.848 1.00 91.31 312 SER A CA 1
ATOM 2520 C C . SER A 1 312 ? -16.647 5.419 16.370 1.00 91.31 312 SER A C 1
ATOM 2522 O O . SER A 1 312 ? -17.556 4.965 17.068 1.00 91.31 312 SER A O 1
ATOM 2524 N N . ASP A 1 313 ? -15.603 6.056 16.888 1.00 87.31 313 ASP A N 1
ATOM 2525 C CA . ASP A 1 313 ? -15.499 6.506 18.272 1.00 87.31 313 ASP A CA 1
ATOM 2526 C C . ASP A 1 313 ? -16.605 7.497 18.679 1.00 87.31 313 ASP A C 1
ATOM 2528 O O . ASP A 1 313 ? -16.954 7.543 19.859 1.00 87.31 313 ASP A O 1
ATOM 2532 N N . ASN A 1 314 ? -17.209 8.231 17.737 1.00 87.62 314 ASN A N 1
ATOM 2533 C CA . ASN A 1 314 ? -18.363 9.103 17.952 1.00 87.62 314 ASN A CA 1
ATOM 2534 C C . ASN A 1 314 ? -19.402 8.957 16.826 1.00 87.62 314 ASN A C 1
ATOM 2536 O O . ASN A 1 314 ? -19.536 9.810 15.946 1.00 87.62 314 ASN A O 1
ATOM 2540 N N . ALA A 1 315 ? -20.193 7.882 16.900 1.00 89.75 315 ALA A N 1
ATOM 2541 C CA . ALA A 1 315 ? -21.236 7.569 15.919 1.00 89.75 315 ALA A CA 1
ATOM 2542 C C . ALA A 1 315 ? -22.214 8.735 15.671 1.00 89.75 315 ALA A C 1
ATOM 2544 O O . ALA A 1 315 ? -22.582 9.006 14.529 1.00 89.75 315 ALA A O 1
ATOM 2545 N N . ASN A 1 316 ? -22.588 9.470 16.724 1.00 88.19 316 ASN A N 1
ATOM 2546 C CA . ASN A 1 316 ? -23.516 10.600 16.625 1.00 88.19 316 ASN A CA 1
ATOM 2547 C C . ASN A 1 316 ? -22.971 11.742 15.756 1.00 88.19 316 ASN A C 1
ATOM 2549 O O . ASN A 1 316 ? -23.739 12.378 15.040 1.00 88.19 316 ASN A O 1
ATOM 2553 N N . ALA A 1 317 ? -21.664 12.013 15.818 1.00 87.62 317 ALA A N 1
ATOM 2554 C CA . ALA A 1 317 ? -21.056 13.121 15.085 1.00 87.62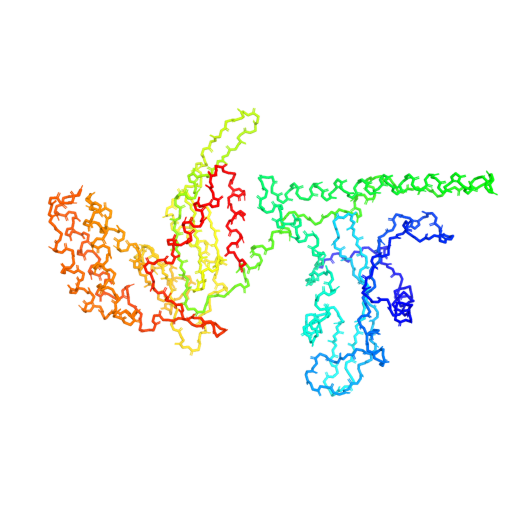 317 ALA A CA 1
ATOM 2555 C C . ALA A 1 317 ? -20.979 12.858 13.576 1.00 87.62 317 ALA A C 1
ATOM 2557 O O . ALA A 1 317 ? -21.061 13.792 12.780 1.00 87.62 317 ALA A O 1
ATOM 2558 N N . VAL A 1 318 ? -20.842 11.592 13.178 1.00 90.12 318 VAL A N 1
ATOM 2559 C CA . VAL A 1 318 ? -20.644 11.216 11.771 1.00 90.12 318 VAL A CA 1
ATOM 2560 C C . VAL A 1 318 ? -21.910 10.710 11.090 1.00 90.12 318 VAL A C 1
ATOM 2562 O O . VAL A 1 318 ? -21.922 10.611 9.868 1.00 90.12 318 VAL A O 1
ATOM 2565 N N . TRP A 1 319 ? -22.982 10.430 11.840 1.00 89.94 319 TRP A N 1
ATOM 2566 C CA . TRP A 1 319 ? -24.174 9.764 11.309 1.00 89.94 319 TRP A CA 1
ATOM 2567 C C . TRP A 1 319 ? -24.788 10.462 10.089 1.00 89.94 319 TRP A C 1
ATOM 2569 O O . TRP A 1 319 ? -24.952 9.839 9.041 1.00 89.94 319 TRP A O 1
ATOM 2579 N N . SER A 1 320 ? -25.046 11.768 10.199 1.00 91.56 320 SER A N 1
ATOM 2580 C CA . SER A 1 320 ? -25.618 12.563 9.101 1.00 91.56 320 SER A CA 1
ATOM 2581 C C . SER A 1 320 ? -24.693 12.579 7.876 1.00 91.56 320 SER A C 1
ATOM 2583 O O . SER A 1 320 ? -25.116 12.344 6.750 1.00 91.56 320 SER A O 1
ATOM 2585 N N . MET A 1 321 ? -23.388 12.735 8.107 1.00 92.31 321 MET A N 1
ATOM 2586 C CA . MET A 1 321 ? -22.383 12.774 7.045 1.00 92.31 321 MET A CA 1
ATOM 2587 C C . MET A 1 321 ? -22.245 11.435 6.310 1.00 92.31 321 MET A C 1
ATOM 2589 O O . MET A 1 321 ? -22.091 11.420 5.092 1.00 92.31 321 MET A O 1
ATOM 2593 N N . VAL A 1 322 ? -22.309 10.314 7.031 1.00 92.12 322 VAL A N 1
ATOM 2594 C CA . VAL A 1 322 ? -22.285 8.972 6.432 1.00 92.12 322 VAL A CA 1
ATOM 2595 C C . VAL A 1 322 ? -23.527 8.759 5.570 1.00 92.12 322 VAL A C 1
ATOM 2597 O O . VAL A 1 322 ? -23.392 8.333 4.423 1.00 92.12 322 VAL A O 1
ATOM 2600 N N . SER A 1 323 ? -24.707 9.123 6.085 1.00 91.56 323 SER A N 1
ATOM 2601 C CA . SER A 1 323 ? -25.965 9.041 5.336 1.0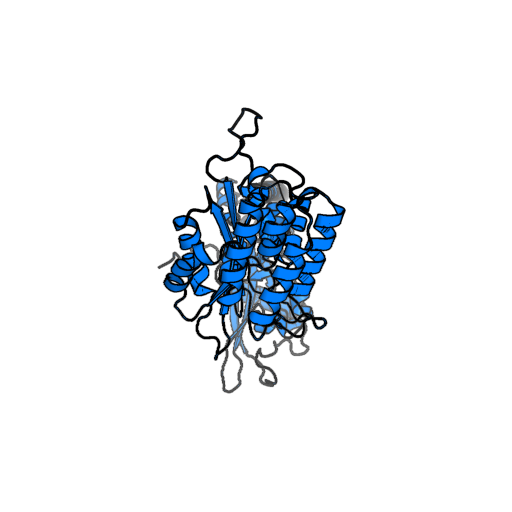0 91.56 323 SER A CA 1
ATOM 2602 C C . SER A 1 323 ? -25.932 9.896 4.065 1.00 91.56 323 SER A C 1
ATOM 2604 O O . SER A 1 323 ? -26.370 9.437 3.012 1.00 91.56 323 SER A O 1
ATOM 2606 N N . ASP A 1 324 ? -25.375 11.107 4.127 1.00 92.69 324 ASP A N 1
ATOM 2607 C CA . ASP A 1 324 ? -25.233 11.988 2.963 1.00 92.69 324 ASP A CA 1
ATOM 2608 C C . ASP A 1 324 ? -24.286 11.419 1.893 1.00 92.69 324 ASP A C 1
ATOM 2610 O O . ASP A 1 324 ? -24.561 11.515 0.696 1.00 92.69 324 ASP A O 1
ATOM 2614 N N . VAL A 1 325 ? -23.131 10.881 2.304 1.00 92.38 325 VAL A N 1
ATOM 2615 C CA . VAL A 1 325 ? -22.067 10.483 1.367 1.00 92.38 325 VAL A CA 1
ATOM 2616 C C . VAL A 1 325 ? -22.328 9.100 0.775 1.00 92.38 325 VAL A C 1
ATOM 2618 O O . VAL A 1 325 ? -22.205 8.928 -0.442 1.00 92.38 325 VAL A O 1
ATOM 2621 N N . PHE A 1 326 ? -22.689 8.122 1.607 1.00 90.94 326 PHE A N 1
ATOM 2622 C CA . PHE A 1 326 ? -22.856 6.723 1.198 1.00 90.94 326 PHE A CA 1
ATOM 2623 C C . PHE A 1 326 ? -24.320 6.312 0.998 1.00 90.94 326 PHE A C 1
ATOM 2625 O O . PHE A 1 326 ? -24.582 5.283 0.380 1.00 90.94 326 PHE A O 1
ATOM 2632 N N . GLY A 1 327 ? -25.270 7.126 1.462 1.00 88.19 327 GLY A N 1
ATOM 2633 C CA . GLY A 1 327 ? -26.699 6.834 1.414 1.00 88.19 327 GLY A CA 1
ATOM 2634 C C . GLY A 1 327 ? -27.220 6.170 2.690 1.00 88.19 327 GLY A C 1
ATOM 2635 O O . GLY A 1 327 ? -26.469 5.608 3.486 1.00 88.19 327 GLY A O 1
ATOM 2636 N N . ALA A 1 328 ? -28.545 6.191 2.857 1.00 84.50 328 ALA A N 1
ATOM 2637 C CA . ALA A 1 328 ? -29.233 5.679 4.047 1.00 84.50 328 ALA A CA 1
ATOM 2638 C C . ALA A 1 328 ? -29.087 4.157 4.272 1.00 84.50 328 ALA A C 1
ATOM 2640 O O . ALA A 1 328 ? -29.428 3.664 5.343 1.00 84.50 328 ALA A O 1
ATOM 2641 N N . GLY A 1 329 ? -28.591 3.411 3.276 1.00 84.94 329 GLY A N 1
ATOM 2642 C CA . GLY A 1 329 ? -28.335 1.971 3.382 1.00 84.94 329 GLY A CA 1
ATOM 2643 C C . GLY A 1 329 ? -27.084 1.607 4.190 1.00 84.94 329 GLY A C 1
ATOM 2644 O O . GLY A 1 329 ? -26.938 0.453 4.581 1.00 84.94 329 GLY A O 1
ATOM 2645 N N . VAL A 1 330 ? -26.190 2.566 4.462 1.00 90.50 330 VAL A N 1
ATOM 2646 C CA . VAL A 1 330 ? -24.997 2.336 5.288 1.00 90.50 330 VAL A CA 1
ATOM 2647 C C . VAL A 1 330 ? -25.287 2.741 6.729 1.00 90.50 330 VAL A C 1
ATOM 2649 O O . VAL A 1 330 ? -25.488 3.915 7.043 1.00 90.50 330 VAL A O 1
ATOM 2652 N N . GLY A 1 331 ? -25.293 1.758 7.627 1.00 91.69 331 GLY A N 1
ATOM 2653 C CA . GLY A 1 331 ? -25.493 1.987 9.050 1.00 91.69 331 GLY A CA 1
ATOM 2654 C C . GLY A 1 331 ? -24.275 2.631 9.711 1.00 91.69 331 GLY A C 1
ATOM 2655 O O . GLY A 1 331 ? -23.150 2.552 9.226 1.00 91.69 331 GLY A O 1
ATOM 2656 N N . VAL A 1 332 ? -24.477 3.246 10.871 1.00 93.75 332 VAL A N 1
ATOM 2657 C CA . VAL A 1 332 ? -23.386 3.800 11.686 1.00 93.75 332 VAL A CA 1
ATOM 2658 C C . VAL A 1 332 ? -23.429 3.120 13.041 1.00 93.75 332 VAL A C 1
ATOM 2660 O O . VAL A 1 332 ? -24.509 2.904 13.596 1.00 93.75 332 VAL A O 1
ATOM 2663 N N . ARG A 1 333 ? -22.266 2.722 13.548 1.00 94.25 333 ARG A N 1
ATOM 2664 C CA . ARG A 1 333 ? -22.114 2.015 14.815 1.00 94.25 333 ARG A CA 1
ATOM 2665 C C . ARG A 1 333 ? -21.039 2.671 15.667 1.00 94.25 333 ARG A C 1
ATOM 2667 O O . ARG A 1 333 ? -20.052 3.214 15.173 1.00 94.25 333 ARG A O 1
ATOM 2674 N N . GLN A 1 334 ? -21.257 2.620 16.968 1.00 92.81 334 GLN A N 1
ATOM 2675 C CA . GLN A 1 334 ? -20.340 3.096 17.983 1.00 92.81 334 GLN A CA 1
ATOM 2676 C C . GLN A 1 334 ? -19.281 2.025 18.244 1.00 92.81 334 GLN A C 1
ATOM 2678 O O . GLN A 1 334 ? -19.609 0.860 18.467 1.00 92.81 334 GLN A O 1
ATOM 2683 N N . ASP A 1 335 ? -18.011 2.423 18.261 1.00 90.62 335 ASP A N 1
ATOM 2684 C CA . ASP A 1 335 ? -16.911 1.521 18.585 1.00 90.62 335 ASP A CA 1
ATOM 2685 C C . ASP A 1 335 ? -16.999 1.047 20.054 1.00 90.62 335 ASP A C 1
ATOM 2687 O O . ASP A 1 335 ? -16.912 1.879 20.972 1.00 90.62 335 ASP A O 1
ATOM 2691 N N . PRO A 1 336 ? -17.129 -0.275 20.302 1.00 91.81 336 PRO A N 1
ATOM 2692 C CA . PRO A 1 336 ? -17.134 -0.843 21.645 1.00 91.81 336 PRO A CA 1
ATOM 2693 C C . PRO A 1 336 ? -15.880 -0.533 22.468 1.00 91.81 336 PRO A C 1
ATOM 2695 O O . PRO A 1 336 ? -15.986 -0.374 23.686 1.00 91.81 336 PRO A O 1
ATOM 2698 N N . PHE A 1 337 ? -14.696 -0.454 21.845 1.00 88.94 337 PHE A N 1
ATOM 2699 C CA . PHE A 1 337 ? -13.454 -0.147 22.565 1.00 88.94 337 PHE A CA 1
ATOM 2700 C C . PHE A 1 337 ? -13.542 1.226 23.230 1.00 88.94 337 PHE A C 1
ATOM 2702 O O . PHE A 1 337 ? -13.305 1.354 24.432 1.00 88.94 337 PHE A O 1
ATOM 2709 N N . HIS A 1 338 ? -13.976 2.232 22.472 1.00 88.44 338 HIS A N 1
ATOM 2710 C CA . HIS A 1 338 ? -14.129 3.593 22.972 1.00 88.44 338 HIS A CA 1
ATOM 2711 C C . HIS A 1 338 ? -15.204 3.698 24.061 1.00 88.44 338 HIS A C 1
ATOM 2713 O O . HIS A 1 338 ? -15.044 4.478 24.998 1.00 88.44 338 HIS A O 1
ATOM 2719 N N . VAL A 1 339 ? -16.260 2.876 24.024 1.00 91.44 339 VAL A N 1
ATOM 2720 C CA . VAL A 1 339 ? -17.231 2.801 25.132 1.00 91.44 339 VAL A CA 1
ATOM 2721 C C . VAL A 1 339 ? -16.572 2.295 26.415 1.00 91.44 339 VAL A C 1
ATOM 2723 O O . VAL A 1 339 ? -16.714 2.927 27.462 1.00 91.44 339 VAL A O 1
ATOM 2726 N N . VAL A 1 340 ? -15.795 1.209 26.348 1.00 93.00 340 VAL A N 1
ATOM 2727 C CA . VAL A 1 340 ? -15.035 0.701 27.506 1.00 93.00 340 VAL A CA 1
ATOM 2728 C C . VAL A 1 340 ? -14.022 1.744 27.996 1.00 93.00 340 VAL A C 1
ATOM 2730 O O . VAL A 1 340 ? -13.880 1.966 29.203 1.00 93.00 340 VAL A O 1
ATOM 2733 N N . GLN A 1 341 ? -13.350 2.431 27.074 1.00 90.81 341 GLN A N 1
ATOM 2734 C CA . GLN A 1 341 ? -12.379 3.476 27.385 1.00 90.81 341 GLN A CA 1
ATOM 2735 C C . GLN A 1 341 ? -13.017 4.652 28.143 1.00 90.81 341 GLN A C 1
ATOM 2737 O O . GLN A 1 341 ? -12.503 5.031 29.194 1.00 90.81 341 GLN A O 1
ATOM 2742 N N . ARG A 1 342 ? -14.176 5.165 27.698 1.00 91.56 342 ARG A N 1
ATOM 2743 C CA . ARG A 1 342 ? -14.894 6.284 28.350 1.00 91.56 342 ARG A CA 1
ATOM 2744 C C . ARG A 1 342 ? -15.184 6.032 29.831 1.00 91.56 342 ARG A C 1
ATOM 2746 O O . ARG A 1 342 ? -15.119 6.960 30.633 1.00 91.56 342 ARG A O 1
ATOM 2753 N N . PHE A 1 343 ? -15.522 4.795 30.200 1.00 94.94 343 PHE A N 1
ATOM 2754 C CA . PHE A 1 343 ? -15.740 4.432 31.602 1.00 94.94 343 PHE A CA 1
ATOM 2755 C C . PHE A 1 343 ? -14.423 4.236 32.345 1.00 94.94 343 PHE A C 1
ATOM 2757 O O . PHE A 1 343 ? -14.231 4.769 33.435 1.00 94.94 343 PHE A O 1
ATOM 2764 N N . THR A 1 344 ? -13.498 3.477 31.762 1.00 94.31 344 THR A N 1
ATOM 2765 C CA . THR A 1 344 ? -12.245 3.132 32.437 1.00 94.31 344 THR A CA 1
ATOM 2766 C C . THR A 1 344 ? -11.361 4.352 32.686 1.00 94.31 344 THR A C 1
ATOM 2768 O O . THR A 1 344 ? -10.737 4.430 33.740 1.00 94.31 344 THR A O 1
ATOM 2771 N N . GLU A 1 345 ? -11.332 5.350 31.803 1.00 94.06 345 GLU A N 1
ATOM 2772 C CA . GLU A 1 345 ? -10.583 6.600 32.013 1.00 94.06 345 GLU A CA 1
ATOM 2773 C C . GLU A 1 345 ? -11.032 7.382 33.257 1.00 94.06 345 GLU A C 1
ATOM 2775 O O . GLU A 1 345 ? -10.213 8.075 33.867 1.00 94.06 345 GLU A O 1
ATOM 2780 N N . LYS A 1 346 ? -12.282 7.187 33.696 1.00 95.25 346 LYS A N 1
ATOM 2781 C CA . LYS A 1 346 ? -12.846 7.814 34.900 1.00 95.25 346 LYS A CA 1
ATOM 2782 C C . LYS A 1 346 ? -12.520 7.071 36.204 1.00 95.25 346 LYS A C 1
ATOM 2784 O O . LYS A 1 346 ? -12.846 7.529 37.299 1.00 95.25 346 LYS A O 1
ATOM 2789 N N . VAL A 1 347 ? -11.852 5.920 36.104 1.00 95.81 347 VAL A N 1
ATOM 2790 C CA . VAL A 1 347 ? -11.414 5.106 37.245 1.00 95.81 347 VAL A CA 1
ATOM 2791 C C . VAL A 1 347 ? -9.925 5.341 37.503 1.00 95.81 347 VAL A C 1
ATOM 2793 O O . VAL A 1 347 ? -9.083 5.147 36.615 1.00 95.81 347 VAL A O 1
ATOM 2796 N N . LYS A 1 348 ? -9.585 5.748 38.733 1.00 93.88 348 LYS A N 1
ATOM 2797 C CA . LYS A 1 348 ? -8.192 6.013 39.141 1.00 93.88 348 LYS A CA 1
ATOM 2798 C C . LYS A 1 348 ? -7.449 4.761 39.590 1.00 93.88 348 LYS A C 1
ATOM 2800 O O . LYS A 1 348 ? -6.256 4.643 39.328 1.00 93.88 348 LYS A O 1
ATOM 2805 N N . ASP A 1 349 ? -8.145 3.828 40.239 1.00 92.62 349 ASP A N 1
ATOM 2806 C CA . ASP A 1 349 ? -7.540 2.579 40.695 1.00 92.62 349 ASP A CA 1
ATOM 2807 C C . ASP A 1 349 ? -7.289 1.623 39.517 1.00 92.62 349 ASP A C 1
ATOM 2809 O O . ASP A 1 349 ? -8.162 1.392 38.679 1.00 92.62 349 ASP A O 1
ATOM 2813 N N . LYS A 1 350 ? -6.074 1.073 39.431 1.00 92.94 350 LYS A N 1
ATOM 2814 C CA . LYS A 1 350 ? -5.648 0.237 38.298 1.00 92.94 350 LYS A CA 1
ATOM 2815 C C . LYS A 1 350 ? -6.325 -1.138 38.295 1.00 92.94 350 LYS A C 1
ATOM 2817 O O . LYS A 1 350 ? -6.618 -1.672 37.220 1.00 92.94 350 LYS A O 1
ATOM 2822 N N . THR A 1 351 ? -6.559 -1.708 39.471 1.00 94.62 351 THR A N 1
ATOM 2823 C CA . THR A 1 351 ? -7.181 -3.025 39.629 1.00 94.62 351 THR A CA 1
ATOM 2824 C C . THR A 1 351 ? -8.661 -2.938 39.280 1.00 94.62 351 THR A C 1
ATOM 2826 O O . THR A 1 351 ? -9.131 -3.688 38.425 1.00 94.62 351 THR A O 1
ATOM 2829 N N . GLU A 1 352 ? -9.363 -1.945 39.827 1.00 95.00 352 GLU A N 1
ATOM 2830 C CA . GLU A 1 352 ? -10.767 -1.664 39.514 1.00 95.00 352 GLU A CA 1
ATOM 2831 C C . GLU A 1 352 ? -10.964 -1.302 38.044 1.00 95.00 352 GLU A C 1
ATOM 2833 O O . GLU A 1 352 ? -11.894 -1.784 37.406 1.00 95.00 352 GLU A O 1
ATOM 2838 N N . LYS A 1 353 ? -10.047 -0.526 37.454 1.00 95.25 353 LYS A N 1
ATOM 2839 C CA . LYS A 1 353 ? -10.045 -0.240 36.013 1.00 95.25 353 LYS A CA 1
ATOM 2840 C C . LYS A 1 353 ? -10.011 -1.522 35.177 1.00 95.25 353 LYS A C 1
ATOM 2842 O O . LYS A 1 353 ? -10.781 -1.656 34.228 1.00 95.25 353 LYS A O 1
ATOM 2847 N N . THR A 1 354 ? -9.137 -2.463 35.530 1.00 94.88 354 THR A N 1
ATOM 2848 C CA . THR A 1 354 ? -8.992 -3.744 34.817 1.00 94.88 354 THR A CA 1
ATOM 2849 C C . THR A 1 354 ? -10.233 -4.621 35.000 1.00 94.88 354 THR A C 1
ATOM 2851 O O . THR A 1 354 ? -10.728 -5.218 34.043 1.00 94.88 354 THR A O 1
ATOM 2854 N N . LEU A 1 355 ? -10.774 -4.657 36.218 1.00 96.25 355 LEU A N 1
ATOM 2855 C CA . LEU A 1 355 ? -11.986 -5.397 36.551 1.00 96.25 355 LEU A CA 1
ATOM 2856 C C . LEU A 1 355 ? -13.209 -4.851 35.806 1.00 96.25 355 LEU A C 1
ATOM 2858 O O . LEU A 1 355 ? -13.970 -5.623 35.224 1.00 96.25 355 LEU A O 1
ATOM 2862 N N . LEU A 1 356 ? -13.373 -3.528 35.775 1.00 96.50 356 LEU A N 1
ATOM 2863 C CA . LEU A 1 356 ? -14.445 -2.862 35.044 1.00 96.50 356 LEU A CA 1
ATOM 2864 C C . LEU A 1 356 ? -14.335 -3.112 33.539 1.00 96.50 356 LEU A C 1
ATOM 2866 O O . LEU A 1 356 ? -15.340 -3.439 32.914 1.00 96.50 356 LEU A O 1
ATOM 2870 N N . ALA A 1 357 ? -13.134 -3.008 32.959 1.00 95.31 357 ALA A N 1
ATOM 2871 C CA . ALA A 1 357 ? -12.920 -3.289 31.539 1.00 95.31 357 ALA A CA 1
ATOM 2872 C C . ALA A 1 357 ? -13.387 -4.705 31.169 1.00 95.31 357 ALA A C 1
ATOM 2874 O O . ALA A 1 357 ? -14.116 -4.881 30.192 1.00 95.31 357 ALA A O 1
ATOM 2875 N N . LYS A 1 358 ? -13.041 -5.699 31.999 1.00 95.12 358 LYS A N 1
ATOM 2876 C CA . LYS A 1 358 ? -13.500 -7.082 31.834 1.00 95.12 358 LYS A CA 1
ATOM 2877 C C . LYS A 1 358 ? -15.021 -7.197 31.967 1.00 95.12 358 LYS A C 1
ATOM 2879 O O . LYS A 1 358 ? -15.661 -7.764 31.091 1.00 95.12 358 LYS A O 1
ATOM 2884 N N . ARG A 1 359 ? -15.621 -6.608 33.009 1.00 96.50 359 ARG A N 1
ATOM 2885 C CA . ARG A 1 359 ? -17.083 -6.633 33.214 1.00 96.50 359 ARG A CA 1
ATOM 2886 C C . ARG A 1 359 ? -17.845 -5.983 32.060 1.00 96.50 359 ARG A C 1
ATOM 2888 O O . ARG A 1 359 ? -18.894 -6.487 31.671 1.00 96.50 359 ARG A O 1
ATOM 2895 N N . LEU A 1 360 ? -17.335 -4.886 31.502 1.00 96.12 360 LEU A N 1
ATOM 2896 C CA . LEU A 1 360 ? -17.932 -4.221 30.343 1.00 96.12 360 LEU A CA 1
ATOM 2897 C C . LEU A 1 360 ? -17.780 -5.060 29.070 1.00 96.12 360 LEU A C 1
ATOM 2899 O O . LEU A 1 360 ? -18.749 -5.201 28.328 1.00 96.12 360 LEU A O 1
ATOM 2903 N N . HIS A 1 361 ? -16.621 -5.687 28.846 1.00 94.50 361 HIS A N 1
ATOM 2904 C CA . HIS A 1 361 ? -16.448 -6.657 27.760 1.00 94.50 361 HIS A CA 1
ATOM 2905 C C . HIS A 1 361 ? -17.470 -7.801 27.874 1.00 94.50 361 HIS A C 1
ATOM 2907 O O . HIS A 1 361 ? -18.232 -8.042 26.940 1.00 94.50 361 HIS A O 1
ATOM 2913 N N . ASP A 1 362 ? -17.588 -8.400 29.062 1.00 95.12 362 ASP A N 1
ATOM 2914 C CA . ASP A 1 362 ? -18.553 -9.459 29.389 1.00 95.12 362 ASP A CA 1
ATOM 2915 C C . ASP A 1 362 ? -20.006 -8.955 29.462 1.00 95.12 362 ASP A C 1
ATOM 2917 O O . ASP A 1 362 ? -20.927 -9.746 29.677 1.00 95.12 362 ASP A O 1
ATOM 2921 N N . SER A 1 363 ? -20.243 -7.649 29.315 1.00 96.31 363 SER A N 1
ATOM 2922 C CA . SER A 1 363 ? -21.578 -7.057 29.154 1.00 96.31 363 SER A CA 1
ATOM 2923 C C . SER A 1 363 ? -21.958 -6.946 27.680 1.00 96.31 363 SER A C 1
ATOM 2925 O O . SER A 1 363 ? -23.112 -7.189 27.326 1.00 96.31 363 SER A O 1
ATOM 2927 N N . ILE A 1 364 ? -20.977 -6.666 26.820 1.00 95.44 364 ILE A N 1
ATOM 2928 C CA . ILE A 1 364 ? -21.144 -6.514 25.372 1.00 95.44 364 ILE A CA 1
ATOM 2929 C C . ILE A 1 364 ? -21.181 -7.883 24.674 1.00 95.44 364 ILE A C 1
ATOM 2931 O O . ILE A 1 364 ? -22.090 -8.121 23.881 1.00 95.44 364 ILE A O 1
ATOM 2935 N N . TYR A 1 365 ? -20.265 -8.798 25.017 1.00 93.94 365 TYR A N 1
ATOM 2936 C CA . TYR A 1 365 ? -20.119 -10.102 24.352 1.00 93.94 365 TYR A CA 1
ATOM 2937 C C . TYR A 1 365 ? -20.526 -11.279 25.231 1.00 93.94 365 TYR A C 1
ATOM 2939 O O . TYR A 1 365 ? -20.172 -11.325 26.416 1.00 93.94 365 TYR A O 1
ATOM 2947 N N . ASP A 1 366 ? -21.264 -12.228 24.663 1.00 91.50 366 ASP A N 1
ATOM 2948 C CA . ASP A 1 366 ? -21.538 -13.515 25.300 1.00 91.50 366 ASP A CA 1
ATOM 2949 C C . ASP A 1 366 ? -20.329 -14.463 25.296 1.00 91.50 366 ASP A C 1
ATOM 2951 O O . ASP A 1 366 ? -19.230 -14.106 24.868 1.00 91.50 366 ASP A O 1
ATOM 2955 N N . VAL A 1 367 ? -20.530 -15.657 25.858 1.00 87.81 367 VAL A N 1
ATOM 2956 C CA . VAL A 1 367 ? -19.484 -16.679 26.007 1.00 87.81 367 VAL A CA 1
ATOM 2957 C C . VAL A 1 367 ? -18.967 -17.191 24.661 1.00 87.81 367 VAL A C 1
ATOM 2959 O O . VAL A 1 367 ? -17.807 -17.586 24.576 1.00 87.81 367 VAL A O 1
ATOM 2962 N N . ASP A 1 368 ? -19.786 -17.102 23.613 1.00 85.75 368 ASP A N 1
ATOM 2963 C CA . ASP A 1 368 ? -19.439 -17.479 22.242 1.00 85.75 368 ASP A CA 1
ATOM 2964 C C . ASP A 1 368 ? -18.802 -16.306 21.473 1.00 85.75 368 ASP A C 1
ATOM 2966 O O . ASP A 1 368 ? -18.335 -16.444 20.339 1.00 85.75 368 ASP A O 1
ATOM 2970 N N . GLY A 1 369 ? -18.731 -15.128 22.100 1.00 83.38 369 GLY A N 1
ATOM 2971 C CA . GLY A 1 369 ? -18.181 -13.916 21.512 1.00 83.38 369 GLY A CA 1
ATOM 2972 C C . GLY A 1 369 ? -19.139 -13.182 20.576 1.00 83.38 369 GLY A C 1
ATOM 2973 O O . GLY A 1 369 ? -18.684 -12.309 19.828 1.00 83.38 369 GLY A O 1
ATOM 2974 N N . CYS A 1 370 ? -20.430 -13.512 20.609 1.00 89.31 370 CYS A N 1
ATOM 2975 C CA . CYS A 1 370 ? -21.481 -12.800 19.891 1.00 89.31 370 CYS A CA 1
ATOM 2976 C C . CYS A 1 370 ? -21.930 -11.561 20.677 1.00 89.31 370 CYS A C 1
ATOM 2978 O O . CYS A 1 370 ? -21.768 -11.476 21.897 1.00 89.31 370 CYS A O 1
ATOM 2980 N N . LEU A 1 371 ? -22.469 -10.562 19.972 1.00 93.88 371 LEU A N 1
ATOM 2981 C CA . LEU A 1 371 ? -23.010 -9.367 20.619 1.00 93.88 371 LEU A CA 1
ATOM 2982 C C . LEU A 1 371 ? -24.320 -9.710 21.319 1.00 93.88 371 LEU A C 1
ATOM 2984 O O . LEU A 1 371 ? -25.226 -10.285 20.717 1.00 93.88 371 LEU A O 1
ATOM 2988 N N . ARG A 1 372 ? -24.457 -9.285 22.574 1.00 95.12 372 ARG A N 1
ATOM 2989 C CA . ARG A 1 372 ? -25.744 -9.369 23.265 1.00 95.12 372 ARG A CA 1
ATOM 2990 C C . ARG A 1 372 ? -26.753 -8.399 22.669 1.00 95.12 372 ARG A C 1
ATOM 2992 O O . ARG A 1 372 ? -26.393 -7.322 22.198 1.00 95.12 372 ARG A O 1
ATOM 2999 N N . SER A 1 373 ? -28.032 -8.751 22.785 1.00 95.12 373 SER A N 1
ATOM 3000 C CA . SER A 1 373 ? -29.128 -7.851 22.416 1.00 95.12 373 SER A CA 1
ATOM 3001 C C . SER A 1 373 ? -29.049 -6.517 23.181 1.00 95.12 373 SER A C 1
ATOM 3003 O O . SER A 1 373 ? -28.611 -6.504 24.340 1.00 95.12 373 SER A O 1
ATOM 3005 N N . PRO A 1 374 ? -29.531 -5.400 22.603 1.00 96.19 374 PRO A N 1
ATOM 3006 C CA . PRO A 1 374 ? -29.552 -4.091 23.262 1.00 96.19 374 PRO A CA 1
ATOM 3007 C C . PRO A 1 374 ? -30.132 -4.099 24.684 1.00 96.19 374 PRO A C 1
ATOM 3009 O O . PRO A 1 374 ? -29.587 -3.462 25.590 1.00 96.19 374 PRO A O 1
ATOM 3012 N N . ALA A 1 375 ? -31.204 -4.865 24.912 1.00 95.75 375 ALA A N 1
ATOM 3013 C CA . ALA A 1 375 ? -31.850 -4.986 26.217 1.00 95.75 375 ALA A CA 1
ATOM 3014 C C . ALA A 1 375 ? -30.938 -5.662 27.256 1.00 95.75 375 ALA A C 1
ATOM 3016 O O . ALA A 1 375 ? -30.753 -5.151 28.364 1.00 95.75 375 ALA A O 1
ATOM 3017 N N . GLN A 1 376 ? -30.320 -6.789 26.889 1.00 96.12 376 GLN A N 1
ATOM 3018 C CA . GLN A 1 376 ? -29.392 -7.512 27.762 1.00 96.12 376 GLN A CA 1
ATOM 3019 C C . GLN A 1 376 ? -28.106 -6.712 28.005 1.00 96.12 376 GLN A C 1
ATOM 3021 O O . GLN A 1 376 ? -27.643 -6.628 29.144 1.00 96.12 376 GLN A O 1
ATOM 3026 N N . MET A 1 377 ? -27.551 -6.106 26.951 1.00 96.94 377 MET A N 1
ATOM 3027 C CA . MET A 1 377 ? -26.347 -5.279 27.014 1.00 96.94 377 MET A CA 1
ATOM 3028 C C . MET A 1 377 ? -26.553 -4.082 27.951 1.00 96.94 377 MET A C 1
ATOM 3030 O O . MET A 1 377 ? -25.740 -3.860 28.845 1.00 96.94 377 MET A O 1
ATOM 3034 N N . SER A 1 378 ? -27.678 -3.369 27.821 1.00 96.69 378 SER A N 1
ATOM 3035 C CA . SER A 1 378 ? -28.024 -2.226 28.681 1.00 96.69 378 SER A CA 1
ATOM 3036 C C . SER A 1 378 ? -28.094 -2.612 30.159 1.00 96.69 378 SER A C 1
ATOM 3038 O O . SER A 1 378 ? -27.525 -1.926 31.011 1.00 96.69 378 SER A O 1
ATOM 3040 N N . LYS A 1 379 ? -28.765 -3.730 30.474 1.00 97.25 379 LYS A N 1
ATOM 3041 C CA . LYS A 1 379 ? -28.885 -4.230 31.850 1.00 97.25 379 LYS A CA 1
ATOM 3042 C C . LYS A 1 379 ? -27.511 -4.536 32.453 1.00 97.25 379 LYS A C 1
ATOM 3044 O O . LYS A 1 379 ? -27.197 -4.050 33.536 1.00 97.25 379 LYS A O 1
ATOM 3049 N N . ARG A 1 380 ? -26.676 -5.280 31.726 1.00 97.38 380 ARG A N 1
ATOM 3050 C CA . ARG A 1 380 ? -25.347 -5.691 32.197 1.00 97.38 380 ARG A CA 1
ATOM 3051 C C . ARG A 1 380 ? -24.369 -4.525 32.326 1.00 97.38 380 ARG A C 1
ATOM 3053 O O . ARG A 1 380 ? -23.650 -4.459 33.316 1.00 97.38 380 ARG A O 1
ATOM 3060 N N . ILE A 1 381 ? -24.387 -3.567 31.394 1.00 96.88 381 ILE A N 1
ATOM 3061 C CA . ILE A 1 381 ? -23.580 -2.340 31.510 1.00 96.88 381 ILE A CA 1
ATOM 3062 C C . ILE A 1 381 ? -23.976 -1.568 32.770 1.00 96.88 381 ILE A C 1
ATOM 3064 O O . ILE A 1 381 ? -23.102 -1.156 33.528 1.00 96.88 381 ILE A O 1
ATOM 3068 N N . LYS A 1 382 ? -25.280 -1.411 33.034 1.00 97.12 382 LYS A N 1
ATOM 3069 C CA . LYS A 1 382 ? -25.768 -0.728 34.239 1.00 97.12 382 LYS A CA 1
ATOM 3070 C C . LYS A 1 382 ? -25.281 -1.413 35.521 1.00 97.12 382 LYS A C 1
ATOM 3072 O O . LYS A 1 382 ? -24.831 -0.728 36.435 1.00 97.12 382 LYS A O 1
ATOM 3077 N N . GLU A 1 383 ? -25.322 -2.743 35.572 1.00 97.00 383 GLU A N 1
ATOM 3078 C CA . GLU A 1 383 ? -24.807 -3.538 36.698 1.00 97.00 383 GLU A CA 1
ATOM 3079 C C . GLU A 1 383 ? -23.282 -3.393 36.857 1.00 97.00 383 GLU A C 1
ATOM 3081 O O . GLU A 1 383 ? -22.790 -3.127 37.954 1.00 97.00 383 GLU A O 1
ATOM 3086 N N . ALA A 1 384 ? -22.526 -3.504 35.760 1.00 96.50 384 ALA A N 1
ATOM 3087 C CA . ALA A 1 384 ? -21.071 -3.375 35.762 1.00 96.50 384 ALA A CA 1
ATOM 3088 C C . ALA A 1 384 ? -20.618 -1.987 36.239 1.00 96.50 384 ALA A C 1
ATOM 3090 O O . ALA A 1 384 ? -19.758 -1.884 37.112 1.00 96.50 384 ALA A O 1
ATOM 3091 N N . VAL A 1 385 ? -21.226 -0.923 35.714 1.00 95.88 385 VAL A N 1
ATOM 3092 C CA . VAL A 1 385 ? -20.924 0.469 36.079 1.00 95.88 385 VAL A CA 1
ATOM 3093 C C . VAL A 1 385 ? -21.360 0.774 37.515 1.00 95.88 385 VAL A C 1
ATOM 3095 O O . VAL A 1 385 ? -20.609 1.404 38.257 1.00 95.88 385 VAL A O 1
ATOM 3098 N N . GLY A 1 386 ? -22.529 0.282 37.943 1.00 94.31 386 GLY A N 1
ATOM 3099 C CA . GLY A 1 386 ? -23.039 0.469 39.306 1.00 94.31 386 GLY A CA 1
ATOM 3100 C C . GLY A 1 386 ? -22.230 -0.255 40.388 1.00 94.31 386 GLY A C 1
ATOM 3101 O O . GLY A 1 386 ? -22.305 0.110 41.557 1.00 94.31 386 GLY A O 1
ATOM 3102 N N . SER A 1 387 ? -21.428 -1.254 40.011 1.00 94.06 387 SER A N 1
ATOM 3103 C CA . SER A 1 387 ? -20.564 -1.990 40.942 1.00 94.06 387 SER A CA 1
ATOM 3104 C C . SER A 1 387 ? -19.286 -1.243 41.351 1.00 94.06 387 SER A C 1
ATOM 3106 O O . SER A 1 387 ? -18.585 -1.691 42.260 1.00 94.06 387 SER A O 1
ATOM 3108 N N . VAL A 1 388 ? -18.960 -0.127 40.690 1.00 94.62 388 VAL A N 1
ATOM 3109 C CA . VAL A 1 388 ? -17.754 0.663 40.971 1.00 94.62 388 VAL A CA 1
ATOM 3110 C C . VAL A 1 388 ? -18.036 1.647 42.103 1.00 94.62 388 VAL A C 1
ATOM 3112 O O . VAL A 1 388 ? -18.916 2.496 41.997 1.00 94.62 388 VAL A O 1
ATOM 3115 N N . SER A 1 389 ? -17.265 1.567 43.188 1.00 93.06 389 SER A N 1
ATOM 3116 C CA . SER A 1 389 ? -17.397 2.511 44.305 1.00 93.06 389 SER A CA 1
ATOM 3117 C C . SER A 1 389 ? -16.864 3.901 43.935 1.00 93.06 389 SER A C 1
ATOM 3119 O O . SER A 1 389 ? -15.782 4.019 43.354 1.00 93.06 389 SER A O 1
ATOM 3121 N N . SER A 1 390 ? -17.569 4.956 44.363 1.00 91.25 390 SER A N 1
ATOM 3122 C CA . SER A 1 390 ? -17.193 6.367 44.155 1.00 91.25 390 SER A CA 1
ATOM 3123 C C . SER A 1 390 ? -15.772 6.693 44.631 1.00 91.25 390 SER A C 1
ATOM 3125 O O . SER A 1 390 ? -15.069 7.497 44.019 1.00 91.25 390 SER A O 1
ATOM 3127 N N . ARG A 1 391 ? -15.270 5.982 45.652 1.00 92.62 391 ARG A N 1
ATOM 3128 C CA . ARG A 1 391 ? -13.887 6.121 46.141 1.00 92.62 391 ARG A CA 1
ATOM 3129 C C . ARG A 1 391 ? -12.825 5.819 45.080 1.00 92.62 391 ARG A C 1
ATOM 3131 O O . ARG A 1 391 ? -11.706 6.311 45.208 1.00 92.62 391 ARG A O 1
ATOM 3138 N N . HIS A 1 392 ? -13.149 5.035 44.049 1.00 93.88 392 HIS A N 1
ATOM 3139 C CA . HIS A 1 392 ? -12.245 4.656 42.955 1.00 93.88 392 HIS A CA 1
ATOM 3140 C C . HIS A 1 392 ? -12.381 5.551 41.715 1.00 93.88 392 HIS A C 1
ATOM 3142 O O . HIS A 1 392 ? -11.621 5.381 40.758 1.00 93.88 392 HIS A O 1
ATOM 3148 N N . LEU A 1 393 ? -13.297 6.520 41.729 1.00 93.94 393 LEU A N 1
ATOM 3149 C CA . LEU A 1 393 ? -13.501 7.451 40.624 1.00 93.94 393 LEU A CA 1
ATOM 3150 C C . LEU A 1 393 ? -12.557 8.661 40.731 1.00 93.94 393 LEU A C 1
ATOM 3152 O O . LEU A 1 393 ? -12.096 9.028 41.822 1.00 93.94 393 LEU A O 1
ATOM 3156 N N . ASN A 1 394 ? -12.240 9.253 39.579 1.00 95.75 394 ASN A N 1
ATOM 3157 C CA . ASN A 1 394 ? -11.566 10.553 39.448 1.00 95.75 394 ASN A CA 1
ATOM 3158 C C . ASN A 1 394 ? -12.508 11.667 38.945 1.00 95.75 394 ASN A C 1
ATOM 3160 O O . ASN A 1 394 ? -12.044 12.774 38.688 1.00 95.75 394 ASN A O 1
ATOM 3164 N N . CYS A 1 395 ? -13.803 11.374 38.816 1.00 94.44 395 CYS A N 1
ATOM 3165 C CA . CYS A 1 395 ? -14.845 12.296 38.376 1.00 94.44 395 CYS A CA 1
ATOM 3166 C C . CYS A 1 395 ? -15.956 12.419 39.429 1.00 94.44 395 CYS A C 1
ATOM 3168 O O . CYS A 1 395 ? -16.003 11.652 40.391 1.00 94.44 395 CYS A O 1
ATOM 3170 N N . SER A 1 396 ? -16.870 13.370 39.231 1.00 94.69 396 SER A N 1
ATOM 3171 C CA . SER A 1 396 ? -18.072 13.490 40.069 1.00 94.69 396 SER A CA 1
ATOM 3172 C C . SER A 1 396 ? -19.084 12.374 39.781 1.00 94.69 396 SER A C 1
ATOM 3174 O O . SER A 1 396 ? -19.122 11.836 38.671 1.00 94.69 396 SER A O 1
ATOM 3176 N N . ASP A 1 397 ? -19.961 12.077 40.744 1.00 92.94 397 ASP A N 1
ATOM 3177 C CA . ASP A 1 397 ? -21.069 11.129 40.550 1.00 92.94 397 ASP A CA 1
ATOM 3178 C C . ASP A 1 397 ? -22.013 11.581 39.426 1.00 92.94 397 ASP A C 1
ATOM 3180 O O . ASP A 1 397 ? -22.489 10.766 38.637 1.00 92.94 397 ASP A O 1
ATOM 3184 N N . HIS A 1 398 ? -22.233 12.894 39.295 1.00 94.00 398 HIS A N 1
ATOM 3185 C CA . HIS A 1 398 ? -23.018 13.465 38.201 1.00 94.00 398 HIS A CA 1
ATOM 3186 C C . HIS A 1 398 ? -22.388 13.157 36.835 1.00 94.00 398 HIS A C 1
ATOM 3188 O O . HIS A 1 398 ? -23.067 12.696 35.919 1.00 94.00 398 HIS A O 1
ATOM 3194 N N . GLU A 1 399 ? -21.078 13.365 36.693 1.00 94.75 399 GLU A N 1
ATOM 3195 C CA . GLU A 1 399 ? -20.357 13.052 35.459 1.00 94.75 399 GLU A CA 1
ATOM 3196 C C . GLU A 1 399 ? -20.337 11.540 35.166 1.00 94.75 399 GLU A C 1
ATOM 3198 O O . GLU A 1 399 ? -20.487 11.120 34.011 1.00 94.75 399 GLU A O 1
ATOM 3203 N N . TRP A 1 400 ? -20.179 10.710 36.199 1.00 95.56 400 TRP A N 1
ATOM 3204 C CA . TRP A 1 400 ? -20.225 9.253 36.086 1.00 95.56 400 TRP A CA 1
ATOM 3205 C C . TRP A 1 400 ? -21.583 8.772 35.566 1.00 95.56 400 TRP A C 1
ATOM 3207 O O . TRP A 1 400 ? -21.657 8.073 34.551 1.00 95.56 400 TRP A O 1
ATOM 3217 N N . MET A 1 401 ? -22.668 9.233 36.191 1.00 95.12 401 MET A N 1
ATOM 3218 C CA . MET A 1 401 ? -24.034 8.886 35.801 1.00 95.12 401 MET A CA 1
ATOM 3219 C C . MET A 1 401 ? -24.420 9.470 34.442 1.00 95.12 401 MET A C 1
ATOM 3221 O O . MET A 1 401 ? -25.075 8.791 33.652 1.00 95.12 401 MET A O 1
ATOM 3225 N N . GLY A 1 402 ? -23.961 10.680 34.113 1.00 95.19 402 GLY A N 1
ATOM 3226 C CA . GLY A 1 402 ? -24.121 11.249 32.775 1.00 95.19 402 GLY A CA 1
ATOM 3227 C C . GLY A 1 402 ? -23.447 10.392 31.699 1.00 95.19 402 GLY A C 1
ATOM 3228 O O . GLY A 1 402 ? -24.036 10.134 30.650 1.00 95.19 402 GLY A O 1
ATOM 3229 N N . THR A 1 403 ? -22.253 9.860 31.984 1.00 94.12 403 THR A N 1
ATOM 3230 C CA . THR A 1 403 ? -21.561 8.921 31.081 1.00 94.12 403 THR A CA 1
ATOM 3231 C C . THR A 1 403 ? -22.372 7.643 30.890 1.00 94.12 403 THR A C 1
ATOM 3233 O O . THR A 1 403 ? -22.547 7.197 29.756 1.00 94.12 403 THR A O 1
ATOM 3236 N N . LEU A 1 404 ? -22.906 7.069 31.972 1.00 95.31 404 LEU A N 1
ATOM 3237 C CA . LEU A 1 404 ? -23.760 5.885 31.899 1.00 95.31 404 LEU A CA 1
ATOM 3238 C C . LEU A 1 404 ? -24.998 6.135 31.034 1.00 95.31 404 LEU A C 1
ATOM 3240 O O . LEU A 1 404 ? -25.235 5.392 30.086 1.00 95.31 404 LEU A O 1
ATOM 3244 N N . ASN A 1 405 ? -25.752 7.192 31.329 1.00 95.06 405 ASN A N 1
ATOM 3245 C CA . ASN A 1 405 ? -27.002 7.499 30.637 1.00 95.06 405 ASN A CA 1
ATOM 3246 C C . ASN A 1 405 ? -26.776 7.713 29.135 1.00 95.06 405 ASN A C 1
ATOM 3248 O O . ASN A 1 405 ? -27.468 7.100 28.326 1.00 95.06 405 ASN A O 1
ATOM 3252 N N . ASN A 1 406 ? -25.749 8.480 28.757 1.00 91.81 406 ASN A N 1
ATOM 3253 C CA . ASN A 1 406 ? -25.424 8.725 27.350 1.00 91.81 406 ASN A CA 1
ATOM 3254 C C . ASN A 1 406 ? -25.089 7.435 26.585 1.00 91.81 406 ASN A C 1
ATOM 3256 O O . ASN A 1 406 ? -25.547 7.247 25.459 1.00 91.81 406 ASN A O 1
ATOM 3260 N N . ASN A 1 407 ? -24.311 6.526 27.185 1.00 92.56 407 ASN A N 1
ATOM 3261 C CA . ASN A 1 407 ? -23.979 5.254 26.535 1.00 92.56 407 ASN A CA 1
ATOM 3262 C C . ASN A 1 407 ? -25.178 4.290 26.524 1.00 92.56 407 ASN A C 1
ATOM 3264 O O . ASN A 1 407 ? -25.348 3.557 25.555 1.00 92.56 407 ASN A O 1
ATOM 3268 N N . LEU A 1 408 ? -26.039 4.295 27.549 1.00 94.38 408 LEU A N 1
ATOM 3269 C CA . LEU A 1 408 ? -27.256 3.475 27.549 1.00 94.38 408 LEU A CA 1
ATOM 3270 C C . LEU A 1 408 ? -28.233 3.898 26.448 1.00 94.38 408 LEU A C 1
ATOM 3272 O O . LEU A 1 408 ? -28.825 3.027 25.818 1.00 94.38 408 LEU A O 1
ATOM 3276 N N . GLU A 1 409 ? -28.381 5.195 26.176 1.00 92.88 409 GLU A N 1
ATOM 3277 C CA . GLU A 1 409 ? -29.189 5.660 25.042 1.00 92.88 409 GLU A CA 1
ATOM 3278 C C . GLU A 1 409 ? -28.621 5.170 23.700 1.00 92.88 409 GLU A C 1
ATOM 3280 O O . GLU A 1 409 ? -29.371 4.670 22.864 1.00 92.88 409 GLU A O 1
ATOM 3285 N N . GLN A 1 410 ? -27.294 5.196 23.520 1.00 90.88 410 GLN A N 1
ATOM 3286 C CA . GLN A 1 410 ? -26.644 4.621 22.331 1.00 90.88 410 GLN A CA 1
ATOM 3287 C C . GLN A 1 410 ? -26.922 3.118 22.190 1.00 90.88 410 GLN A C 1
ATOM 3289 O O . GLN A 1 410 ? -27.298 2.647 21.117 1.00 90.88 410 GLN A O 1
ATOM 3294 N N . VAL A 1 411 ? -26.799 2.358 23.284 1.00 92.94 411 VAL A N 1
ATOM 3295 C CA . VAL A 1 411 ? -27.085 0.915 23.281 1.00 92.94 411 VAL A CA 1
ATOM 3296 C C . VAL A 1 411 ? -28.543 0.651 22.911 1.00 92.94 411 VAL A C 1
ATOM 3298 O O . VAL A 1 411 ? -28.796 -0.187 22.051 1.00 92.94 411 VAL A O 1
ATOM 3301 N N . LYS A 1 412 ? -29.498 1.372 23.512 1.00 92.75 412 LYS A N 1
ATOM 3302 C CA . LYS A 1 412 ? -30.938 1.203 23.244 1.00 92.75 412 LYS A CA 1
ATOM 3303 C C . LYS A 1 412 ? -31.308 1.486 21.789 1.00 92.75 412 LYS A C 1
ATOM 3305 O O . LYS A 1 412 ? -32.172 0.798 21.257 1.00 92.75 412 LYS A O 1
ATOM 3310 N N . ARG A 1 413 ? -30.648 2.454 21.145 1.00 90.81 413 ARG A N 1
ATOM 3311 C CA . ARG A 1 413 ? -30.826 2.752 19.711 1.00 90.81 413 ARG A CA 1
ATOM 3312 C C . ARG A 1 413 ? -30.231 1.687 18.785 1.00 90.81 413 ARG A C 1
ATOM 3314 O O . ARG A 1 413 ? -30.518 1.700 17.595 1.00 90.81 413 ARG A O 1
ATOM 3321 N N . GLY A 1 414 ? -29.434 0.761 19.321 1.00 91.19 414 GLY A N 1
ATOM 3322 C CA . GLY A 1 414 ? -28.758 -0.276 18.543 1.00 91.19 414 GLY A CA 1
ATOM 3323 C C . GLY A 1 414 ? -27.390 0.149 18.006 1.00 91.19 414 GLY A C 1
ATOM 3324 O O . GLY A 1 414 ? -26.804 -0.581 17.211 1.00 91.19 414 GLY A O 1
ATOM 3325 N N . ASP A 1 415 ? -26.831 1.273 18.469 1.00 92.69 415 ASP A N 1
ATOM 3326 C CA . ASP A 1 415 ? -25.557 1.802 17.960 1.00 92.69 415 ASP A CA 1
ATOM 3327 C C . ASP A 1 415 ? -24.376 0.854 18.246 1.00 92.69 415 ASP A C 1
ATOM 3329 O O . ASP A 1 415 ? -23.358 0.914 17.566 1.00 92.69 415 ASP A O 1
ATOM 3333 N N . LEU A 1 416 ? -24.505 -0.046 19.227 1.00 92.94 416 LEU A N 1
ATOM 3334 C CA . LEU A 1 416 ? -23.512 -1.074 19.579 1.00 92.94 416 LEU A CA 1
ATOM 3335 C C . LEU A 1 416 ? -23.904 -2.496 19.136 1.00 92.94 416 LEU A C 1
ATOM 3337 O O . LEU A 1 416 ? -23.306 -3.469 19.598 1.00 92.94 416 LEU A O 1
ATOM 3341 N N . TYR A 1 417 ? -24.910 -2.639 18.271 1.00 93.06 417 TYR A N 1
ATOM 3342 C CA . TYR A 1 417 ? -25.449 -3.941 17.888 1.00 93.06 417 TYR A CA 1
ATOM 3343 C C . TYR A 1 417 ? -25.441 -4.157 16.372 1.00 93.06 417 TYR A C 1
ATOM 3345 O O . TYR A 1 417 ? -25.813 -3.283 15.588 1.00 93.06 417 TYR A O 1
ATOM 3353 N N . VAL A 1 418 ? -25.035 -5.359 15.970 1.00 90.88 418 VAL A N 1
ATOM 3354 C CA . VAL A 1 418 ? -25.213 -5.906 14.622 1.00 90.88 418 VAL A CA 1
ATOM 3355 C C . VAL A 1 418 ? -25.613 -7.370 14.769 1.00 90.88 418 VAL A C 1
ATOM 3357 O O . VAL A 1 418 ? -25.061 -8.070 15.620 1.00 90.88 418 VAL A O 1
ATOM 3360 N N . GLU A 1 419 ? -26.565 -7.829 13.958 1.00 86.62 419 GLU A N 1
ATOM 3361 C CA . GLU A 1 419 ? -27.091 -9.195 14.057 1.00 86.62 419 GLU A CA 1
ATOM 3362 C C . GLU A 1 419 ? -26.000 -10.229 13.747 1.00 86.62 419 GLU A C 1
ATOM 3364 O O . GLU A 1 419 ? -25.737 -11.134 14.538 1.00 86.62 419 GLU A O 1
ATOM 3369 N N . ASN A 1 420 ? -25.270 -10.032 12.645 1.00 87.25 420 ASN A N 1
ATOM 3370 C CA . ASN A 1 420 ? -24.119 -10.856 12.292 1.00 87.25 420 ASN A CA 1
ATOM 3371 C C . ASN A 1 420 ? -22.801 -10.098 12.514 1.00 87.25 420 ASN A C 1
ATOM 3373 O O . ASN A 1 420 ? -22.270 -9.460 11.598 1.00 87.25 420 ASN A O 1
ATOM 3377 N N . ASN A 1 421 ? -22.230 -10.233 13.716 1.00 89.62 421 ASN A N 1
ATOM 3378 C CA . ASN A 1 421 ? -20.967 -9.594 14.109 1.00 89.62 421 ASN A CA 1
ATOM 3379 C C . ASN A 1 421 ? -19.699 -10.271 13.549 1.00 89.62 421 ASN A C 1
ATOM 3381 O O . ASN A 1 421 ? -18.598 -10.038 14.050 1.00 89.62 421 ASN A O 1
ATOM 3385 N N . THR A 1 422 ? -19.817 -11.126 12.532 1.00 87.06 422 THR A N 1
ATOM 3386 C CA . THR A 1 422 ? -18.669 -11.831 11.947 1.00 87.06 422 THR A CA 1
ATOM 3387 C C . THR A 1 422 ? -18.511 -11.541 10.461 1.00 87.06 422 THR A C 1
ATOM 3389 O O . THR A 1 422 ? -19.487 -11.372 9.731 1.00 87.06 422 THR A O 1
ATOM 3392 N N . TYR A 1 423 ? -17.264 -11.472 10.011 1.00 83.94 423 TYR A N 1
ATOM 3393 C CA . TYR A 1 423 ? -16.873 -11.397 8.609 1.00 83.94 423 TYR A CA 1
ATOM 3394 C C . TYR A 1 423 ? -15.861 -12.505 8.312 1.00 83.94 423 TYR A C 1
ATOM 3396 O O . TYR A 1 423 ? -14.988 -12.785 9.135 1.00 83.94 423 TYR A O 1
ATOM 3404 N N . LYS A 1 424 ? -15.978 -13.157 7.154 1.00 79.00 424 LYS A N 1
ATOM 3405 C CA . LYS A 1 424 ? -15.069 -14.224 6.721 1.00 79.00 424 LYS A CA 1
ATOM 3406 C C . LYS A 1 424 ? -14.546 -13.903 5.330 1.00 79.00 424 LYS A C 1
ATOM 3408 O O . LYS A 1 424 ? -15.329 -13.687 4.412 1.00 79.00 424 LYS A O 1
ATOM 3413 N N . GLU A 1 425 ? -13.230 -13.949 5.169 1.00 71.00 425 GLU A N 1
ATOM 3414 C CA . GLU A 1 425 ? -12.571 -13.762 3.880 1.00 71.00 425 GLU A CA 1
ATOM 3415 C C . GLU A 1 425 ? -11.677 -14.955 3.555 1.00 71.00 425 GLU A C 1
ATOM 3417 O O . GLU A 1 425 ? -10.871 -15.378 4.381 1.00 71.00 425 GLU A O 1
ATOM 3422 N N . GLY A 1 426 ? -11.839 -15.518 2.353 1.00 54.97 426 GLY A N 1
ATOM 3423 C CA . GLY A 1 426 ? -10.869 -16.447 1.760 1.00 54.97 426 GLY A CA 1
ATOM 3424 C C . GLY A 1 426 ? -10.497 -17.673 2.604 1.00 54.97 426 GLY A C 1
ATOM 3425 O O . GLY A 1 426 ? -9.343 -18.083 2.579 1.00 54.97 426 GLY A O 1
ATOM 3426 N N . GLY A 1 427 ? -11.434 -18.245 3.370 1.00 53.88 427 GLY A N 1
ATOM 3427 C CA . GLY A 1 427 ? -11.173 -19.410 4.232 1.00 53.88 427 GLY A CA 1
ATOM 3428 C C . GLY A 1 427 ? -10.378 -19.110 5.512 1.00 53.88 427 GLY A C 1
ATOM 3429 O O . GLY A 1 427 ? -10.052 -20.038 6.249 1.00 53.88 427 GLY A O 1
ATOM 3430 N N . GLY A 1 428 ? -10.077 -17.838 5.792 1.00 56.59 428 GLY A N 1
ATOM 3431 C CA . GLY A 1 428 ? -9.433 -17.398 7.027 1.00 56.59 428 GLY A CA 1
ATOM 3432 C C . GLY A 1 428 ? -10.353 -17.443 8.258 1.00 56.59 428 GLY A C 1
ATOM 3433 O O . GLY A 1 428 ? -11.561 -17.689 8.142 1.00 56.59 428 GLY A O 1
ATOM 3434 N N . PRO A 1 429 ? -9.795 -17.200 9.461 1.00 68.81 429 PRO A N 1
ATOM 3435 C CA . PRO A 1 429 ? -10.574 -17.138 10.691 1.00 68.81 429 PRO A CA 1
ATOM 3436 C C . PRO A 1 429 ? -11.608 -16.008 10.628 1.00 68.81 429 PRO A C 1
ATOM 3438 O O . PRO A 1 429 ? -11.384 -14.970 10.008 1.00 68.81 429 PRO A O 1
ATOM 3441 N N . ALA A 1 430 ? -12.746 -16.207 11.294 1.00 79.62 430 ALA A N 1
ATOM 3442 C CA . ALA A 1 430 ? -13.789 -15.192 11.359 1.00 79.62 430 ALA A CA 1
ATOM 3443 C C . ALA A 1 430 ? -13.290 -13.943 12.102 1.00 79.62 430 ALA A C 1
ATOM 3445 O O . ALA A 1 430 ? -12.754 -14.027 13.209 1.00 79.62 430 ALA A O 1
ATOM 3446 N N . ILE A 1 431 ? -13.507 -12.779 11.500 1.00 80.81 431 ILE A N 1
ATOM 3447 C CA . ILE A 1 431 ? -13.134 -11.475 12.037 1.00 80.81 431 ILE A CA 1
ATOM 3448 C C . ILE A 1 431 ? -14.373 -10.842 12.660 1.00 80.81 431 ILE A C 1
ATOM 3450 O O . ILE A 1 431 ? -15.430 -10.781 12.032 1.00 80.81 431 ILE A O 1
ATOM 3454 N N . ARG A 1 432 ? -14.253 -10.355 13.899 1.00 85.50 432 ARG A N 1
ATOM 3455 C CA . ARG A 1 432 ? -15.339 -9.609 14.543 1.00 85.50 432 ARG A CA 1
ATOM 3456 C C . ARG A 1 432 ? -15.480 -8.236 13.908 1.00 85.50 432 ARG A C 1
ATOM 3458 O O . ARG A 1 432 ? -14.491 -7.539 13.699 1.00 85.50 432 ARG A O 1
ATOM 3465 N N . VAL A 1 433 ? -16.705 -7.844 13.605 1.00 85.00 433 VAL A N 1
ATOM 3466 C CA . VAL A 1 433 ? -16.985 -6.573 12.942 1.00 85.00 433 VAL A CA 1
ATOM 3467 C C . VAL A 1 433 ? -16.887 -5.419 13.946 1.00 85.00 433 VAL A C 1
ATOM 3469 O O . VAL A 1 433 ? -16.062 -4.520 13.776 1.00 85.00 433 VAL A O 1
ATOM 3472 N N . LEU A 1 434 ? -17.643 -5.516 15.038 1.00 88.44 434 LEU A N 1
ATOM 3473 C CA . LEU A 1 434 ? -17.513 -4.720 16.253 1.00 88.44 434 LEU A CA 1
ATOM 3474 C C . LEU A 1 434 ? -16.660 -5.509 17.256 1.00 88.44 434 LEU A C 1
ATOM 3476 O O . LEU A 1 434 ? -17.023 -6.620 17.656 1.00 88.44 434 LEU A O 1
ATOM 3480 N N . SER A 1 435 ? -15.503 -4.955 17.627 1.00 83.25 435 SER A N 1
ATOM 3481 C CA . SER A 1 435 ? -14.539 -5.572 18.544 1.00 83.25 435 SER A CA 1
ATOM 3482 C C . SER A 1 435 ? -13.968 -4.533 19.503 1.00 83.25 435 SER A C 1
ATOM 3484 O O . SER A 1 435 ? -13.651 -3.423 19.095 1.00 83.25 435 SER A O 1
ATOM 3486 N N . THR A 1 436 ? -13.745 -4.907 20.764 1.00 78.81 436 THR A N 1
ATOM 3487 C CA . THR A 1 436 ? -13.087 -4.043 21.760 1.00 78.81 436 THR A CA 1
ATOM 3488 C C . THR A 1 436 ? -11.555 -4.042 21.661 1.00 78.81 436 THR A C 1
ATOM 3490 O O . THR A 1 436 ? -10.913 -3.662 22.628 1.00 78.81 436 THR A O 1
ATOM 3493 N N . SER A 1 437 ? -10.933 -4.532 20.582 1.00 67.31 437 SER A N 1
ATOM 3494 C CA . SER A 1 437 ? -9.458 -4.651 20.518 1.00 67.31 437 SER A CA 1
ATOM 3495 C C . SER A 1 437 ? -8.805 -4.293 19.180 1.00 67.31 437 SER A C 1
ATOM 3497 O O . SER A 1 437 ? -7.582 -4.184 19.105 1.00 67.31 437 SER A O 1
ATOM 3499 N N . GLN A 1 438 ? -9.574 -4.105 18.106 1.00 66.94 438 GLN A N 1
ATOM 3500 C CA . GLN A 1 438 ? -9.000 -4.014 16.756 1.00 66.94 438 GLN A CA 1
ATOM 3501 C C . GLN A 1 438 ? -8.143 -2.765 16.542 1.00 66.94 438 GLN A C 1
ATOM 3503 O O . GLN A 1 438 ? -7.022 -2.864 16.042 1.00 66.94 438 GLN A O 1
ATOM 3508 N N . LEU A 1 439 ? -8.626 -1.603 16.981 1.00 67.69 439 LEU A N 1
ATOM 3509 C CA . LEU A 1 439 ? -7.874 -0.355 16.864 1.00 67.69 439 LEU A CA 1
ATOM 3510 C C . LEU A 1 439 ? -6.726 -0.279 17.879 1.00 67.69 439 LEU A C 1
ATOM 3512 O O . LEU A 1 439 ? -5.692 0.322 17.597 1.00 67.69 439 LEU A O 1
ATOM 3516 N N . GLU A 1 440 ? -6.843 -0.945 19.030 1.00 71.75 440 GLU A N 1
ATOM 3517 C CA . GLU A 1 440 ? -5.772 -0.993 20.030 1.00 71.75 440 GLU A CA 1
ATOM 3518 C C . GLU A 1 440 ? -4.512 -1.675 19.477 1.00 71.75 440 GLU A C 1
ATOM 3520 O O . GLU A 1 440 ? -3.403 -1.157 19.641 1.00 71.75 440 GLU A O 1
ATOM 3525 N N . GLY A 1 441 ? -4.677 -2.804 18.777 1.00 69.19 441 GLY A N 1
ATOM 3526 C CA . GLY A 1 441 ? -3.573 -3.506 18.121 1.00 69.19 441 GLY A CA 1
ATOM 3527 C C . GLY A 1 441 ? -2.846 -2.611 17.117 1.00 69.19 441 GLY A C 1
ATOM 3528 O O . GLY A 1 441 ? -1.615 -2.518 17.145 1.00 69.19 441 GLY A O 1
ATOM 3529 N N . PHE A 1 442 ? -3.611 -1.879 16.303 1.00 72.25 442 PHE A N 1
ATOM 3530 C CA . PHE A 1 442 ? -3.080 -0.910 15.350 1.00 72.25 442 PHE A CA 1
ATOM 3531 C C . PHE A 1 442 ? -2.331 0.238 16.046 1.00 72.25 442 PHE A C 1
ATOM 3533 O O . PHE A 1 442 ? -1.162 0.480 15.749 1.00 72.25 442 PHE A O 1
ATOM 3540 N N . HIS A 1 443 ? -2.941 0.901 17.034 1.00 74.88 443 HIS A N 1
ATOM 3541 C CA . HIS A 1 443 ? -2.296 1.985 17.789 1.00 74.88 443 HIS A CA 1
ATOM 3542 C C . HIS A 1 443 ? -1.035 1.515 18.521 1.00 74.88 443 HIS A C 1
ATOM 3544 O O . HIS A 1 443 ? -0.054 2.256 18.620 1.00 74.88 443 HIS A O 1
ATOM 3550 N N . SER A 1 444 ? -1.036 0.282 19.029 1.00 73.56 444 SER A N 1
ATOM 3551 C CA . SER A 1 444 ? 0.121 -0.343 19.671 1.00 73.56 444 SER A CA 1
ATOM 3552 C C . SER A 1 444 ? 1.249 -0.600 18.669 1.00 73.56 444 SER A C 1
ATOM 3554 O O . SER A 1 444 ? 2.399 -0.243 18.938 1.00 73.56 444 SER A O 1
ATOM 3556 N N . ALA A 1 445 ? 0.933 -1.145 17.490 1.00 68.06 445 ALA A N 1
ATOM 3557 C CA . ALA A 1 445 ? 1.893 -1.348 16.407 1.00 68.06 445 ALA A CA 1
ATOM 3558 C C . ALA A 1 445 ? 2.467 -0.013 15.907 1.00 68.06 445 ALA A C 1
ATOM 3560 O O . ALA A 1 445 ? 3.684 0.150 15.825 1.00 68.06 445 ALA A O 1
ATOM 3561 N N . LEU A 1 446 ? 1.608 0.981 15.687 1.00 69.31 446 LEU A N 1
ATOM 3562 C CA . LEU A 1 446 ? 1.996 2.324 15.271 1.00 69.31 446 LEU A CA 1
ATOM 3563 C C . LEU A 1 446 ? 2.916 2.996 16.296 1.00 69.31 446 LEU A C 1
ATOM 3565 O O . LEU A 1 446 ? 3.938 3.579 15.938 1.00 69.31 446 LEU A O 1
ATOM 3569 N N . LYS A 1 447 ? 2.608 2.856 17.592 1.00 70.81 447 LYS A N 1
ATOM 3570 C CA . LYS A 1 447 ? 3.461 3.344 18.683 1.00 70.81 447 LYS A CA 1
ATOM 3571 C C . LYS A 1 447 ? 4.832 2.663 18.691 1.00 70.81 447 LYS A C 1
ATOM 3573 O O . LYS A 1 447 ? 5.820 3.335 18.983 1.00 70.81 447 LYS A O 1
ATOM 3578 N N . LYS A 1 448 ? 4.902 1.358 18.400 1.00 68.88 448 LYS A N 1
ATOM 3579 C CA . LYS A 1 448 ? 6.170 0.612 18.309 1.00 68.88 448 LYS A CA 1
ATOM 3580 C C . LYS A 1 448 ? 7.007 1.067 17.111 1.00 68.88 448 LYS A C 1
ATOM 3582 O O . LYS A 1 448 ? 8.205 1.275 17.268 1.00 68.88 448 LYS A O 1
ATOM 3587 N N . LEU A 1 449 ? 6.378 1.270 15.952 1.00 63.38 449 LEU A N 1
ATOM 3588 C CA . LEU A 1 449 ? 7.052 1.734 14.733 1.00 63.38 449 LEU A CA 1
ATOM 3589 C C . LEU A 1 449 ? 7.533 3.186 14.857 1.00 63.38 449 LEU A C 1
ATOM 3591 O O . LEU A 1 449 ? 8.631 3.525 14.424 1.00 63.38 449 LEU A O 1
ATOM 3595 N N . MET A 1 450 ? 6.762 4.043 15.528 1.00 67.00 450 MET A N 1
ATOM 3596 C CA . MET A 1 450 ? 7.124 5.437 15.793 1.00 67.00 450 MET A CA 1
ATOM 3597 C C . MET A 1 450 ? 7.840 5.622 17.135 1.00 67.00 450 MET A C 1
ATOM 3599 O O . MET A 1 450 ? 7.452 6.446 17.972 1.00 67.00 450 MET A O 1
ATOM 3603 N N . ALA A 1 451 ? 8.931 4.883 17.342 1.00 66.88 451 ALA A N 1
ATOM 3604 C CA . ALA A 1 451 ? 9.759 5.018 18.542 1.00 66.88 451 ALA A CA 1
ATOM 3605 C C . ALA A 1 451 ? 10.457 6.392 18.647 1.00 66.88 451 ALA A C 1
ATOM 3607 O O . ALA A 1 451 ? 10.915 6.787 19.721 1.00 66.88 451 ALA A O 1
ATOM 3608 N N . ARG A 1 452 ? 10.546 7.140 17.538 1.00 67.69 452 ARG A N 1
ATOM 3609 C CA . ARG A 1 452 ? 11.201 8.451 17.441 1.00 67.69 452 ARG A CA 1
ATOM 3610 C C . ARG A 1 452 ? 10.304 9.448 16.714 1.00 67.69 452 ARG A C 1
ATOM 3612 O O . ARG A 1 452 ? 9.403 9.063 15.976 1.00 67.69 452 ARG A O 1
ATOM 3619 N N . SER A 1 453 ? 10.552 10.736 16.933 1.00 73.56 453 SER A N 1
ATOM 3620 C CA . SER A 1 453 ? 9.872 11.786 16.175 1.00 73.56 453 SER A CA 1
ATOM 3621 C C . SER A 1 453 ? 10.347 11.790 14.723 1.00 73.56 453 SER A C 1
ATOM 3623 O O . SER A 1 453 ? 11.553 11.738 14.483 1.00 73.56 453 SER A O 1
ATOM 3625 N N . VAL A 1 454 ? 9.415 11.891 13.780 1.00 69.25 454 VAL A N 1
ATOM 3626 C CA . VAL A 1 454 ? 9.666 11.814 12.330 1.00 69.25 454 VAL A CA 1
ATOM 3627 C C . VAL A 1 454 ? 8.974 12.963 11.601 1.00 69.25 454 VAL A C 1
ATOM 3629 O O . VAL A 1 454 ? 8.139 13.650 12.189 1.00 69.25 454 VAL A O 1
ATOM 3632 N N . SER A 1 455 ? 9.320 13.210 10.337 1.00 68.88 455 SER A N 1
ATOM 3633 C CA . SER A 1 455 ? 8.584 14.181 9.518 1.00 68.88 455 SER A CA 1
ATOM 3634 C C . SER A 1 455 ? 7.172 13.683 9.216 1.00 68.88 455 SER A C 1
ATOM 3636 O O . SER A 1 455 ? 6.905 12.483 9.289 1.00 68.88 455 SER A O 1
ATOM 3638 N N . ALA A 1 456 ? 6.257 14.597 8.878 1.00 67.19 456 ALA A N 1
ATOM 3639 C CA . ALA A 1 456 ? 4.900 14.229 8.464 1.00 67.19 456 ALA A CA 1
ATOM 3640 C C . ALA A 1 456 ? 4.915 13.252 7.276 1.00 67.19 456 ALA A C 1
ATOM 3642 O O . ALA A 1 456 ? 4.211 12.250 7.296 1.00 67.19 456 ALA A O 1
ATOM 3643 N N . GLU A 1 457 ? 5.785 13.499 6.297 1.00 64.00 457 GLU A N 1
ATOM 3644 C CA . GLU A 1 457 ? 5.986 12.637 5.131 1.00 64.00 457 GLU A CA 1
ATOM 3645 C C . GLU A 1 457 ? 6.436 11.220 5.527 1.00 64.00 457 GLU A C 1
ATOM 3647 O O . GLU A 1 457 ? 5.851 10.240 5.075 1.00 64.00 457 GLU A O 1
ATOM 3652 N N . VAL A 1 458 ? 7.429 11.096 6.416 1.00 64.75 458 VAL A N 1
ATOM 3653 C CA . VAL A 1 458 ? 7.932 9.792 6.887 1.00 64.75 458 VAL A CA 1
ATOM 3654 C C . VAL A 1 458 ? 6.887 9.074 7.733 1.00 64.75 458 VAL A C 1
ATOM 3656 O O . VAL A 1 458 ? 6.659 7.884 7.550 1.00 64.75 458 VAL A O 1
ATOM 3659 N N . GLY A 1 459 ? 6.215 9.788 8.637 1.00 68.44 459 GLY A N 1
ATOM 3660 C CA . GLY A 1 459 ? 5.148 9.211 9.448 1.00 68.44 459 GLY A CA 1
ATOM 3661 C C . GLY A 1 459 ? 4.029 8.646 8.580 1.00 68.44 459 GLY A C 1
ATOM 3662 O O . GLY A 1 459 ? 3.606 7.511 8.784 1.00 68.44 459 GLY A O 1
ATOM 3663 N N . LEU A 1 460 ? 3.568 9.417 7.592 1.00 71.19 460 LEU A N 1
ATOM 3664 C CA . LEU A 1 460 ? 2.531 8.977 6.664 1.00 71.19 460 LEU A CA 1
ATOM 3665 C C . LEU A 1 460 ? 2.957 7.753 5.842 1.00 71.19 460 LEU A C 1
ATOM 3667 O O . LEU A 1 460 ? 2.126 6.891 5.588 1.00 71.19 460 LEU A O 1
ATOM 3671 N N . ARG A 1 461 ? 4.244 7.625 5.509 1.00 65.56 461 ARG A N 1
ATOM 3672 C CA . ARG A 1 461 ? 4.788 6.432 4.842 1.00 65.56 461 ARG A CA 1
ATOM 3673 C C . ARG A 1 461 ? 4.908 5.209 5.746 1.00 65.56 461 ARG A C 1
ATOM 3675 O O . ARG A 1 461 ? 4.741 4.095 5.270 1.00 65.56 461 ARG A O 1
ATOM 3682 N N . ILE A 1 462 ? 5.129 5.383 7.050 1.00 65.81 462 ILE A N 1
ATOM 3683 C CA . ILE A 1 462 ? 5.061 4.267 8.014 1.00 65.81 462 ILE A CA 1
ATOM 3684 C C . ILE A 1 462 ? 3.653 3.663 8.031 1.00 65.81 462 ILE A C 1
ATOM 3686 O O . ILE A 1 462 ? 3.509 2.449 8.153 1.00 65.81 462 ILE A O 1
ATOM 3690 N N . LEU A 1 463 ? 2.613 4.491 7.879 1.00 67.81 463 LEU A N 1
ATOM 3691 C CA . LEU A 1 463 ? 1.239 3.993 7.766 1.00 67.81 463 LEU A CA 1
ATOM 3692 C C . LEU A 1 463 ? 1.043 3.142 6.514 1.00 67.81 463 LEU A C 1
ATOM 3694 O O . LEU A 1 463 ? 0.247 2.211 6.538 1.00 67.81 463 LEU A O 1
ATOM 3698 N N . ASP A 1 464 ? 1.790 3.417 5.449 1.00 66.56 464 ASP A N 1
ATOM 3699 C CA . ASP A 1 464 ? 1.640 2.693 4.195 1.00 66.56 464 ASP A CA 1
ATOM 3700 C C . ASP A 1 464 ? 2.042 1.209 4.298 1.00 66.56 464 ASP A C 1
ATOM 3702 O O . ASP A 1 464 ? 1.589 0.396 3.496 1.00 66.56 464 ASP A O 1
ATOM 3706 N N . VAL A 1 465 ? 2.807 0.825 5.329 1.00 61.16 465 VAL A N 1
ATOM 3707 C CA . VAL A 1 465 ? 3.108 -0.583 5.657 1.00 61.16 465 VAL A CA 1
ATOM 3708 C C . VAL A 1 465 ? 1.842 -1.372 6.011 1.00 61.16 465 VAL A C 1
ATOM 3710 O O . VAL A 1 465 ? 1.801 -2.575 5.796 1.00 61.16 465 VAL A O 1
ATOM 3713 N N . PHE A 1 466 ? 0.803 -0.705 6.519 1.00 59.12 466 PHE A N 1
ATOM 3714 C CA . PHE A 1 466 ? -0.473 -1.319 6.909 1.00 59.12 466 PHE A CA 1
ATOM 3715 C C . PHE A 1 466 ? -1.512 -1.344 5.768 1.00 59.12 466 PHE A C 1
ATOM 3717 O O . PHE A 1 466 ? -2.690 -1.619 6.005 1.00 59.12 466 PHE A O 1
ATOM 3724 N N . ILE A 1 467 ? -1.104 -0.989 4.545 1.00 58.06 467 ILE A N 1
ATOM 3725 C CA . ILE A 1 467 ? -1.924 -1.109 3.325 1.00 58.06 467 ILE A CA 1
ATOM 3726 C C . ILE A 1 467 ? -1.713 -2.481 2.662 1.00 58.06 467 ILE A C 1
ATOM 3728 O O . ILE A 1 467 ? -2.629 -2.989 2.013 1.00 58.06 467 ILE A O 1
ATOM 3732 N N . LEU A 1 468 ? -0.509 -3.051 2.808 1.00 45.94 468 LEU A N 1
ATOM 3733 C CA . LEU A 1 468 ? -0.140 -4.399 2.359 1.00 45.94 468 LEU A CA 1
ATOM 3734 C C . LEU A 1 468 ? -0.701 -5.447 3.323 1.00 45.94 468 LEU A C 1
ATOM 3736 O O . LEU A 1 468 ? -1.181 -6.483 2.810 1.00 45.94 468 LEU A O 1
#

Foldseek 3Di:
DDDDPDPPQDDPQVVLVVVQVVCLVVVCPPKDWAQLLVDPDDDALQCNLHAIETEDQPLSVPPVSFADDLDPPDPFTWDFDGWDWDWADDLQFIYIYIWTWTFGPDPVRDIDTCPDPSNCVVDVVSVVSPQWDDDPVHIYGPNLLVLQLVQLQDLNHVVVSQVSSLVSNLVVVVVSVVVSVVVQVVVCVVPVPDDHDDDDDSVVSSVNGRDDDRVVSPCLLVLLQVAAAQAEKEKDKAQPLQVLAWDDPPPPPDTHRDQAFRIKIFIAHLVGATSFIDGGNDPDPVRVLVRLLSCLNRYDPPNVPHQHEYEYCCQPVCVVSCCVRNNPSYYYAYALQSLLVLQLVFFQDPVLSVQLSVQLCCLQAPPVRAGDQLVSSLVSNCVSLVPDDPVRGPDDPVVSVVSSVVVNVCSNVQRSHDPDQWDDDDPDDTGGRRDSPSVVVVVVVLCVSSVHRGHPSSSVSVSSVSND

pLDDT: mean 83.14, std 13.07, range [27.97, 97.38]

Mean predicted aligned error: 14.73 Å

Solvent-accessible surface area (backbone atoms only — not comparable to full-atom values): 26413 Å² total; per-residue (Å²): 134,82,84,73,79,67,85,86,80,60,79,54,69,69,54,54,43,49,55,49,52,50,36,44,70,70,45,45,67,78,63,60,79,44,46,52,84,72,58,89,64,98,66,64,77,82,50,52,82,50,66,29,39,33,51,57,48,76,29,41,77,35,95,82,57,48,55,82,49,71,54,83,93,54,85,47,68,42,41,86,71,45,77,43,73,44,73,29,43,46,57,60,42,45,29,37,43,32,37,48,30,32,28,38,68,48,97,82,55,48,73,52,37,71,85,33,68,68,44,28,68,76,38,68,70,50,50,72,66,50,62,62,51,77,58,97,87,52,30,38,24,55,67,37,50,51,45,47,53,51,12,40,74,30,93,66,27,41,61,47,39,45,52,49,32,47,52,42,29,52,53,46,49,56,53,49,50,52,53,48,53,52,51,50,52,54,46,30,74,80,34,80,83,61,80,76,78,84,76,80,52,69,71,63,49,48,65,77,47,59,70,79,53,51,76,77,67,48,53,58,66,63,48,24,71,68,44,68,30,77,45,27,40,37,42,47,75,36,47,73,61,28,72,34,27,31,40,71,60,84,93,68,89,51,79,40,73,49,84,62,34,44,23,32,41,40,30,22,26,66,88,61,37,43,46,46,76,45,73,26,63,58,98,45,67,67,64,54,48,55,50,52,64,69,42,45,88,30,49,59,86,82,51,92,83,58,74,31,35,39,33,21,78,53,33,81,81,44,41,66,59,46,30,71,72,70,29,83,76,44,44,60,23,40,36,51,34,49,56,46,46,66,57,35,75,39,34,68,41,68,66,60,27,52,52,44,44,49,41,42,48,62,21,45,30,48,97,89,65,47,69,42,55,43,72,59,23,41,54,37,40,53,52,44,60,68,68,58,60,73,89,40,40,75,62,53,71,67,58,52,50,50,53,49,53,58,51,42,54,40,27,68,76,36,28,70,55,59,95,75,44,64,44,72,58,96,90,49,77,73,36,56,69,76,49,69,51,65,65,56,55,50,55,52,51,51,50,63,74,52,76,58,74,36,40,57,70,36,51,58,37,58,56,50,67,48,52,114